Protein AF-A0A9D8TX65-F1 (afdb_monomer)

Sequence (495 aa):
MKTNRRLRATAFLAALALLLLLSSCGFSYEKSNLKRYVNLAREDYYGITVSVPEAKDVTEADIDLEIETFRLEHRTLVTEGETTRHAQWGDTVNLYYCMMTENENGWLLPPDGFSNMTEGETGPFIIGGGVIPEGFEAALTDHAATETAFAPITEETATVAATDVVYLDLTYRLTDGEKTSSDSHLGVRLDLSAPDAPWAGLAASLAGLHPGDEFDFGINGGEPFASDLDGDGEDETLAVAGVVWGVSRGEKLAKAETDVPADFYDREIAGRHVVMYYAIDSVDEYTVPEITEELLAEFVPDFAPTEGGDLNEEFRDYVYNLLVSQSRREWHAAIEEQIWAHLDELDCVKKLPGSAIRDEIKRQEKQLERQYEYYGVLFEEKYGVNPYASVEEFGYAYYELEKTDYADVHEYLREVSVPSVVRQKLIVYFIADREGWKATKEEYETELPKQVAYYAEMEGITAAEAMEKYGEQFFREAIQYNKVLTNLVEATKIK

Radius of gyration: 28.79 Å; Cα contacts (8 Å, |Δi|>4): 756; chains: 1; bounding box: 64×47×80 Å

Secondary structure (DSSP, 8-state):
----GGGTTS-----S--------SS--TTTS-GGGTB---STTTSS-EE--PPPPPPPHHHHHHHHHHHHHHT-EEEEEEE-SSBP-TTPEEEEEEEEEEE-TTS-EEPPTT-B-TTTTS-EEEETTSSSS-HHHHHHHHT-BGGGSB------TTPPPPTTSEEEEEEEEEEEETTEEE----EEEEEETT-TT-TTHHHHHHHTTPPTT-EEEEE--SSSSSSSS-----S----EEEEEEEEEESS-B-EEEEEEPPTT-S-TTTTTSEEEEEEEEEEEEEEEPPP--HHHHHHH-TT--PPTTS-HHHHHHHHHHHHHHHHHHHHHHHHHHHHHHHHHHHS--B----HHHHHHHHHHHHHHHHHHHHHHHHHHHHHHSS-S-SSHHHHHHHHTT--TTT-SSHHHHIIIIIHHHHHHHHHHHHHHHHHHT-PPPHHHHHHHHHHHHHHHHHHTT--HHHHHHHH-HHHHHHHHHHHHHHHHHHHHPEE-

Nearest PDB structures (foldseek):
  7zgi-assembly1_A  TM=4.033E-01  e=3.226E-10  Chlamydomonas reinhardtii
  1t11-assembly1_B  TM=2.928E-01  e=1.277E-05  Vibrio cholerae
  9euc-assembly1_A  TM=5.390E-01  e=2.010E-02  Homo sapiens
  1t11-assembly1_A  TM=2.026E-01  e=1.433E-04  Vibrio cholerae
  1p5q-assembly1_A  TM=1.585E-01  e=2.121E-02  Homo sapiens

Foldseek 3Di:
DDDDPVVVPPPPPPQDPDFLFFDAPFDDLQPDPLVVFFDDDCVLQFAAEDAFDPQDDDDPVNLVLVVLLLLLVPWDFDFPFAFPAFDDQSWKFWKFKFKWFQDPVGDTFGDPPRGCLLVQGTDIDHQSNLPDFVQVSVVSRVDGLVQFDWHWPPDQPDWDDLQKKFWKFKWKWWDPPPDTDTDDGTTDIDGSPDPPDQCVVVSVQRGGHGQFDKGKDWPPDDDDPPDPPPDPDPDGTIIIIMGGRGITDPGGWDKTKDAADQPRPDNVRRRTIMMMTMHTRGMGDIDRDDDDPVSCVVPVVVQDDDVPDDSVVSVSVVSSVVSSVSSVSSSLSSLLVRSVVSVVPDPGGPDFDPSQLVSSLVSVVVVLVVVLVLVQVVCCVVPVGRPDPDSFSSLCVVVVHDCVPDVTSSRCSNPPVSVSSRSLLSVLSVLCVVVVQQQDPVNLVVCVQVVLVVVCVVSVHDSVVSCVVRPSSSSNSVSSNVSSSVVSSVSYHYD

Structure (mmCIF, N/CA/C/O backbone):
data_AF-A0A9D8TX65-F1
#
_entry.id   AF-A0A9D8TX65-F1
#
loop_
_atom_site.group_PDB
_atom_site.id
_atom_site.type_symbol
_atom_site.label_atom_id
_atom_site.label_alt_id
_atom_site.label_comp_id
_atom_site.label_asym_id
_atom_site.label_entity_id
_atom_site.label_seq_id
_atom_site.pdbx_PDB_ins_code
_atom_site.Cartn_x
_atom_site.Cartn_y
_atom_site.Cartn_z
_atom_site.occupancy
_atom_site.B_iso_or_equiv
_atom_site.auth_seq_id
_atom_site.auth_comp_id
_atom_site.auth_asym_id
_atom_site.auth_atom_id
_atom_site.pdbx_PDB_model_num
ATOM 1 N N . MET A 1 1 ? -15.832 0.095 -19.527 1.00 25.84 1 MET A N 1
ATOM 2 C CA . MET A 1 1 ? -15.386 -0.434 -18.216 1.00 25.84 1 MET A CA 1
ATOM 3 C C . MET A 1 1 ? -13.873 -0.248 -18.125 1.00 25.84 1 MET A C 1
ATOM 5 O O . MET A 1 1 ? -13.119 -1.171 -18.383 1.00 25.84 1 MET A O 1
ATOM 9 N N . LYS A 1 2 ? -13.421 0.991 -17.909 1.00 26.45 2 LYS A N 1
ATOM 10 C CA . LYS A 1 2 ? -12.016 1.396 -18.050 1.00 26.45 2 LYS A CA 1
ATOM 11 C C . LYS A 1 2 ? -11.739 2.545 -17.091 1.00 26.45 2 LYS A C 1
ATOM 13 O O . LYS A 1 2 ? -12.231 3.649 -17.306 1.00 26.45 2 LYS A O 1
ATOM 18 N N . THR A 1 3 ? -10.934 2.289 -16.070 1.00 22.36 3 THR A N 1
ATOM 19 C CA . THR A 1 3 ? -10.277 3.347 -15.303 1.00 22.36 3 THR A CA 1
ATOM 20 C C . THR A 1 3 ? -8.895 2.849 -14.903 1.00 22.36 3 THR A C 1
ATOM 22 O O . THR A 1 3 ? -8.747 1.777 -14.319 1.00 22.36 3 THR A O 1
ATOM 25 N N . ASN A 1 4 ? -7.896 3.624 -15.320 1.00 23.28 4 ASN A N 1
ATOM 26 C CA . ASN A 1 4 ? -6.455 3.463 -15.151 1.00 23.28 4 ASN A CA 1
ATOM 27 C C . ASN A 1 4 ? -6.028 2.688 -13.892 1.00 23.28 4 ASN A C 1
ATOM 29 O O . ASN A 1 4 ? -5.952 3.238 -12.797 1.00 23.28 4 ASN A O 1
ATOM 33 N N . ARG A 1 5 ? -5.643 1.419 -14.078 1.00 24.70 5 ARG A N 1
ATOM 34 C CA . ARG A 1 5 ? -5.020 0.576 -13.042 1.00 24.70 5 ARG A CA 1
ATOM 35 C C . ARG A 1 5 ? -3.561 0.954 -12.730 1.00 24.70 5 ARG A C 1
ATOM 37 O O . ARG A 1 5 ? -3.025 0.475 -11.737 1.00 24.70 5 ARG A O 1
ATOM 44 N N . ARG A 1 6 ? -2.936 1.861 -13.499 1.00 23.56 6 ARG A N 1
ATOM 45 C CA . ARG A 1 6 ? -1.528 2.294 -13.335 1.00 23.56 6 ARG A CA 1
ATOM 46 C C . ARG A 1 6 ? -1.237 3.083 -12.034 1.00 23.56 6 ARG A C 1
ATOM 48 O O . ARG A 1 6 ? -0.082 3.358 -11.745 1.00 23.56 6 ARG A O 1
ATOM 55 N N . LEU A 1 7 ? -2.248 3.395 -11.212 1.00 25.33 7 LEU A N 1
ATOM 56 C CA . LEU A 1 7 ? -2.088 4.014 -9.880 1.00 25.33 7 LEU A CA 1
ATOM 57 C C . LEU A 1 7 ? -2.004 3.006 -8.715 1.00 25.33 7 LEU A C 1
ATOM 59 O O . LEU A 1 7 ? -1.876 3.414 -7.564 1.00 25.33 7 LEU A O 1
ATOM 63 N N . ARG A 1 8 ? -2.070 1.692 -8.979 1.00 29.12 8 ARG A N 1
ATOM 64 C CA . ARG A 1 8 ? -2.211 0.672 -7.920 1.00 29.12 8 ARG A CA 1
ATOM 65 C C . ARG A 1 8 ? -0.915 0.215 -7.240 1.00 29.12 8 ARG A C 1
ATOM 67 O O . ARG A 1 8 ? -1.007 -0.446 -6.214 1.00 29.12 8 ARG A O 1
ATOM 74 N N . ALA A 1 9 ? 0.264 0.599 -7.726 1.00 22.47 9 ALA A N 1
ATOM 75 C CA . ALA A 1 9 ? 1.535 0.107 -7.175 1.00 22.47 9 ALA A CA 1
ATOM 76 C C . ALA A 1 9 ? 2.193 1.022 -6.118 1.00 22.47 9 ALA A C 1
ATOM 78 O O . ALA A 1 9 ? 3.264 0.704 -5.623 1.00 22.47 9 ALA A O 1
ATOM 79 N N . THR A 1 10 ? 1.567 2.138 -5.724 1.00 24.22 10 THR A N 1
ATOM 80 C CA . THR A 1 10 ? 2.069 3.008 -4.629 1.00 24.22 10 THR A CA 1
ATOM 81 C C . THR A 1 10 ? 1.013 3.318 -3.562 1.00 24.22 10 THR A C 1
ATOM 83 O O . THR A 1 10 ? 1.182 4.231 -2.761 1.00 24.22 10 THR A O 1
ATOM 86 N N . ALA A 1 11 ? -0.079 2.547 -3.520 1.00 23.55 11 ALA A N 1
ATOM 87 C CA . ALA A 1 11 ? -1.213 2.781 -2.617 1.00 23.55 11 ALA A CA 1
ATOM 88 C C . ALA A 1 11 ? -1.598 1.561 -1.756 1.00 23.55 11 ALA A C 1
ATOM 90 O O . ALA A 1 11 ? -2.705 1.507 -1.225 1.00 23.55 11 ALA A O 1
ATOM 91 N N . PHE A 1 12 ? -0.700 0.585 -1.587 1.00 23.61 12 PHE A N 1
ATOM 92 C CA . PHE A 1 12 ? -0.940 -0.596 -0.751 1.00 23.61 12 PHE A CA 1
ATOM 93 C C . PHE A 1 12 ? -0.138 -0.551 0.557 1.00 23.61 12 PHE A C 1
ATOM 95 O O . PHE A 1 12 ? 0.743 -1.356 0.805 1.00 23.61 12 PHE A O 1
ATOM 102 N N . LEU A 1 13 ? -0.517 0.394 1.418 1.00 24.52 13 LEU A N 1
ATOM 103 C CA . LEU A 1 13 ? -0.540 0.220 2.875 1.00 24.52 13 LEU A CA 1
ATOM 104 C C . LEU A 1 13 ? -1.866 0.798 3.389 1.00 2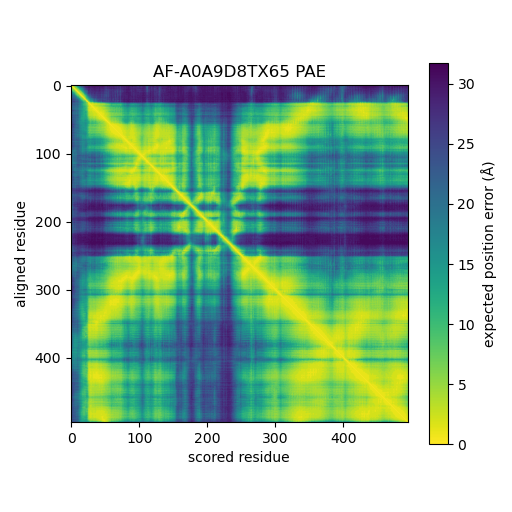4.52 13 LEU A C 1
ATOM 106 O O . LEU A 1 13 ? -1.939 1.678 4.241 1.00 24.52 13 LEU A O 1
ATOM 110 N N . ALA A 1 14 ? -2.955 0.269 2.828 1.00 25.14 14 ALA A N 1
ATOM 111 C CA . ALA A 1 14 ? -4.271 0.283 3.442 1.00 25.14 14 ALA A CA 1
ATOM 112 C C . ALA A 1 14 ? -4.280 -0.722 4.608 1.00 25.14 14 ALA A C 1
ATOM 114 O O . ALA A 1 14 ? -4.929 -1.760 4.554 1.00 25.14 14 ALA A O 1
ATOM 115 N N . ALA A 1 15 ? -3.529 -0.421 5.664 1.00 23.62 15 ALA A N 1
ATOM 116 C CA . ALA A 1 15 ? -3.737 -1.021 6.970 1.00 23.62 15 ALA A CA 1
ATOM 117 C C . ALA A 1 15 ? -4.195 0.106 7.894 1.00 23.62 15 ALA A C 1
ATOM 119 O O . ALA A 1 15 ? -3.422 0.989 8.255 1.00 23.62 15 ALA A O 1
ATOM 120 N N . LEU A 1 16 ? -5.481 0.042 8.243 1.00 29.67 16 LEU A N 1
ATOM 121 C CA . LEU A 1 16 ? -6.267 1.019 8.991 1.00 29.67 16 LEU A CA 1
ATOM 122 C C . LEU A 1 16 ? -6.820 2.167 8.135 1.00 29.67 16 LEU A C 1
ATOM 124 O O . LEU A 1 16 ? -6.188 3.199 7.924 1.00 29.67 16 LEU A O 1
ATOM 128 N N . ALA A 1 17 ? -8.080 2.005 7.719 1.00 31.09 17 ALA A N 1
ATOM 129 C CA . ALA A 1 17 ? -8.983 3.115 7.456 1.00 31.09 17 ALA A CA 1
ATOM 130 C C . ALA A 1 17 ? -8.855 4.132 8.603 1.00 31.09 17 ALA A C 1
ATOM 132 O O . ALA A 1 17 ? -9.365 3.934 9.708 1.00 31.09 17 ALA A O 1
ATOM 133 N N . LEU A 1 18 ? -8.080 5.185 8.349 1.00 35.19 18 LEU A N 1
ATOM 134 C CA . LEU A 1 18 ? -7.704 6.182 9.330 1.00 35.19 18 LEU A CA 1
ATOM 135 C C . LEU A 1 18 ? -8.970 6.955 9.714 1.00 35.19 18 LEU A C 1
ATOM 137 O O . LEU A 1 18 ? -9.516 7.744 8.943 1.00 35.19 18 LEU A O 1
ATOM 141 N N . LEU A 1 19 ? -9.487 6.622 10.893 1.00 39.56 19 LEU A N 1
ATOM 142 C CA . LEU A 1 19 ? -10.767 7.059 11.424 1.00 39.56 19 LEU A CA 1
ATOM 143 C C . LEU A 1 19 ? -11.008 8.570 11.262 1.00 39.56 19 LEU A C 1
ATOM 145 O O . LEU A 1 19 ? -10.344 9.422 11.852 1.00 39.56 19 LEU A O 1
ATOM 149 N N . LEU A 1 20 ? -12.053 8.867 10.488 1.00 43.69 20 LEU A N 1
ATOM 150 C CA . LEU A 1 20 ? -12.622 10.178 10.171 1.00 43.69 20 LEU A CA 1
ATOM 151 C C . LEU A 1 20 ? -13.288 10.807 11.415 1.00 43.69 20 LEU A C 1
ATOM 153 O O . LEU A 1 20 ? -14.511 10.801 11.550 1.00 43.69 20 LEU A O 1
ATOM 157 N N . LEU A 1 21 ? -12.512 11.302 12.383 1.00 45.72 21 LEU A N 1
ATOM 158 C CA . LEU A 1 21 ? -13.039 11.701 13.700 1.00 45.72 21 LEU A CA 1
ATOM 159 C C . LEU A 1 21 ? -12.859 13.177 14.040 1.00 45.72 21 LEU A C 1
ATOM 161 O O . LEU A 1 21 ? -12.383 13.482 15.120 1.00 45.72 21 LEU A O 1
ATOM 165 N N . LEU A 1 22 ? -13.188 14.153 13.189 1.00 41.25 22 LEU A 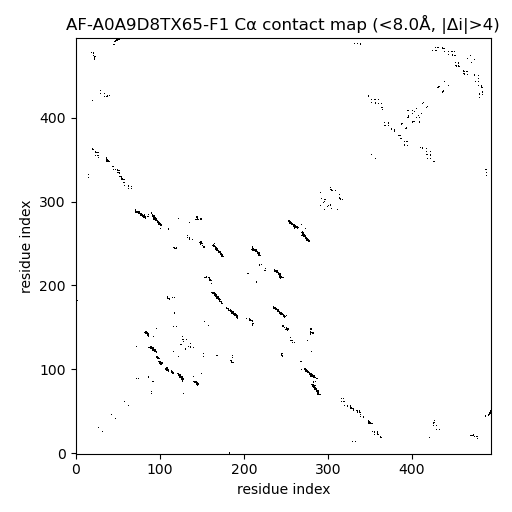N 1
ATOM 166 C CA . LEU A 1 22 ? -13.082 15.549 13.667 1.00 41.25 22 LEU A CA 1
ATOM 167 C C . LEU A 1 22 ? -13.999 15.788 14.889 1.00 41.25 22 LEU A C 1
ATOM 169 O O . LEU A 1 22 ? -14.981 15.083 15.125 1.00 41.25 22 LEU A O 1
ATOM 173 N N . SER A 1 23 ? -13.687 16.805 15.686 1.00 45.59 23 SER A N 1
ATOM 174 C CA . SER A 1 23 ? -14.427 17.103 16.918 1.00 45.59 23 SER A CA 1
ATOM 175 C C . SER A 1 23 ? -15.948 17.297 16.711 1.00 45.59 23 SER A C 1
ATOM 177 O O . SER A 1 23 ? -16.412 18.054 15.855 1.00 45.59 23 SER A O 1
ATOM 179 N N . SER A 1 24 ? -16.754 16.600 17.519 1.00 40.53 24 SER A N 1
ATOM 180 C CA . SER A 1 24 ? -18.205 16.794 17.650 1.00 40.53 24 SER A CA 1
ATOM 181 C C . SER A 1 24 ? -18.507 17.886 18.676 1.00 40.53 24 SER A C 1
ATOM 183 O O . SER A 1 24 ? -18.249 17.711 19.865 1.00 40.53 24 SER A O 1
ATOM 185 N N . CYS A 1 25 ? -19.103 19.004 18.252 1.00 48.22 25 CYS A N 1
ATOM 186 C CA . CYS A 1 25 ? -19.610 20.016 19.186 1.00 48.22 25 CYS A CA 1
ATOM 187 C C . CYS A 1 25 ? -21.006 19.686 19.761 1.00 48.22 25 CYS A C 1
ATOM 189 O O . CYS A 1 25 ? -21.484 20.439 20.611 1.00 48.22 25 CYS A O 1
ATOM 191 N N . GLY A 1 26 ? -21.682 18.610 19.329 1.00 64.75 26 GLY A N 1
ATOM 192 C CA . GLY A 1 26 ? -23.091 18.360 19.673 1.00 64.75 26 GLY A CA 1
ATOM 193 C C . GLY A 1 26 ? -23.371 17.056 20.423 1.00 64.75 26 GLY A C 1
ATOM 194 O O . GLY A 1 26 ? -23.982 17.086 21.494 1.00 64.75 26 GLY A O 1
ATOM 195 N N . PHE A 1 27 ? -22.966 15.901 19.886 1.00 81.06 27 PHE A N 1
ATOM 196 C CA . PHE A 1 27 ? -23.183 14.603 20.545 1.00 81.06 27 PHE A CA 1
ATOM 197 C C . PHE A 1 27 ? -21.930 14.125 21.283 1.00 81.06 27 PHE A C 1
ATOM 199 O O . PHE A 1 27 ? -20.876 13.969 20.672 1.00 81.06 27 PHE A O 1
ATOM 206 N N . SER A 1 28 ? -22.060 13.860 22.586 1.00 85.62 28 SER A N 1
ATOM 207 C CA . SER A 1 28 ? -20.999 13.271 23.410 1.00 85.62 28 SER A CA 1
ATOM 208 C C . SER A 1 28 ? -21.308 11.802 23.671 1.00 85.62 28 SER A C 1
ATOM 210 O O . SER A 1 28 ? -22.258 11.493 24.398 1.00 85.62 28 SER A O 1
ATOM 212 N N . TYR A 1 29 ? -20.504 10.904 23.102 1.00 87.31 29 TYR A N 1
ATOM 213 C CA . TYR A 1 29 ? -20.636 9.462 23.319 1.00 87.31 29 TYR A CA 1
ATOM 214 C C . TYR A 1 29 ? -20.378 9.084 24.786 1.00 87.31 29 TYR A C 1
ATOM 216 O O . TYR A 1 29 ? -21.128 8.300 25.353 1.00 87.31 29 TYR A O 1
ATOM 224 N N . GLU A 1 30 ? -19.419 9.740 25.445 1.00 84.31 30 GLU A N 1
ATOM 225 C CA . GLU A 1 30 ? -19.047 9.481 26.846 1.00 84.31 30 GLU A CA 1
ATOM 226 C C . GLU A 1 30 ? -20.124 9.832 27.881 1.00 84.31 30 GLU A C 1
ATOM 228 O O . GLU A 1 30 ? -20.180 9.223 28.952 1.00 84.31 30 GLU A O 1
ATOM 233 N N . LYS A 1 31 ? -20.925 10.869 27.605 1.00 85.88 31 LYS A N 1
ATOM 234 C CA . LYS A 1 31 ? -21.923 11.414 28.544 1.00 85.88 31 LYS A CA 1
ATOM 235 C C . LYS A 1 31 ? -23.339 10.924 28.251 1.00 85.88 31 LYS A C 1
ATOM 237 O O . LYS A 1 31 ? -24.246 11.132 29.058 1.00 85.88 31 LYS A O 1
ATOM 242 N N . SER A 1 32 ? -23.554 10.329 27.082 1.00 88.38 32 SER A N 1
ATOM 243 C CA . SER A 1 32 ? -24.872 9.888 26.639 1.00 88.38 32 SER A CA 1
ATOM 244 C C . SER A 1 32 ? -25.261 8.551 27.266 1.00 88.38 32 SER A C 1
ATOM 246 O O . SER A 1 32 ? -24.429 7.700 27.541 1.00 88.38 32 SER A O 1
ATOM 248 N N . ASN A 1 33 ? -26.564 8.320 27.449 1.00 91.38 33 ASN A N 1
ATOM 249 C CA . ASN A 1 33 ? -27.064 6.998 27.828 1.00 91.38 33 ASN A CA 1
ATOM 250 C C . ASN A 1 33 ? -27.117 6.081 26.592 1.00 91.38 33 ASN A C 1
ATOM 252 O O . ASN A 1 33 ? -28.148 6.013 25.915 1.00 91.38 33 ASN A O 1
ATOM 256 N N . LEU A 1 34 ? -26.009 5.391 26.307 1.00 94.06 34 LEU A N 1
ATOM 257 C CA . LEU A 1 34 ? -25.827 4.576 25.098 1.00 94.06 34 LEU A CA 1
ATOM 258 C C . LEU A 1 34 ? -26.770 3.368 25.010 1.00 94.06 34 LEU A C 1
ATOM 260 O O . LEU A 1 34 ? -27.145 2.975 23.908 1.00 94.06 34 LEU A O 1
ATOM 264 N N . LYS A 1 35 ? -27.281 2.865 26.144 1.00 93.06 35 LYS A N 1
ATOM 265 C CA . LYS A 1 35 ? -28.288 1.781 26.198 1.00 93.06 35 LYS A CA 1
ATOM 266 C C . LYS A 1 35 ? -29.613 2.127 25.507 1.00 93.06 35 LYS A C 1
ATOM 268 O O . LYS A 1 35 ? -30.449 1.255 25.303 1.00 93.06 35 LYS A O 1
ATOM 273 N N . ARG A 1 36 ? -29.850 3.405 25.186 1.00 93.50 36 ARG A N 1
ATOM 274 C CA . ARG A 1 36 ? -31.010 3.842 24.389 1.00 93.50 36 ARG A CA 1
ATOM 275 C C . ARG A 1 36 ? -30.825 3.635 22.885 1.00 93.50 36 ARG A C 1
ATOM 277 O O . ARG A 1 36 ? -31.813 3.692 22.161 1.00 93.50 36 ARG A O 1
ATOM 284 N N . TYR A 1 37 ? -29.586 3.457 22.435 1.00 95.06 37 TYR A N 1
ATOM 285 C CA . TYR A 1 37 ? -29.214 3.364 21.024 1.00 95.06 37 TYR A CA 1
ATOM 286 C C . TYR A 1 37 ? -28.680 1.975 20.670 1.00 95.06 37 TYR A C 1
ATOM 288 O O . TYR A 1 37 ? -28.990 1.472 19.595 1.00 95.06 37 TYR A O 1
ATOM 296 N N . VAL A 1 38 ? -27.934 1.352 21.587 1.00 96.62 38 VAL A N 1
ATOM 297 C CA . VAL A 1 38 ? -27.267 0.061 21.392 1.00 96.62 38 VAL A CA 1
ATOM 298 C C . VAL A 1 38 ? -27.861 -0.992 22.325 1.00 96.62 38 VAL A C 1
ATOM 300 O O . VAL A 1 38 ? -27.990 -0.771 23.532 1.00 96.62 38 VAL A O 1
ATOM 303 N N . ASN A 1 39 ? -28.192 -2.148 21.758 1.00 95.44 39 ASN A N 1
ATOM 304 C CA . ASN A 1 39 ? -28.525 -3.381 22.455 1.00 95.44 39 ASN A CA 1
ATOM 305 C C . ASN A 1 39 ? -27.619 -4.499 21.929 1.00 95.44 39 ASN A C 1
ATOM 307 O O . ASN A 1 39 ? -27.955 -5.160 20.951 1.00 95.44 39 ASN A O 1
ATOM 311 N N . LEU A 1 40 ? -26.471 -4.665 22.576 1.00 96.00 40 LEU A N 1
ATOM 312 C CA . LEU A 1 40 ? -25.441 -5.633 22.217 1.00 96.00 40 LEU A CA 1
ATOM 313 C C . LEU A 1 40 ? -25.174 -6.524 23.436 1.00 96.00 40 LEU A C 1
ATOM 315 O O . LEU A 1 40 ? -24.952 -5.990 24.530 1.00 96.00 40 LEU A O 1
ATOM 319 N N . ALA A 1 41 ? -25.247 -7.851 23.307 1.00 95.69 41 ALA A N 1
ATOM 320 C CA . ALA A 1 41 ? -24.917 -8.773 24.396 1.00 95.69 41 ALA A CA 1
ATOM 321 C C . ALA A 1 41 ? -23.392 -8.926 24.520 1.00 95.69 41 ALA A C 1
ATOM 323 O O . ALA A 1 41 ? -22.656 -8.503 23.640 1.00 95.69 41 ALA A O 1
ATOM 324 N N . ARG A 1 42 ? -22.889 -9.441 25.652 1.00 95.75 42 ARG A N 1
ATOM 325 C CA . ARG A 1 42 ? -21.423 -9.509 25.851 1.00 95.75 42 ARG A CA 1
ATOM 326 C C . ARG A 1 42 ? -20.816 -10.594 24.975 1.00 95.75 42 ARG A C 1
ATOM 328 O O . ARG A 1 42 ? -19.716 -10.452 24.471 1.00 95.75 42 ARG A O 1
ATOM 335 N N . GLU A 1 43 ? -21.575 -11.659 24.805 1.00 94.88 43 GLU A N 1
ATOM 336 C CA . GLU A 1 43 ? -21.270 -12.848 24.028 1.00 94.88 43 GLU A CA 1
ATOM 337 C C . GLU A 1 43 ? -21.167 -12.547 22.524 1.00 94.88 43 GLU A C 1
ATOM 339 O O . GLU A 1 43 ? -20.535 -13.312 21.806 1.00 94.88 43 GLU A O 1
ATOM 344 N N . ASP A 1 44 ? -21.736 -11.420 22.079 1.00 95.31 44 ASP A N 1
ATOM 345 C CA . ASP A 1 44 ? -21.723 -10.962 20.685 1.00 95.31 44 ASP A CA 1
ATOM 346 C C . ASP A 1 44 ? -20.423 -10.224 20.298 1.00 95.31 44 ASP A C 1
ATOM 348 O O . ASP A 1 44 ? -20.218 -9.901 19.136 1.00 95.31 44 ASP A O 1
ATOM 352 N N . TYR A 1 45 ? -19.554 -9.888 21.260 1.00 94.12 45 TYR A N 1
ATOM 353 C CA . TYR A 1 45 ? -18.278 -9.203 20.979 1.00 94.12 45 TYR A CA 1
ATOM 354 C C . TYR A 1 45 ? -17.095 -9.735 21.786 1.00 94.12 45 TYR A C 1
ATOM 356 O O . TYR A 1 45 ? -15.948 -9.575 21.385 1.00 94.12 45 TYR A O 1
ATOM 364 N N . TYR A 1 46 ? -17.339 -10.356 22.940 1.00 94.38 46 TYR A N 1
ATOM 365 C CA . TYR A 1 46 ? -16.289 -10.821 23.836 1.00 94.38 46 TYR A CA 1
ATOM 366 C C . TYR A 1 46 ? -16.061 -12.323 23.669 1.00 94.38 46 TYR A C 1
ATOM 368 O O . TYR A 1 46 ? -16.957 -13.125 23.939 1.00 94.38 46 TYR A O 1
ATOM 376 N N . GLY A 1 47 ? -14.844 -12.730 23.300 1.00 92.88 47 GLY A N 1
ATOM 377 C CA . GLY A 1 47 ? -14.531 -14.150 23.118 1.00 92.88 47 GLY A CA 1
ATOM 378 C C . GLY A 1 47 ? -15.059 -14.750 21.818 1.00 92.88 47 GLY A C 1
ATOM 379 O O . GLY A 1 47 ? -15.172 -15.981 21.743 1.00 92.88 47 GLY A O 1
ATOM 380 N N . ILE A 1 48 ? -15.391 -13.906 20.831 1.00 94.56 48 ILE A N 1
ATOM 381 C CA . ILE A 1 48 ? -15.793 -14.347 19.493 1.00 94.56 48 ILE A CA 1
ATOM 382 C C . ILE A 1 48 ? -14.649 -15.104 18.820 1.00 94.56 48 ILE A C 1
ATOM 384 O O . ILE A 1 48 ? -13.495 -15.012 19.235 1.00 94.56 48 ILE A O 1
ATOM 388 N N . THR A 1 49 ? -14.982 -15.918 17.823 1.00 94.94 49 THR A N 1
ATOM 389 C CA . THR A 1 49 ? -13.990 -16.684 17.066 1.00 94.94 49 THR A CA 1
ATOM 390 C C . THR A 1 49 ? -13.880 -16.116 15.666 1.00 94.94 49 THR A C 1
ATOM 392 O O . THR A 1 49 ? -14.892 -16.039 14.976 1.00 94.94 49 THR A O 1
ATOM 395 N N . VAL A 1 50 ? -12.666 -15.760 15.259 1.00 92.38 50 VAL A N 1
ATOM 396 C CA . VAL A 1 50 ? -12.355 -15.292 13.905 1.00 92.38 50 VAL A CA 1
ATOM 397 C C . VAL A 1 50 ? -11.386 -16.264 13.247 1.00 92.38 50 VAL A C 1
ATOM 399 O O . VAL A 1 50 ? -10.619 -16.939 13.938 1.00 92.38 50 VAL A O 1
ATOM 402 N N . SER A 1 51 ? -11.435 -16.352 11.921 1.00 92.06 51 SER A N 1
ATOM 403 C CA . SER A 1 51 ? -10.464 -17.125 11.151 1.00 92.06 51 SER A CA 1
ATOM 404 C C . SER A 1 51 ? -9.600 -16.151 10.374 1.00 92.06 51 SER A C 1
ATOM 406 O O . SER A 1 51 ? -10.087 -15.459 9.485 1.00 92.06 51 SER A O 1
ATOM 408 N N . VAL A 1 52 ? -8.337 -16.068 10.772 1.00 89.06 52 VAL A N 1
ATOM 409 C CA . VAL A 1 52 ? -7.331 -15.200 10.165 1.00 89.06 52 VAL A CA 1
ATOM 410 C C . VAL A 1 52 ? -6.084 -16.062 10.000 1.00 89.06 52 VAL A C 1
ATOM 412 O O . VAL A 1 52 ? -5.740 -16.767 10.955 1.00 89.06 52 VAL A O 1
ATOM 415 N N . PRO A 1 53 ? -5.426 -16.054 8.826 1.00 86.12 53 PRO A N 1
ATOM 416 C CA . PRO A 1 53 ? -4.134 -16.711 8.661 1.00 86.12 53 PRO A CA 1
ATOM 417 C C . PRO A 1 53 ? -3.160 -16.290 9.765 1.00 86.12 53 PRO A C 1
ATOM 419 O O . PRO A 1 53 ? -3.275 -15.192 10.306 1.00 86.12 53 PRO A O 1
ATOM 422 N N . GLU A 1 54 ? -2.204 -17.145 10.117 1.00 86.06 54 GLU A N 1
ATOM 423 C CA . GLU A 1 54 ? -1.128 -16.723 11.016 1.00 86.06 54 GLU A CA 1
ATOM 424 C C . GLU A 1 54 ? -0.340 -15.567 10.384 1.00 86.06 54 GLU A C 1
ATOM 426 O O . GLU A 1 54 ? -0.288 -15.433 9.157 1.00 86.06 54 GLU A O 1
ATOM 431 N N . ALA A 1 55 ? 0.245 -14.713 11.229 1.00 85.94 55 ALA A N 1
ATOM 432 C CA . ALA A 1 55 ? 1.135 -13.658 10.761 1.00 85.94 55 ALA A CA 1
ATOM 433 C C . ALA A 1 55 ? 2.230 -14.274 9.876 1.00 85.94 55 ALA A C 1
ATOM 435 O O . ALA A 1 55 ? 2.790 -15.313 10.230 1.00 85.94 55 ALA A O 1
ATOM 436 N N . LYS A 1 56 ? 2.521 -13.644 8.731 1.00 86.25 56 LYS A N 1
ATOM 437 C CA . LYS A 1 56 ? 3.554 -14.121 7.807 1.00 86.25 56 LYS A CA 1
ATOM 438 C C . LYS A 1 56 ? 4.887 -14.200 8.554 1.00 86.25 56 LYS A C 1
ATOM 440 O O . LYS A 1 56 ? 5.336 -13.195 9.114 1.00 86.25 56 LYS A O 1
ATOM 445 N N . ASP A 1 57 ? 5.505 -15.376 8.534 1.00 90.19 57 ASP A N 1
ATOM 446 C CA . ASP A 1 57 ? 6.874 -15.554 9.005 1.00 90.19 57 ASP A CA 1
ATOM 447 C C . ASP A 1 57 ? 7.830 -14.792 8.082 1.00 90.19 57 ASP A C 1
ATOM 449 O O . ASP A 1 57 ? 7.779 -14.941 6.861 1.00 90.19 57 ASP A O 1
ATOM 453 N N . VAL A 1 58 ? 8.700 -13.977 8.677 1.00 91.31 58 VAL A N 1
ATOM 454 C CA . VAL A 1 58 ? 9.731 -13.237 7.943 1.00 91.31 58 VAL A CA 1
ATOM 455 C C . VAL A 1 58 ? 10.908 -14.167 7.684 1.00 91.31 58 VAL A C 1
ATOM 457 O O . VAL A 1 58 ? 11.471 -14.744 8.617 1.00 91.31 58 VAL A O 1
ATOM 460 N N . THR A 1 59 ? 11.270 -14.319 6.416 1.00 92.88 59 THR A N 1
ATOM 461 C CA . THR A 1 59 ? 12.381 -15.160 5.967 1.00 92.88 59 THR A CA 1
ATOM 462 C C . THR A 1 59 ? 13.618 -14.324 5.643 1.00 92.88 59 THR A C 1
ATOM 464 O O . THR A 1 59 ? 13.523 -13.121 5.417 1.00 92.88 59 THR A O 1
ATOM 467 N N . GLU A 1 60 ? 14.788 -14.965 5.551 1.00 92.94 60 GLU A N 1
ATOM 468 C CA . GLU A 1 60 ? 16.011 -14.296 5.071 1.00 92.94 60 GLU A CA 1
ATOM 469 C C . GLU A 1 60 ? 15.835 -13.699 3.669 1.00 92.94 60 GLU A C 1
ATOM 471 O O . GLU A 1 60 ? 16.361 -12.629 3.396 1.00 92.94 60 GLU A O 1
ATOM 476 N N . ALA A 1 61 ? 15.044 -14.348 2.808 1.00 88.56 61 ALA A N 1
ATOM 477 C CA . ALA A 1 61 ? 14.760 -13.839 1.471 1.00 88.56 61 ALA A CA 1
ATOM 478 C C . ALA A 1 61 ? 13.923 -12.549 1.504 1.00 88.56 61 ALA A C 1
ATOM 480 O O . ALA A 1 61 ? 14.139 -11.675 0.671 1.00 88.56 61 ALA A O 1
ATOM 481 N N . ASP A 1 62 ? 13.007 -12.404 2.472 1.00 88.00 62 ASP A N 1
ATOM 482 C CA . ASP A 1 62 ? 12.255 -11.155 2.656 1.00 88.00 62 ASP A CA 1
ATOM 483 C C . ASP A 1 62 ? 13.185 -10.018 3.117 1.00 88.00 62 ASP A C 1
ATOM 485 O O . ASP A 1 62 ? 13.063 -8.892 2.644 1.00 88.00 62 ASP A O 1
ATOM 489 N N . ILE A 1 63 ? 14.145 -10.316 4.005 1.00 92.75 63 ILE A N 1
ATOM 490 C CA . ILE A 1 63 ? 15.148 -9.342 4.471 1.00 92.75 63 ILE A CA 1
ATOM 491 C C . ILE A 1 63 ? 16.058 -8.916 3.315 1.00 92.75 63 ILE A C 1
ATOM 493 O O . ILE A 1 63 ? 16.298 -7.725 3.129 1.00 92.75 63 ILE A O 1
ATOM 497 N N . ASP A 1 64 ? 16.564 -9.881 2.543 1.00 91.88 64 ASP A N 1
ATOM 498 C CA . ASP A 1 64 ? 17.420 -9.621 1.383 1.00 91.88 64 ASP A CA 1
ATOM 499 C C . ASP A 1 64 ? 16.695 -8.744 0.358 1.00 91.88 64 ASP A C 1
ATOM 501 O O . ASP A 1 64 ? 17.256 -7.756 -0.110 1.00 91.88 64 ASP A O 1
ATOM 505 N N . LEU A 1 65 ? 15.431 -9.060 0.061 1.00 88.19 65 LEU A N 1
ATOM 506 C CA . LEU A 1 65 ? 14.614 -8.294 -0.875 1.00 88.19 65 LEU A CA 1
ATOM 507 C C . LEU A 1 65 ? 14.389 -6.851 -0.407 1.00 88.19 65 LEU A C 1
ATOM 509 O O . LEU A 1 65 ? 14.514 -5.930 -1.213 1.00 88.19 65 LEU A O 1
ATOM 513 N N . GLU A 1 66 ? 14.081 -6.640 0.873 1.00 90.88 66 GLU A N 1
ATOM 514 C CA . GLU A 1 66 ? 13.858 -5.299 1.425 1.00 90.88 66 GLU A CA 1
ATOM 515 C C . GLU A 1 66 ? 15.144 -4.457 1.388 1.00 90.88 66 GLU A C 1
ATOM 517 O O . GLU A 1 66 ? 15.120 -3.289 1.003 1.00 90.88 66 GLU A O 1
ATOM 522 N N . ILE A 1 67 ? 16.295 -5.057 1.714 1.00 93.50 67 ILE A N 1
ATOM 523 C CA . ILE A 1 67 ? 17.597 -4.379 1.631 1.00 93.50 67 ILE A CA 1
ATOM 524 C C . ILE A 1 67 ? 17.936 -4.027 0.183 1.00 93.50 67 ILE A C 1
ATOM 526 O O . ILE A 1 67 ? 18.388 -2.914 -0.084 1.00 93.50 67 ILE A O 1
ATOM 530 N N . GLU A 1 68 ? 17.728 -4.945 -0.760 1.00 90.88 68 GLU A N 1
ATOM 531 C CA . GLU A 1 68 ? 17.989 -4.659 -2.170 1.00 90.88 68 GLU A CA 1
ATOM 532 C C . GLU A 1 68 ? 17.031 -3.598 -2.722 1.00 90.88 68 GLU A C 1
ATOM 534 O O . GLU A 1 68 ? 17.470 -2.695 -3.434 1.00 90.88 68 GLU A O 1
ATOM 539 N N . THR A 1 69 ? 15.758 -3.623 -2.321 1.00 89.75 69 THR A N 1
ATOM 540 C CA . THR A 1 69 ? 14.776 -2.584 -2.668 1.00 89.75 69 THR A CA 1
ATOM 541 C C . THR A 1 69 ? 15.227 -1.223 -2.150 1.00 89.75 69 THR A C 1
ATOM 543 O O . THR A 1 69 ? 15.329 -0.276 -2.929 1.00 89.75 69 THR A O 1
ATOM 546 N N . PHE A 1 70 ? 15.622 -1.142 -0.876 1.00 92.00 70 PHE A N 1
ATOM 547 C CA . PHE A 1 70 ? 16.181 0.075 -0.293 1.00 92.00 70 PHE A CA 1
ATOM 548 C C . PHE A 1 70 ? 17.389 0.582 -1.095 1.00 92.00 70 PHE A C 1
ATOM 550 O O . PHE A 1 70 ? 17.472 1.762 -1.428 1.00 92.00 70 PHE A O 1
ATOM 557 N N . ARG A 1 71 ? 18.328 -0.292 -1.469 1.00 94.38 71 ARG A N 1
ATOM 558 C CA . ARG A 1 71 ? 19.498 0.112 -2.265 1.00 94.38 71 ARG A CA 1
ATOM 559 C C . ARG A 1 71 ? 19.100 0.629 -3.646 1.00 94.38 71 ARG A C 1
ATOM 561 O O . ARG A 1 71 ? 19.642 1.638 -4.098 1.00 94.38 71 ARG A O 1
ATOM 568 N N . LEU A 1 72 ? 18.153 -0.033 -4.307 1.00 91.94 72 LEU A N 1
ATOM 569 C CA . LEU A 1 72 ? 17.644 0.376 -5.612 1.00 91.94 72 LEU A CA 1
ATOM 570 C C . LEU A 1 72 ? 16.928 1.724 -5.554 1.00 91.94 72 LEU A C 1
ATOM 572 O O . LEU A 1 72 ? 17.102 2.518 -6.473 1.00 91.94 72 LEU A O 1
ATOM 576 N N . GLU A 1 73 ? 16.168 2.023 -4.505 1.00 89.94 73 GLU A N 1
ATOM 577 C CA . GLU A 1 73 ? 15.493 3.318 -4.332 1.00 89.94 73 GLU A CA 1
ATOM 578 C C . GLU A 1 73 ? 16.478 4.487 -4.175 1.00 89.94 73 GLU A C 1
ATOM 580 O 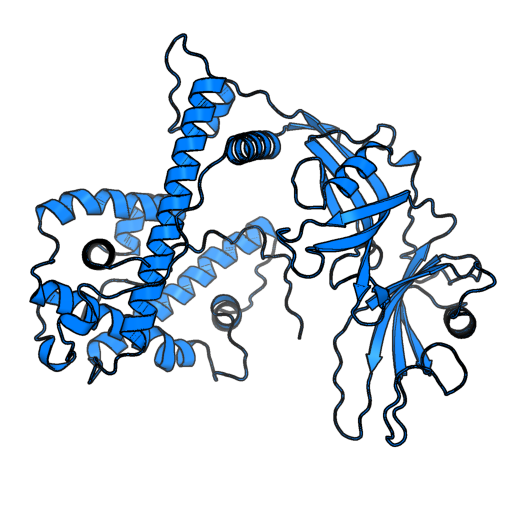O . GLU A 1 73 ? 16.198 5.594 -4.633 1.00 89.94 73 GLU A O 1
ATOM 585 N N . HIS A 1 74 ? 17.665 4.225 -3.619 1.00 93.25 74 HIS A N 1
ATOM 586 C CA . HIS A 1 74 ? 18.696 5.232 -3.337 1.00 93.25 74 HIS A CA 1
ATOM 587 C C . HIS A 1 74 ? 19.864 5.217 -4.339 1.00 93.25 74 HIS A C 1
ATOM 589 O O . HIS A 1 74 ? 20.952 5.738 -4.077 1.00 93.25 74 HIS A O 1
ATOM 595 N N . ARG A 1 75 ? 19.658 4.618 -5.515 1.00 93.94 75 ARG A N 1
ATOM 596 C CA . ARG A 1 75 ? 20.636 4.612 -6.611 1.00 93.94 75 ARG A CA 1
ATOM 597 C C . ARG A 1 75 ? 20.890 6.014 -7.172 1.00 93.94 75 ARG A C 1
ATOM 599 O O . ARG A 1 75 ? 20.002 6.860 -7.224 1.00 93.94 75 ARG A O 1
ATOM 606 N N . THR A 1 76 ? 22.106 6.252 -7.658 1.00 94.81 76 THR A N 1
ATOM 607 C CA . THR A 1 76 ? 22.508 7.547 -8.237 1.00 94.81 76 THR A CA 1
ATOM 608 C C . THR A 1 76 ? 22.719 7.435 -9.741 1.00 94.81 76 THR A C 1
ATOM 610 O O . THR A 1 76 ? 23.462 6.563 -10.191 1.00 94.81 76 THR A O 1
ATOM 613 N N . LEU A 1 77 ? 22.083 8.324 -10.512 1.00 95.19 77 LEU A N 1
ATOM 614 C CA . LEU A 1 77 ? 22.239 8.389 -11.967 1.00 95.19 77 LEU A CA 1
ATOM 615 C C . LEU A 1 77 ? 23.677 8.788 -12.325 1.00 95.19 77 LEU A C 1
ATOM 617 O O . LEU A 1 77 ? 24.185 9.812 -11.868 1.00 95.19 77 LEU A O 1
ATOM 621 N N . VAL A 1 78 ? 24.315 7.982 -13.166 1.00 95.38 78 VAL A N 1
ATOM 622 C CA . VAL A 1 78 ? 25.669 8.192 -13.687 1.00 95.38 78 VAL A CA 1
ATOM 623 C C . VAL A 1 78 ? 25.607 8.778 -15.087 1.00 95.38 78 VAL A C 1
ATOM 625 O O . VAL A 1 78 ? 26.293 9.756 -15.386 1.00 95.38 78 VAL A O 1
ATOM 628 N N . THR A 1 79 ? 24.820 8.170 -15.973 1.00 95.31 79 THR A N 1
ATOM 629 C CA . THR A 1 79 ? 24.698 8.585 -17.374 1.00 95.31 79 THR A CA 1
ATOM 630 C C . THR A 1 79 ? 23.300 8.270 -17.884 1.00 95.31 79 THR A C 1
ATOM 632 O O . THR A 1 79 ? 22.770 7.203 -17.613 1.00 95.31 79 THR A O 1
ATOM 635 N N . GLU A 1 80 ? 22.704 9.209 -18.607 1.00 94.81 80 GLU A N 1
ATOM 636 C CA . GLU A 1 80 ? 21.362 9.092 -19.181 1.00 94.81 80 GLU A CA 1
ATOM 637 C C . GLU A 1 80 ? 21.466 8.744 -20.671 1.00 94.81 80 GLU A C 1
ATOM 639 O O . GLU A 1 80 ? 22.313 9.294 -21.383 1.00 94.81 80 GLU A O 1
ATOM 644 N N . GLY A 1 81 ? 20.595 7.863 -21.155 1.00 92.25 81 GLY A N 1
ATOM 645 C CA . GLY A 1 81 ? 20.436 7.610 -22.582 1.00 92.25 81 GLY A CA 1
ATOM 646 C C . GLY A 1 81 ? 21.547 6.779 -23.238 1.00 92.25 81 GLY A C 1
ATOM 647 O O . GLY A 1 81 ? 21.806 6.951 -24.433 1.00 92.25 81 GLY A O 1
ATOM 648 N N . GLU A 1 82 ? 22.233 5.895 -22.508 1.00 93.94 82 GLU A N 1
ATOM 649 C CA . GLU A 1 82 ? 23.278 5.042 -23.085 1.00 93.94 82 GLU A CA 1
ATOM 650 C C . GLU A 1 82 ? 22.695 4.005 -24.050 1.00 93.94 82 GLU A C 1
ATOM 652 O O . GLU A 1 82 ? 21.691 3.352 -23.778 1.00 93.94 82 GLU A O 1
ATOM 657 N N . THR A 1 83 ? 23.353 3.820 -25.196 1.00 93.50 83 THR A N 1
ATOM 658 C CA . THR A 1 83 ? 22.836 2.947 -26.272 1.00 93.50 83 THR A CA 1
ATOM 659 C C . THR A 1 83 ? 23.747 1.773 -26.613 1.00 93.50 83 THR A C 1
ATOM 661 O O . THR A 1 83 ? 23.323 0.810 -27.258 1.00 93.50 83 THR A O 1
ATOM 664 N N . THR A 1 84 ? 25.016 1.838 -26.208 1.00 93.06 84 THR A N 1
ATOM 665 C CA . THR A 1 84 ? 26.043 0.874 -26.639 1.00 93.06 84 THR A CA 1
ATOM 666 C C . THR A 1 84 ? 26.390 -0.172 -25.593 1.00 93.06 84 THR A C 1
ATOM 668 O O . THR A 1 84 ? 26.955 -1.209 -25.941 1.00 93.06 84 THR A O 1
ATOM 671 N N . ARG A 1 85 ? 26.064 0.080 -24.324 1.00 92.38 85 ARG A N 1
ATOM 672 C CA . ARG A 1 85 ? 26.319 -0.859 -23.235 1.00 92.38 85 ARG A CA 1
ATOM 673 C C . ARG A 1 85 ? 25.104 -1.740 -22.974 1.00 92.38 85 ARG A C 1
ATOM 675 O O . ARG A 1 85 ? 23.970 -1.340 -23.221 1.00 92.38 85 ARG A O 1
ATOM 682 N N . HIS A 1 86 ? 25.375 -2.930 -22.458 1.00 94.12 86 HIS A N 1
ATOM 683 C CA . HIS A 1 86 ? 24.354 -3.839 -21.946 1.00 94.12 86 HIS A CA 1
ATOM 684 C C . HIS A 1 86 ? 23.800 -3.286 -20.631 1.00 94.12 86 HIS A C 1
ATOM 686 O O . HIS A 1 86 ? 24.553 -2.671 -19.861 1.00 94.12 86 HIS A O 1
ATOM 692 N N . ALA A 1 87 ? 22.504 -3.487 -20.393 1.00 92.25 87 ALA A N 1
ATOM 693 C CA . ALA A 1 87 ? 21.884 -3.156 -19.116 1.00 92.25 87 ALA A CA 1
ATOM 694 C C . ALA A 1 87 ? 22.440 -4.047 -17.996 1.00 92.25 87 ALA A C 1
ATOM 696 O O . ALA A 1 87 ? 22.819 -5.198 -18.210 1.00 92.25 87 ALA A O 1
ATOM 697 N N . GLN A 1 88 ? 22.501 -3.502 -16.792 1.00 93.31 88 GLN A N 1
ATOM 698 C CA . GLN A 1 88 ? 22.968 -4.167 -15.587 1.00 93.31 88 GLN A CA 1
ATOM 699 C C . GLN A 1 88 ? 21.925 -4.019 -14.484 1.00 93.31 88 GLN A C 1
ATOM 701 O O . GLN A 1 88 ? 21.015 -3.193 -14.555 1.00 93.31 88 GLN A O 1
ATOM 706 N N . TRP A 1 89 ? 22.061 -4.843 -13.450 1.00 92.62 89 TRP A N 1
ATOM 707 C CA . TRP A 1 89 ? 21.236 -4.729 -12.256 1.00 92.62 89 TRP A CA 1
ATOM 708 C C . TRP A 1 89 ? 21.335 -3.315 -11.659 1.00 92.62 89 TRP A C 1
ATOM 710 O O . TRP A 1 89 ? 22.435 -2.781 -11.511 1.00 92.62 89 TRP A O 1
ATOM 720 N N . GLY A 1 90 ? 20.186 -2.711 -11.348 1.00 91.75 90 GLY A N 1
ATOM 721 C CA . GLY A 1 90 ? 20.067 -1.332 -10.875 1.00 91.75 90 GLY A CA 1
ATOM 722 C C . GLY A 1 90 ? 19.859 -0.271 -11.955 1.00 91.75 90 GLY A C 1
ATOM 723 O O . GLY A 1 90 ? 19.431 0.837 -11.630 1.00 91.75 90 GLY A O 1
ATOM 724 N N . ASP A 1 91 ? 20.101 -0.588 -13.226 1.00 95.38 91 ASP A N 1
ATOM 725 C CA . ASP A 1 91 ? 19.850 0.345 -14.323 1.00 95.38 91 ASP A CA 1
ATOM 726 C C . ASP A 1 91 ? 18.361 0.571 -14.566 1.00 95.38 91 ASP A C 1
ATOM 728 O O . ASP A 1 91 ? 17.518 -0.267 -14.238 1.00 95.38 91 ASP A O 1
ATOM 732 N N . THR A 1 92 ? 18.041 1.699 -15.202 1.00 95.19 92 THR A N 1
ATOM 733 C CA . THR A 1 92 ? 16.715 1.915 -15.787 1.00 95.19 92 THR A CA 1
ATOM 734 C C . THR A 1 92 ? 16.792 1.702 -17.294 1.00 95.19 92 THR A C 1
ATOM 736 O O . THR A 1 92 ? 17.559 2.362 -17.987 1.00 95.19 92 THR A O 1
ATOM 739 N N . VAL A 1 93 ? 16.017 0.753 -17.811 1.00 94.50 93 VAL A N 1
ATOM 740 C CA . VAL A 1 93 ? 15.930 0.442 -19.237 1.00 94.50 93 VAL A CA 1
ATOM 741 C C . VAL A 1 93 ? 14.664 1.072 -19.793 1.00 94.50 93 VAL A C 1
ATOM 743 O O . VAL A 1 93 ? 13.560 0.755 -19.350 1.00 94.50 93 VAL A O 1
ATOM 746 N N . ASN A 1 94 ? 14.824 1.949 -20.778 1.00 93.94 94 ASN A N 1
ATOM 747 C CA . ASN A 1 94 ? 13.722 2.551 -21.513 1.00 93.94 94 ASN A CA 1
ATOM 748 C C . ASN A 1 94 ? 13.441 1.674 -22.728 1.00 93.94 94 ASN A C 1
ATOM 750 O O . ASN A 1 94 ? 14.288 1.534 -23.614 1.00 93.94 94 ASN A O 1
ATOM 754 N N . LEU A 1 95 ? 12.273 1.034 -22.756 1.00 91.06 95 LEU A N 1
ATOM 755 C CA . LEU A 1 95 ? 11.992 0.019 -23.767 1.00 91.06 95 LEU A CA 1
ATOM 756 C C . LEU A 1 95 ? 10.584 0.099 -24.344 1.00 91.06 95 LEU A C 1
ATOM 758 O O . LEU A 1 95 ? 9.618 0.504 -23.693 1.00 91.06 95 LEU A O 1
ATOM 762 N N . TYR A 1 96 ? 10.491 -0.343 -25.589 1.00 87.00 96 TYR A N 1
ATOM 763 C CA . TYR A 1 96 ? 9.252 -0.729 -26.238 1.00 87.00 96 TYR A CA 1
ATOM 764 C C . TYR A 1 96 ? 9.022 -2.212 -25.984 1.00 87.00 96 TYR A C 1
ATOM 766 O O . TYR A 1 96 ? 9.935 -3.010 -26.194 1.00 87.00 96 TYR A O 1
ATOM 774 N N . TYR A 1 97 ? 7.820 -2.599 -25.572 1.00 85.81 97 TYR A N 1
ATOM 775 C CA . TYR A 1 97 ? 7.451 -3.988 -25.340 1.00 85.81 97 TYR A CA 1
ATOM 776 C C . TYR A 1 97 ? 6.012 -4.300 -25.733 1.00 85.81 97 TYR A C 1
ATOM 778 O O . TYR A 1 97 ? 5.123 -3.446 -25.739 1.00 85.81 97 TYR A O 1
ATOM 786 N N . CYS A 1 98 ? 5.804 -5.581 -26.011 1.00 82.62 98 CYS A N 1
ATOM 787 C CA . CYS A 1 98 ? 4.509 -6.227 -26.073 1.00 82.62 98 CYS A CA 1
ATOM 788 C C . CYS A 1 98 ? 4.635 -7.578 -25.363 1.00 82.62 98 CYS A C 1
ATOM 790 O O . CYS A 1 98 ? 5.343 -8.474 -25.839 1.00 82.62 98 CYS A O 1
ATOM 792 N N . MET A 1 99 ? 3.993 -7.700 -24.204 1.00 81.69 99 MET A N 1
ATOM 793 C CA . MET A 1 99 ? 3.948 -8.934 -23.426 1.00 81.69 99 MET A CA 1
ATOM 794 C C . MET A 1 99 ? 2.640 -9.663 -23.708 1.00 81.69 99 MET A C 1
ATOM 796 O O . MET A 1 99 ? 1.578 -9.058 -23.680 1.00 81.69 99 MET A O 1
ATOM 800 N N . MET A 1 100 ? 2.725 -10.959 -23.982 1.00 81.38 100 MET A N 1
ATOM 801 C CA . MET A 1 100 ? 1.616 -11.819 -24.380 1.00 81.38 100 MET A CA 1
ATOM 802 C C . MET A 1 100 ? 1.508 -13.005 -23.426 1.00 81.38 100 MET A C 1
ATOM 804 O O . MET A 1 100 ? 2.521 -13.559 -23.001 1.00 81.38 100 MET A O 1
ATOM 808 N N . THR A 1 101 ? 0.284 -13.431 -23.133 1.00 80.81 101 THR A N 1
ATOM 809 C CA . THR A 1 101 ? -0.004 -14.664 -22.393 1.00 80.81 101 THR A CA 1
ATOM 810 C C . THR A 1 101 ? -1.133 -15.430 -23.069 1.00 80.81 101 THR A C 1
ATOM 812 O O . THR A 1 101 ? -1.888 -14.872 -23.866 1.00 80.81 101 THR A O 1
ATOM 815 N N . GLU A 1 102 ? -1.223 -16.724 -22.791 1.00 74.69 102 GLU A N 1
ATOM 816 C CA . GLU A 1 102 ? -2.280 -17.570 -23.332 1.00 74.69 102 GLU A CA 1
ATOM 817 C C . GLU A 1 102 ? -3.607 -17.272 -22.619 1.00 74.69 102 GLU A C 1
ATOM 819 O O . GLU A 1 102 ? -3.678 -17.234 -21.387 1.00 74.69 102 GLU A O 1
ATOM 824 N N . ASN A 1 103 ? -4.667 -17.034 -23.390 1.00 68.31 103 ASN A N 1
ATOM 825 C CA . ASN A 1 103 ? -6.022 -16.890 -22.866 1.00 68.31 103 ASN A CA 1
ATOM 826 C C . ASN A 1 103 ? -6.726 -18.254 -22.713 1.00 68.31 103 ASN A C 1
ATOM 828 O O . ASN A 1 103 ? -6.201 -19.296 -23.093 1.00 68.31 103 ASN A O 1
ATOM 832 N N . GLU A 1 104 ? -7.956 -18.251 -22.193 1.00 63.72 104 GLU A N 1
ATOM 833 C CA . GLU A 1 104 ? -8.754 -19.470 -21.955 1.00 63.72 104 GLU A CA 1
ATOM 834 C C . GLU A 1 104 ? -9.014 -20.312 -23.217 1.00 63.72 104 GLU A C 1
ATOM 836 O O . GLU A 1 104 ? -9.271 -21.511 -23.124 1.00 63.72 104 GLU A O 1
ATOM 841 N N . ASN A 1 105 ? -8.919 -19.689 -24.391 1.00 54.59 105 ASN A N 1
ATOM 842 C CA . ASN A 1 105 ? -9.147 -20.307 -25.693 1.00 54.59 105 ASN A CA 1
ATOM 843 C C . ASN A 1 105 ? -7.837 -20.755 -26.373 1.00 54.59 105 ASN A C 1
ATOM 845 O O . ASN A 1 105 ? -7.864 -21.163 -27.532 1.00 54.59 105 ASN A O 1
ATOM 849 N N . GLY A 1 106 ? -6.695 -20.654 -25.689 1.00 55.97 106 GLY A N 1
ATOM 850 C CA . GLY A 1 106 ? -5.394 -21.090 -26.196 1.00 55.97 106 GLY A CA 1
ATOM 851 C C . GLY A 1 106 ? -4.650 -20.078 -27.075 1.00 55.97 106 GLY A C 1
ATOM 852 O O . GLY A 1 106 ? -3.687 -20.432 -27.756 1.00 55.97 106 GLY A O 1
ATOM 853 N N . TRP A 1 107 ? -5.086 -18.816 -27.102 1.00 55.97 107 TRP A N 1
ATOM 854 C CA . TRP A 1 107 ? -4.483 -17.772 -27.937 1.00 55.97 107 TRP A CA 1
ATOM 855 C C . TRP A 1 107 ? -3.508 -16.917 -27.137 1.00 55.97 107 TRP A C 1
ATOM 857 O O . TRP A 1 107 ? -3.855 -16.427 -26.065 1.00 55.97 107 TRP A O 1
ATOM 867 N N . LEU A 1 108 ? -2.322 -16.670 -27.698 1.00 61.06 108 LEU A N 1
ATOM 868 C CA . LEU A 1 108 ? -1.355 -15.713 -27.159 1.00 61.06 108 LEU A CA 1
ATOM 869 C C . LEU A 1 108 ? -1.789 -14.285 -27.491 1.00 61.06 108 LEU A C 1
ATOM 871 O O . LEU A 1 108 ? -1.687 -13.863 -28.643 1.00 61.06 108 LEU A O 1
ATOM 875 N N . LEU A 1 109 ? -2.251 -13.551 -26.483 1.00 63.56 109 LEU A N 1
ATOM 876 C CA . LEU A 1 109 ? -2.710 -12.168 -26.598 1.00 63.56 109 LEU A CA 1
ATOM 877 C C . LEU A 1 109 ? -2.088 -11.316 -25.482 1.00 63.56 109 LEU A C 1
ATOM 879 O O . LEU A 1 109 ? -1.837 -11.842 -24.393 1.00 63.56 109 LEU A O 1
ATOM 883 N N . PRO A 1 110 ? -1.819 -10.019 -25.710 1.00 67.12 110 PRO A N 1
ATOM 884 C CA . PRO A 1 110 ? -1.404 -9.147 -24.627 1.00 67.12 110 PRO A CA 1
ATOM 885 C C . PRO A 1 110 ? -2.576 -8.853 -23.689 1.00 67.12 110 PRO A C 1
ATOM 887 O O . PRO A 1 110 ? -3.659 -8.509 -24.172 1.00 67.12 110 PRO A O 1
ATOM 890 N N . PRO A 1 111 ? -2.381 -8.966 -22.364 1.00 69.06 111 PRO A N 1
ATOM 891 C CA . PRO A 1 111 ? -3.343 -8.442 -21.407 1.00 69.06 111 PRO A CA 1
ATOM 892 C C . PRO A 1 111 ? -3.440 -6.908 -21.489 1.00 69.06 111 PRO A C 1
ATOM 894 O O . PRO A 1 111 ? -2.565 -6.230 -22.044 1.00 69.06 111 PRO A O 1
ATOM 897 N N . ASP A 1 112 ? -4.507 -6.345 -20.925 1.00 66.44 112 ASP A N 1
ATOM 898 C CA . ASP A 1 112 ? -4.770 -4.907 -20.996 1.00 66.44 112 ASP A CA 1
ATOM 899 C C . ASP A 1 112 ? -3.640 -4.116 -20.311 1.00 66.44 112 ASP A C 1
ATOM 901 O O . ASP A 1 112 ? -3.369 -4.270 -19.121 1.00 66.44 112 ASP A O 1
ATOM 905 N N . GLY A 1 113 ? -2.987 -3.220 -21.058 1.00 66.75 113 GLY A N 1
ATOM 906 C CA . GLY A 1 113 ? -1.914 -2.364 -20.536 1.00 66.75 113 GLY A CA 1
ATOM 907 C C . GLY A 1 113 ? -0.511 -2.983 -20.531 1.00 66.75 113 GLY A C 1
ATOM 908 O O . GLY A 1 113 ? 0.413 -2.325 -20.056 1.00 66.75 113 GLY A O 1
ATOM 909 N N . PHE A 1 114 ? -0.335 -4.179 -21.102 1.00 73.00 114 PHE A N 1
ATOM 910 C CA . PHE A 1 114 ? 0.944 -4.905 -21.196 1.00 73.00 114 PHE A CA 1
ATOM 911 C C . PHE A 1 114 ? 1.684 -4.707 -22.531 1.00 73.00 114 PHE A C 1
ATOM 913 O O . PHE A 1 114 ? 2.502 -5.528 -22.959 1.00 73.00 114 PHE A O 1
ATOM 920 N N . SER A 1 115 ? 1.392 -3.604 -23.213 1.00 77.56 115 SER A N 1
ATOM 921 C CA . SER A 1 115 ? 2.060 -3.196 -24.442 1.00 77.56 115 SER A CA 1
ATOM 922 C C . SER A 1 115 ? 2.092 -1.677 -24.519 1.00 77.56 115 SER A C 1
ATOM 924 O O . SER A 1 115 ? 1.045 -1.043 -24.439 1.00 77.56 115 SER A O 1
ATOM 926 N N . ASN A 1 116 ? 3.276 -1.103 -24.727 1.00 76.38 116 ASN A N 1
ATOM 927 C CA . ASN A 1 116 ? 3.444 0.318 -25.060 1.00 76.38 116 ASN A CA 1
ATOM 928 C C . ASN A 1 116 ? 3.834 0.530 -26.533 1.00 76.38 116 ASN A C 1
ATOM 930 O O . ASN A 1 116 ? 3.925 1.662 -26.999 1.00 76.38 116 ASN A O 1
ATOM 934 N N . MET A 1 117 ? 4.015 -0.548 -27.304 1.00 73.75 117 MET A N 1
ATOM 935 C CA . MET A 1 117 ? 4.317 -0.458 -28.738 1.00 73.75 117 MET A CA 1
ATOM 936 C C . MET A 1 117 ? 3.194 0.212 -29.548 1.00 73.75 117 MET A C 1
ATOM 938 O O . MET A 1 117 ? 3.454 0.741 -30.625 1.00 73.75 117 MET A O 1
ATOM 942 N N . THR A 1 118 ? 1.965 0.223 -29.027 1.00 63.69 118 THR A N 1
ATOM 943 C CA . THR A 1 118 ? 0.832 0.983 -29.576 1.00 63.69 118 THR A CA 1
ATOM 944 C C . THR A 1 118 ? 0.821 2.441 -29.110 1.00 63.69 118 THR A C 1
ATOM 946 O O . THR A 1 118 ? 0.261 3.280 -29.793 1.00 63.69 118 THR A O 1
ATOM 949 N N . GLU A 1 119 ? 1.444 2.773 -27.979 1.00 67.00 119 GLU A N 1
ATOM 950 C CA . GLU A 1 119 ? 1.483 4.143 -27.442 1.00 67.00 119 GLU A CA 1
ATOM 951 C C . GLU A 1 119 ? 2.589 4.988 -28.110 1.00 67.00 119 GLU A C 1
ATOM 953 O O . GLU A 1 119 ? 2.527 6.212 -28.101 1.00 67.00 119 GLU A O 1
ATOM 958 N N . GLY A 1 120 ? 3.591 4.349 -28.729 1.00 66.62 120 GLY A N 1
ATOM 959 C CA . GLY A 1 120 ? 4.690 5.032 -29.428 1.00 66.62 120 GLY A CA 1
ATOM 960 C C . GLY A 1 120 ? 5.747 5.646 -28.500 1.00 66.62 120 GLY A C 1
ATOM 961 O O . GLY A 1 120 ? 6.758 6.164 -28.978 1.00 66.62 120 GLY A O 1
ATOM 962 N N . GLU A 1 121 ? 5.571 5.507 -27.187 1.00 75.00 121 GLU A N 1
ATOM 963 C CA . GLU A 1 121 ? 6.481 5.977 -26.143 1.00 75.00 121 GLU A CA 1
ATOM 964 C C . GLU A 1 121 ? 7.103 4.796 -25.382 1.00 75.00 121 GLU A C 1
ATOM 966 O O . GLU A 1 121 ? 6.507 3.723 -25.251 1.00 75.00 121 GLU A O 1
ATOM 971 N N . THR A 1 122 ? 8.330 4.981 -24.897 1.00 83.88 122 THR A N 1
ATOM 972 C CA . THR A 1 122 ? 9.044 3.973 -24.108 1.00 83.88 122 THR A CA 1
ATOM 973 C C . THR A 1 122 ? 8.543 3.946 -22.666 1.00 83.88 122 THR A C 1
ATOM 975 O O . THR A 1 122 ? 8.030 4.928 -22.136 1.00 83.88 122 THR A O 1
ATOM 978 N N . GLY A 1 123 ? 8.672 2.785 -22.025 1.00 81.81 123 GLY A N 1
ATOM 979 C CA . GLY A 1 123 ? 8.394 2.603 -20.604 1.00 81.81 123 GLY A CA 1
ATOM 980 C C . GLY A 1 123 ? 9.705 2.400 -19.846 1.00 81.81 123 GLY A C 1
ATOM 981 O O . GLY A 1 123 ? 10.488 1.548 -20.278 1.00 81.81 123 GLY A O 1
ATOM 982 N N . PRO A 1 124 ? 9.962 3.141 -18.752 1.00 90.31 124 PRO A N 1
ATOM 983 C CA . PRO A 1 124 ? 11.137 2.924 -17.919 1.00 90.31 124 PRO A CA 1
ATOM 984 C C . PRO A 1 124 ? 10.932 1.713 -17.000 1.00 90.31 124 PRO A C 1
ATOM 986 O O . PRO A 1 124 ? 9.930 1.629 -16.288 1.00 90.31 124 PRO A O 1
ATOM 989 N N . PHE A 1 125 ? 11.906 0.804 -16.968 1.00 89.81 125 PHE A N 1
ATOM 990 C CA . PHE A 1 125 ? 11.927 -0.344 -16.057 1.00 89.81 125 PHE A CA 1
ATOM 991 C C . PHE A 1 125 ? 13.248 -0.440 -15.311 1.00 89.81 125 PHE A C 1
ATOM 993 O O . PHE A 1 125 ? 14.312 -0.358 -15.915 1.00 89.81 125 PHE A O 1
ATOM 1000 N N . ILE A 1 126 ? 13.179 -0.651 -13.999 1.00 91.31 126 ILE A N 1
ATOM 1001 C CA . ILE A 1 126 ? 14.358 -0.828 -13.149 1.00 91.31 126 ILE A CA 1
ATOM 1002 C C . ILE A 1 126 ? 14.723 -2.310 -13.140 1.00 91.31 126 ILE A C 1
ATOM 1004 O O . ILE A 1 126 ? 13.906 -3.133 -12.726 1.00 91.31 126 ILE A O 1
ATOM 1008 N N . ILE A 1 127 ? 15.940 -2.653 -13.559 1.00 90.69 127 ILE A N 1
ATOM 1009 C CA . ILE A 1 127 ? 16.437 -4.032 -13.467 1.00 90.69 127 ILE A CA 1
ATOM 1010 C C . ILE A 1 127 ? 16.710 -4.365 -11.999 1.00 90.69 127 ILE A C 1
ATOM 1012 O O . ILE A 1 127 ? 17.450 -3.642 -11.330 1.00 90.69 127 ILE A O 1
ATOM 1016 N N . GLY A 1 128 ? 16.140 -5.461 -11.502 1.00 85.44 128 GLY A N 1
ATOM 1017 C CA . GLY A 1 128 ? 16.176 -5.852 -10.095 1.00 85.44 128 GLY A CA 1
ATOM 1018 C C . GLY A 1 128 ? 15.009 -5.324 -9.264 1.00 85.44 128 GLY A C 1
ATOM 1019 O O . GLY A 1 128 ? 14.918 -5.661 -8.088 1.00 85.44 128 GLY A O 1
ATOM 1020 N N . GLY A 1 129 ? 14.131 -4.496 -9.842 1.00 80.19 129 GLY A N 1
ATOM 1021 C CA . GLY A 1 129 ? 13.016 -3.887 -9.117 1.00 80.19 129 GLY A CA 1
ATOM 1022 C C . GLY A 1 129 ? 11.845 -4.836 -8.847 1.00 80.19 129 GLY A C 1
ATOM 1023 O O . GLY A 1 129 ? 10.933 -4.461 -8.116 1.00 80.19 129 GLY A O 1
ATOM 1024 N N . GLY A 1 130 ? 11.814 -6.025 -9.462 1.00 78.06 130 GLY A N 1
ATOM 1025 C CA . GLY A 1 130 ? 10.749 -7.016 -9.262 1.00 78.06 130 GLY A CA 1
ATOM 1026 C C . GLY A 1 130 ? 9.394 -6.608 -9.855 1.00 78.06 130 GLY A C 1
ATOM 1027 O O . GLY A 1 130 ? 8.376 -7.252 -9.600 1.00 78.06 130 GLY A O 1
ATOM 1028 N N . VAL A 1 131 ? 9.363 -5.534 -10.651 1.00 77.56 131 VAL A N 1
ATOM 1029 C CA . VAL A 1 131 ? 8.143 -5.016 -11.290 1.00 77.56 131 VAL A CA 1
ATOM 1030 C C . VAL A 1 131 ? 7.734 -5.895 -12.472 1.00 77.56 131 VAL A C 1
ATOM 1032 O O . VAL A 1 131 ? 6.543 -6.050 -12.739 1.00 77.56 131 VAL A O 1
ATOM 1035 N N . ILE A 1 132 ? 8.701 -6.495 -13.166 1.00 82.75 132 ILE A N 1
ATOM 1036 C CA . ILE A 1 132 ? 8.468 -7.456 -14.248 1.00 82.75 132 ILE A CA 1
ATOM 1037 C C . ILE A 1 132 ? 8.999 -8.840 -13.844 1.00 82.75 132 ILE A C 1
ATOM 1039 O O . ILE A 1 132 ? 9.861 -8.932 -12.972 1.00 82.75 132 ILE A O 1
ATOM 1043 N N . PRO A 1 133 ? 8.497 -9.932 -14.449 1.00 86.06 133 PRO A N 1
ATOM 1044 C CA . PRO A 1 133 ? 9.002 -11.278 -14.185 1.00 86.06 133 PRO A CA 1
ATOM 1045 C C . PRO A 1 133 ? 10.534 -11.389 -14.286 1.00 86.06 133 PRO A C 1
ATOM 1047 O O . PRO A 1 133 ? 11.129 -10.887 -15.237 1.00 86.06 133 PRO A O 1
ATOM 1050 N N . GLU A 1 134 ? 11.163 -12.115 -13.355 1.00 86.06 134 GLU A N 1
ATOM 1051 C CA . GLU A 1 134 ? 12.629 -12.266 -13.251 1.00 86.06 134 GLU A CA 1
ATOM 1052 C C . GLU A 1 134 ? 13.278 -12.725 -14.570 1.00 86.06 134 GLU A C 1
ATOM 1054 O O . GLU A 1 134 ? 14.312 -12.202 -14.986 1.00 86.06 134 GLU A O 1
ATOM 1059 N N . GLY A 1 135 ? 12.635 -13.653 -15.288 1.00 88.19 135 GLY A N 1
ATOM 1060 C CA . GLY A 1 135 ? 13.118 -14.117 -16.592 1.00 88.19 135 GLY A CA 1
ATOM 1061 C C . GLY A 1 135 ? 13.187 -13.013 -17.656 1.00 88.19 135 GLY A C 1
ATOM 1062 O O . GLY A 1 135 ? 14.014 -13.082 -18.565 1.00 88.19 135 GLY A O 1
ATOM 1063 N N . PHE A 1 136 ? 12.362 -11.970 -17.539 1.00 91.06 136 PHE A N 1
ATOM 1064 C CA . PHE A 1 136 ? 12.426 -10.795 -18.405 1.00 91.06 136 PHE A CA 1
ATOM 1065 C C . PHE A 1 136 ? 13.510 -9.818 -17.972 1.00 91.06 136 PHE A C 1
ATOM 1067 O O . PHE A 1 136 ? 14.225 -9.321 -18.839 1.00 91.06 136 PHE A O 1
ATOM 1074 N N . GLU A 1 137 ? 13.692 -9.587 -16.671 1.00 90.00 137 GLU A N 1
ATOM 1075 C CA . GLU A 1 137 ? 14.809 -8.769 -16.182 1.00 90.00 137 GLU A CA 1
ATOM 1076 C C . GLU A 1 137 ? 16.154 -9.344 -16.638 1.00 90.00 137 GLU A C 1
ATOM 1078 O O . GLU A 1 137 ? 16.981 -8.614 -17.184 1.00 90.00 137 GLU A O 1
ATOM 1083 N N . ALA A 1 138 ? 16.336 -10.665 -16.526 1.00 91.19 138 ALA A N 1
ATOM 1084 C CA . ALA A 1 138 ? 17.530 -11.349 -17.016 1.00 91.19 138 ALA A CA 1
ATOM 1085 C C . ALA A 1 138 ? 17.745 -11.118 -18.523 1.00 91.19 138 ALA A C 1
ATOM 1087 O O . ALA A 1 138 ? 18.830 -10.718 -18.940 1.00 91.19 138 ALA A O 1
ATOM 1088 N N . ALA A 1 139 ? 16.701 -11.280 -19.339 1.00 92.62 139 ALA A N 1
ATOM 1089 C CA . ALA A 1 139 ? 16.795 -11.079 -20.785 1.00 92.62 139 ALA A CA 1
ATOM 1090 C C . ALA A 1 139 ? 17.102 -9.624 -21.191 1.00 92.62 139 ALA A C 1
ATOM 1092 O O . ALA A 1 139 ? 17.693 -9.380 -22.246 1.00 92.62 139 ALA A O 1
ATOM 1093 N N . LEU A 1 140 ? 16.706 -8.633 -20.388 1.00 93.00 140 LEU A N 1
ATOM 1094 C CA . LEU A 1 140 ? 17.050 -7.231 -20.644 1.00 93.00 140 LEU A CA 1
ATOM 1095 C C . LEU A 1 140 ? 18.546 -6.958 -20.436 1.00 93.00 140 LEU A C 1
ATOM 1097 O O . LEU A 1 140 ? 19.097 -6.097 -21.118 1.00 93.00 140 LEU A O 1
ATOM 1101 N N . THR A 1 141 ? 19.218 -7.717 -19.568 1.00 93.88 141 THR A N 1
ATOM 1102 C CA . THR A 1 141 ? 20.669 -7.576 -19.349 1.00 93.88 141 THR A CA 1
ATOM 1103 C C . THR A 1 141 ? 21.529 -8.153 -20.476 1.00 93.88 141 THR A C 1
ATOM 1105 O O . THR A 1 141 ? 22.704 -7.811 -20.577 1.00 93.88 141 THR A O 1
ATOM 1108 N N . ASP A 1 142 ? 20.952 -8.972 -21.361 1.00 91.75 142 ASP A N 1
ATOM 1109 C CA . ASP A 1 142 ? 21.669 -9.608 -22.476 1.00 91.75 142 ASP A CA 1
ATOM 1110 C C . ASP A 1 142 ? 21.834 -8.704 -23.714 1.00 91.75 142 ASP A C 1
ATOM 1112 O O . ASP A 1 142 ? 22.517 -9.091 -24.668 1.00 91.75 142 ASP A O 1
ATOM 1116 N N . HIS A 1 143 ? 21.199 -7.524 -23.740 1.00 89.38 143 HIS A N 1
ATOM 1117 C CA . HIS A 1 143 ? 21.163 -6.654 -24.919 1.00 89.38 143 HIS A CA 1
ATOM 1118 C C . HIS A 1 143 ? 21.528 -5.193 -24.610 1.00 89.38 143 HIS A C 1
ATOM 1120 O O . HIS A 1 143 ? 21.148 -4.625 -23.586 1.00 89.38 143 HIS A O 1
ATOM 1126 N N . ALA A 1 144 ? 22.216 -4.549 -25.555 1.00 92.12 144 ALA A N 1
ATOM 1127 C CA . ALA A 1 144 ? 22.295 -3.093 -25.680 1.00 92.12 144 ALA A CA 1
ATOM 1128 C C . ALA A 1 144 ? 21.183 -2.548 -26.587 1.00 92.12 144 ALA A C 1
ATOM 1130 O O . ALA A 1 144 ? 20.700 -3.241 -27.486 1.00 92.12 144 ALA A O 1
ATOM 1131 N N . ALA A 1 145 ? 20.876 -1.251 -26.456 1.00 89.31 145 ALA A N 1
ATOM 1132 C CA . ALA A 1 145 ? 19.924 -0.577 -27.341 1.00 89.31 145 ALA A CA 1
ATOM 1133 C C . ALA A 1 145 ? 20.278 -0.748 -28.825 1.00 89.31 145 ALA A C 1
ATOM 1135 O O . ALA A 1 145 ? 19.412 -1.041 -29.634 1.00 89.31 145 ALA A O 1
ATOM 1136 N N . THR A 1 146 ? 21.564 -0.658 -29.185 1.00 87.31 146 THR A N 1
ATOM 1137 C CA . THR A 1 146 ? 22.038 -0.837 -30.577 1.00 87.31 146 THR A CA 1
ATOM 1138 C C . THR A 1 146 ? 21.831 -2.237 -31.173 1.00 87.31 146 THR A C 1
ATOM 1140 O O . THR A 1 146 ? 21.944 -2.407 -32.394 1.00 87.31 146 THR A O 1
ATOM 1143 N N . GLU A 1 147 ? 21.560 -3.247 -30.347 1.00 86.62 147 GLU A N 1
ATOM 1144 C CA . GLU A 1 147 ? 21.353 -4.633 -30.783 1.00 86.62 147 GLU A CA 1
ATOM 1145 C C . GLU A 1 147 ? 19.882 -4.915 -31.094 1.00 86.62 147 GLU A C 1
ATOM 1147 O O . GLU A 1 147 ? 19.575 -5.749 -31.953 1.00 86.62 147 GLU A O 1
ATOM 1152 N N . THR A 1 148 ? 18.990 -4.144 -30.477 1.00 86.00 148 THR A N 1
ATOM 1153 C CA . THR A 1 148 ? 17.566 -4.108 -30.789 1.00 86.00 148 THR A CA 1
ATOM 1154 C C . THR A 1 148 ? 17.217 -2.880 -31.625 1.00 86.00 148 THR A C 1
ATOM 1156 O O . THR A 1 148 ? 18.011 -1.962 -31.792 1.00 86.00 148 THR A O 1
ATOM 1159 N N . ALA A 1 149 ? 16.039 -2.863 -32.234 1.00 78.50 149 ALA A N 1
ATOM 1160 C CA . ALA A 1 149 ? 15.550 -1.668 -32.906 1.00 78.50 149 ALA A CA 1
ATOM 1161 C C . ALA A 1 149 ? 14.038 -1.731 -33.027 1.00 78.50 149 ALA A C 1
ATOM 1163 O O . ALA A 1 149 ? 13.497 -2.658 -33.636 1.00 78.50 149 ALA A O 1
ATOM 1164 N N . PHE A 1 150 ? 13.383 -0.699 -32.516 1.00 75.75 150 PHE A N 1
ATOM 1165 C CA . PHE A 1 150 ? 11.994 -0.405 -32.799 1.00 75.75 150 PHE A CA 1
ATOM 1166 C C . PHE A 1 150 ? 11.896 1.074 -33.146 1.00 75.75 150 PHE A C 1
ATOM 1168 O O . PHE A 1 150 ? 12.363 1.927 -32.402 1.00 75.75 150 PHE A O 1
ATOM 1175 N N . ALA A 1 151 ? 11.344 1.363 -34.316 1.00 69.81 151 ALA A N 1
ATOM 1176 C CA . ALA A 1 151 ? 11.078 2.721 -34.751 1.00 69.81 151 ALA A CA 1
ATOM 1177 C C . ALA A 1 151 ? 9.568 2.812 -34.965 1.00 69.81 151 ALA A C 1
ATOM 1179 O O . ALA A 1 151 ? 9.100 2.334 -36.006 1.00 69.81 151 ALA A O 1
ATOM 1180 N N . PRO A 1 152 ? 8.800 3.345 -33.997 1.00 65.31 152 PRO A N 1
ATOM 1181 C CA . PRO A 1 152 ? 7.379 3.543 -34.202 1.00 65.31 152 PRO A CA 1
ATOM 1182 C C . PRO A 1 152 ? 7.210 4.552 -35.334 1.00 65.31 152 PRO A C 1
ATOM 1184 O O . PRO A 1 152 ? 7.706 5.678 -35.282 1.00 65.31 152 PRO A O 1
ATOM 1187 N N . ILE A 1 153 ? 6.536 4.144 -36.400 1.00 61.72 153 ILE A N 1
ATOM 1188 C CA . ILE A 1 153 ? 6.117 5.072 -37.438 1.00 61.72 153 ILE A CA 1
ATOM 1189 C C . ILE A 1 153 ? 4.920 5.844 -36.877 1.00 61.72 153 ILE A C 1
ATOM 1191 O O . ILE A 1 153 ? 3.807 5.329 -36.848 1.00 61.72 153 ILE A O 1
ATOM 1195 N N . THR A 1 154 ? 5.172 7.067 -36.410 1.00 56.75 154 THR A N 1
ATOM 1196 C CA . THR A 1 154 ? 4.163 7.999 -35.873 1.00 56.75 154 THR A CA 1
ATOM 1197 C C . THR A 1 154 ? 3.784 9.103 -36.863 1.00 56.75 154 THR A C 1
ATOM 1199 O O . THR A 1 154 ? 2.905 9.916 -36.590 1.00 56.75 154 THR A O 1
ATOM 1202 N N . GLU A 1 155 ? 4.433 9.160 -38.031 1.00 56.28 155 GLU A N 1
ATOM 1203 C CA . GLU A 1 155 ? 4.071 10.121 -39.069 1.00 56.28 155 GLU A CA 1
ATOM 1204 C C . GLU A 1 155 ? 2.773 9.688 -39.767 1.00 56.28 155 GLU A C 1
ATOM 1206 O O . GLU A 1 155 ? 2.754 8.660 -40.448 1.00 56.28 155 GLU A O 1
ATOM 1211 N N . GLU A 1 156 ? 1.741 10.542 -39.718 1.00 55.16 156 GLU A N 1
ATOM 1212 C CA . GLU A 1 156 ? 0.465 10.415 -40.461 1.00 55.16 156 GLU A CA 1
ATOM 1213 C C . GLU A 1 156 ? 0.645 10.168 -41.976 1.00 55.16 156 GLU A C 1
ATOM 1215 O O . GLU A 1 156 ? -0.310 9.887 -42.687 1.00 55.16 156 GLU A O 1
ATOM 1220 N N . THR A 1 157 ? 1.861 10.308 -42.516 1.00 50.56 157 THR A N 1
ATOM 1221 C CA . THR A 1 157 ? 2.144 10.195 -43.955 1.00 50.56 157 THR A CA 1
ATOM 1222 C C . THR A 1 157 ? 2.708 8.844 -44.387 1.00 50.56 157 THR A C 1
ATOM 1224 O O . THR A 1 157 ? 2.763 8.559 -45.586 1.00 50.56 157 THR A O 1
ATOM 1227 N N . ALA A 1 158 ? 3.113 7.990 -43.448 1.00 63.19 158 ALA A N 1
ATOM 1228 C CA . ALA A 1 158 ? 3.665 6.683 -43.769 1.00 63.19 158 ALA A CA 1
ATOM 1229 C C . ALA A 1 158 ? 2.547 5.648 -43.928 1.00 63.19 158 ALA A C 1
ATOM 1231 O O . ALA A 1 158 ? 1.653 5.561 -43.097 1.00 63.19 158 ALA A O 1
ATOM 1232 N N . THR A 1 159 ? 2.595 4.871 -45.008 1.00 70.25 159 THR A N 1
ATOM 1233 C CA . THR A 1 159 ? 1.612 3.820 -45.298 1.00 70.25 159 THR A CA 1
ATOM 1234 C C . THR A 1 159 ? 2.156 2.441 -44.935 1.00 70.25 159 THR A C 1
ATOM 1236 O O . THR A 1 159 ? 3.303 2.137 -45.289 1.00 70.25 159 THR A O 1
ATOM 1239 N N . VAL A 1 160 ? 1.313 1.583 -44.359 1.00 72.06 160 VAL A N 1
ATOM 1240 C CA . VAL A 1 160 ? 1.585 0.155 -44.128 1.00 72.06 160 VAL A CA 1
ATOM 1241 C C . VAL A 1 160 ? 1.957 -0.534 -45.447 1.00 72.06 160 VAL A C 1
ATOM 1243 O O . VAL A 1 160 ? 1.153 -0.582 -46.385 1.00 72.06 160 VAL A O 1
ATOM 1246 N N . ALA A 1 161 ? 3.167 -1.087 -45.535 1.00 71.62 161 ALA A N 1
ATOM 1247 C CA . ALA A 1 161 ? 3.586 -1.957 -46.630 1.00 71.62 161 ALA A CA 1
ATOM 1248 C C . ALA A 1 161 ? 3.435 -3.439 -46.256 1.00 71.62 161 ALA A C 1
ATOM 1250 O O . ALA A 1 161 ? 3.497 -3.817 -45.094 1.00 71.62 161 ALA A O 1
ATOM 1251 N N . ALA A 1 162 ? 3.319 -4.309 -47.262 1.00 67.62 162 ALA A N 1
ATOM 1252 C CA . ALA A 1 162 ? 3.173 -5.758 -47.067 1.00 67.62 162 ALA A CA 1
ATOM 1253 C C . ALA A 1 162 ? 4.386 -6.444 -46.399 1.00 67.62 162 ALA A C 1
ATOM 1255 O O . ALA A 1 162 ? 4.342 -7.631 -46.109 1.00 67.62 162 ALA A O 1
ATOM 1256 N N . THR A 1 163 ? 5.487 -5.721 -46.204 1.00 66.44 163 THR A N 1
ATOM 1257 C CA . THR A 1 163 ? 6.693 -6.193 -45.508 1.00 66.44 163 THR A CA 1
ATOM 1258 C C . THR A 1 163 ? 6.819 -5.637 -44.095 1.00 66.44 163 THR A C 1
ATOM 1260 O O . THR A 1 163 ? 7.825 -5.893 -43.439 1.00 66.44 163 THR A O 1
ATOM 1263 N N . ASP A 1 164 ? 5.868 -4.807 -43.673 1.00 71.19 164 ASP A N 1
ATOM 1264 C CA . ASP A 1 164 ? 5.942 -4.096 -42.407 1.00 71.19 164 ASP A CA 1
ATOM 1265 C C . ASP A 1 164 ? 5.355 -4.959 -41.283 1.00 71.19 164 ASP A C 1
ATOM 1267 O O . ASP A 1 164 ? 4.527 -5.847 -41.515 1.00 71.19 164 ASP A O 1
ATOM 1271 N N . VAL A 1 165 ? 5.787 -4.679 -40.055 1.00 68.88 165 VAL A N 1
ATOM 1272 C CA . VAL A 1 165 ? 5.136 -5.206 -38.855 1.00 68.88 165 VAL A CA 1
ATOM 1273 C C . VAL A 1 165 ? 4.177 -4.141 -38.349 1.00 68.88 165 VAL A C 1
ATOM 1275 O O . VAL A 1 165 ? 4.537 -2.965 -38.254 1.00 68.88 165 VAL A O 1
ATOM 1278 N N . VAL A 1 166 ? 2.939 -4.544 -38.078 1.00 68.88 166 VAL A N 1
ATOM 1279 C CA . VAL A 1 166 ? 1.861 -3.630 -37.698 1.00 68.88 166 VAL A CA 1
ATOM 1280 C C . VAL A 1 166 ? 1.396 -3.927 -36.283 1.00 68.88 166 VAL A C 1
ATOM 1282 O O . VAL A 1 166 ? 1.188 -5.085 -35.919 1.00 68.88 166 VAL A O 1
ATOM 1285 N N . TYR A 1 167 ? 1.216 -2.859 -35.515 1.00 68.56 167 TYR A N 1
ATOM 1286 C CA . TYR A 1 167 ? 0.671 -2.856 -34.169 1.00 68.56 167 TYR A CA 1
ATOM 1287 C C . TYR A 1 167 ? -0.725 -2.266 -34.218 1.00 68.56 167 TYR A C 1
ATOM 1289 O O . TYR A 1 167 ? -0.918 -1.100 -34.572 1.00 68.56 167 TYR A O 1
ATOM 1297 N N . LEU A 1 168 ? -1.699 -3.108 -33.909 1.00 66.00 168 LEU A N 1
ATOM 1298 C CA . LEU A 1 168 ? -3.112 -2.781 -33.983 1.00 66.00 168 LEU A CA 1
ATOM 1299 C C . LEU A 1 168 ? -3.682 -2.678 -32.584 1.00 66.00 168 LEU A C 1
ATOM 1301 O O . LEU A 1 168 ? -3.302 -3.456 -31.719 1.00 66.00 168 LEU A O 1
ATOM 1305 N N . ASP A 1 169 ? -4.634 -1.779 -32.405 1.00 63.28 169 ASP A N 1
ATOM 1306 C CA . ASP A 1 169 ? -5.580 -1.843 -31.300 1.00 63.28 169 ASP A CA 1
ATOM 1307 C C . ASP A 1 169 ? -6.928 -2.249 -31.884 1.00 63.28 169 ASP A C 1
ATOM 1309 O O . ASP A 1 169 ? -7.521 -1.509 -32.674 1.00 63.28 169 ASP A O 1
ATOM 1313 N N . LEU A 1 170 ? -7.368 -3.464 -31.574 1.00 60.88 170 LEU A N 1
ATOM 1314 C CA . LEU A 1 170 ? -8.623 -4.006 -32.074 1.00 60.88 170 LEU A CA 1
ATOM 1315 C C . LEU A 1 170 ? -9.718 -3.837 -31.028 1.00 60.88 170 LEU A C 1
ATOM 1317 O O . LEU A 1 170 ? -9.576 -4.264 -29.887 1.00 60.88 170 LEU A O 1
ATOM 1321 N N . THR A 1 171 ? -10.853 -3.304 -31.464 1.00 54.44 171 THR A N 1
ATOM 1322 C CA . THR A 1 171 ? -12.126 -3.326 -30.751 1.00 54.44 171 THR A CA 1
ATOM 1323 C C . THR A 1 171 ? -13.094 -4.236 -31.503 1.00 54.44 171 THR A C 1
ATOM 1325 O O . THR A 1 171 ? -13.570 -3.914 -32.593 1.00 54.44 171 THR A O 1
ATOM 1328 N N . TYR A 1 172 ? -13.444 -5.377 -30.917 1.00 51.22 172 TYR A N 1
ATOM 1329 C CA . TYR A 1 172 ? -14.513 -6.208 -31.466 1.00 51.22 172 TYR A CA 1
ATOM 1330 C C . TYR A 1 172 ? -15.883 -5.700 -31.001 1.00 51.22 172 TYR A C 1
ATOM 1332 O O . TYR A 1 172 ? -16.068 -5.295 -29.851 1.00 51.22 172 TYR A O 1
ATOM 1340 N N . ARG A 1 173 ? -16.864 -5.723 -31.908 1.00 46.47 173 ARG A N 1
ATOM 1341 C CA . ARG A 1 173 ? -18.281 -5.547 -31.579 1.00 46.47 173 ARG A CA 1
ATOM 1342 C C . ARG A 1 173 ? -18.999 -6.873 -31.783 1.00 46.47 173 ARG A C 1
ATOM 1344 O O . ARG A 1 173 ? -19.130 -7.347 -32.910 1.00 46.47 173 ARG A O 1
ATOM 1351 N N . LEU A 1 174 ? -19.482 -7.441 -30.681 1.00 44.56 174 LEU A N 1
ATOM 1352 C CA . LEU A 1 174 ? -20.502 -8.484 -30.707 1.00 44.56 174 LEU A CA 1
ATOM 1353 C C . LEU A 1 174 ? -21.856 -7.787 -30.818 1.00 44.56 174 LEU A C 1
ATOM 1355 O O . LEU A 1 174 ? -22.201 -6.946 -29.984 1.00 44.56 174 LEU A O 1
ATOM 1359 N N . THR A 1 175 ? -22.588 -8.087 -31.885 1.00 43.66 175 THR A N 1
ATOM 1360 C CA . THR A 1 175 ? -23.910 -7.508 -32.129 1.00 43.66 175 THR A CA 1
ATOM 1361 C C . THR A 1 175 ? -24.953 -8.592 -31.896 1.00 43.66 175 THR A C 1
ATOM 1363 O O . THR A 1 175 ? -25.383 -9.242 -32.839 1.00 43.66 175 THR A O 1
ATOM 1366 N N . ASP A 1 176 ? -25.359 -8.791 -30.641 1.00 42.97 176 ASP A N 1
ATOM 1367 C CA . ASP A 1 176 ? -26.513 -9.636 -30.317 1.00 42.97 176 ASP A CA 1
ATOM 1368 C C . ASP A 1 176 ? -27.769 -8.759 -30.315 1.00 42.97 176 ASP A C 1
ATOM 1370 O O . ASP A 1 176 ? -28.145 -8.217 -29.274 1.00 42.97 176 ASP A O 1
ATOM 1374 N N . GLY A 1 177 ? -28.319 -8.517 -31.514 1.00 43.91 177 GLY A N 1
ATOM 1375 C CA . GLY A 1 177 ? -29.664 -7.988 -31.812 1.00 43.91 177 GLY A CA 1
ATOM 1376 C C . GLY A 1 177 ? -30.093 -6.619 -31.246 1.00 43.91 177 GLY A C 1
ATOM 1377 O O . GLY A 1 177 ? -30.712 -5.835 -31.961 1.00 43.91 177 GLY A O 1
ATOM 1378 N N . GLU A 1 178 ? -29.794 -6.303 -29.986 1.00 38.62 178 GLU A N 1
ATOM 1379 C CA . GLU A 1 178 ? -30.245 -5.122 -29.244 1.00 38.62 178 GLU A CA 1
ATOM 1380 C C . GLU A 1 178 ? -29.223 -4.574 -28.218 1.00 38.62 178 GLU A C 1
ATOM 1382 O O . GLU A 1 178 ? -29.460 -3.502 -27.653 1.00 38.62 178 GLU A O 1
ATOM 1387 N N . LYS A 1 179 ? -28.076 -5.232 -27.970 1.00 36.84 179 LYS A N 1
ATOM 1388 C CA . LYS A 1 179 ? -27.027 -4.708 -27.067 1.00 36.84 179 LYS A CA 1
ATOM 1389 C C . LYS A 1 179 ? -25.637 -4.726 -27.698 1.00 36.84 179 LYS A C 1
ATOM 1391 O O . LYS A 1 179 ? -25.092 -5.775 -28.004 1.00 36.84 179 LYS A O 1
ATOM 1396 N N . THR A 1 180 ? -25.029 -3.546 -27.796 1.00 38.78 180 THR A N 1
ATOM 1397 C CA . THR A 1 180 ? -23.595 -3.368 -28.050 1.00 38.78 180 THR A CA 1
ATOM 1398 C C . THR A 1 180 ? -22.839 -3.328 -26.726 1.00 38.78 180 THR A C 1
ATOM 1400 O O . THR A 1 180 ? -22.987 -2.365 -25.972 1.00 38.78 180 THR A O 1
ATOM 1403 N N . SER A 1 181 ? -22.005 -4.330 -26.451 1.00 38.59 181 SER A N 1
ATOM 1404 C CA . SER A 1 181 ? -20.909 -4.199 -25.485 1.00 38.59 181 SER A CA 1
ATOM 1405 C C . SER A 1 181 ? -19.625 -3.890 -26.250 1.00 38.59 181 SER A C 1
ATOM 1407 O O . SER A 1 181 ? -19.153 -4.711 -27.031 1.00 38.59 181 SER A O 1
ATOM 1409 N N . SER A 1 182 ? -19.074 -2.699 -26.046 1.00 43.62 182 SER A N 1
ATOM 1410 C CA . SER A 1 182 ? -17.733 -2.319 -26.491 1.00 43.62 182 SER A CA 1
ATOM 1411 C C . SER A 1 182 ? -16.887 -2.103 -25.250 1.00 43.62 182 SER A C 1
ATOM 1413 O O . SER A 1 182 ? -17.329 -1.332 -24.403 1.00 43.62 182 SER A O 1
ATOM 1415 N N . ASP A 1 183 ? -15.732 -2.759 -25.127 1.00 43.22 183 ASP A N 1
ATOM 1416 C CA . ASP A 1 183 ? -14.552 -2.233 -24.414 1.00 43.22 183 ASP A CA 1
ATOM 1417 C C . ASP A 1 183 ? -13.503 -3.329 -24.173 1.00 43.22 183 ASP A C 1
ATOM 1419 O O . ASP A 1 183 ? -13.239 -3.721 -23.040 1.00 43.22 183 ASP A O 1
ATOM 1423 N N . SER A 1 184 ? -12.843 -3.797 -25.225 1.00 43.72 184 SER A N 1
ATOM 1424 C CA . SER A 1 184 ? -11.556 -4.481 -25.064 1.00 43.72 184 SER A CA 1
ATOM 1425 C C . SER A 1 184 ? -10.619 -3.910 -26.112 1.00 43.72 184 SER A C 1
ATOM 1427 O O . SER A 1 184 ? -10.980 -3.904 -27.286 1.00 43.72 184 SER A O 1
ATOM 1429 N N . HIS A 1 185 ? -9.501 -3.340 -25.662 1.00 46.22 185 HIS A N 1
ATOM 1430 C CA . HIS A 1 185 ? -8.439 -2.831 -26.523 1.00 46.22 185 HIS A CA 1
ATOM 1431 C C . HIS A 1 185 ? -7.427 -3.950 -26.680 1.00 46.22 185 HIS A C 1
ATOM 1433 O O . HIS A 1 185 ? -6.700 -4.255 -25.740 1.00 46.22 185 HIS A O 1
ATOM 1439 N N . LEU A 1 186 ? -7.418 -4.613 -27.829 1.00 50.91 186 LEU A N 1
ATOM 1440 C CA . LEU A 1 186 ? -6.475 -5.694 -28.060 1.00 50.91 186 LEU A CA 1
ATOM 1441 C C . LEU A 1 186 ? -5.291 -5.174 -28.869 1.00 50.91 186 LEU A C 1
ATOM 1443 O O . LEU A 1 186 ? -5.407 -4.985 -30.080 1.00 50.91 186 LEU A O 1
ATOM 1447 N N . GLY A 1 187 ? -4.146 -5.014 -28.204 1.00 55.62 187 GLY A N 1
ATOM 1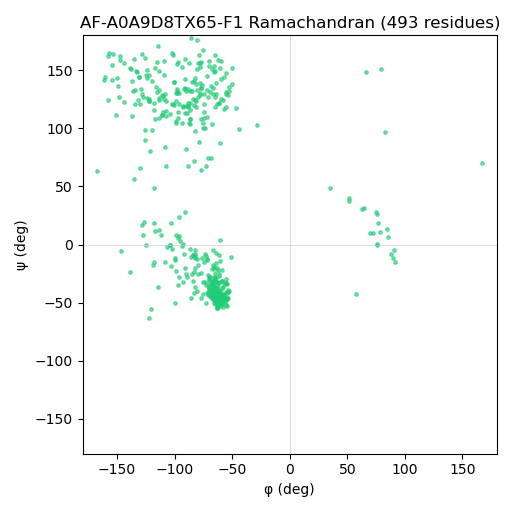448 C CA . GLY A 1 187 ? -2.863 -4.852 -28.878 1.00 55.62 187 GLY A CA 1
ATOM 1449 C C . GLY A 1 187 ? -2.551 -6.098 -29.714 1.00 55.62 187 GLY A C 1
ATOM 1450 O O . GLY A 1 187 ? -2.486 -7.196 -29.177 1.00 55.62 187 GLY A O 1
ATOM 1451 N N . VAL A 1 188 ? -2.349 -5.993 -31.023 1.00 62.25 188 VAL A N 1
ATOM 1452 C CA . VAL A 1 188 ? -1.918 -7.137 -31.845 1.00 62.25 188 VAL A CA 1
ATOM 1453 C C . VAL A 1 188 ? -0.695 -6.753 -32.650 1.00 62.25 188 VAL A C 1
ATOM 1455 O O . VAL A 1 188 ? -0.727 -5.779 -33.395 1.00 62.25 188 VAL A O 1
ATOM 1458 N N . ARG A 1 189 ? 0.367 -7.557 -32.539 1.00 67.88 189 ARG A N 1
ATOM 1459 C CA . ARG A 1 189 ? 1.526 -7.508 -33.435 1.00 67.88 189 ARG A CA 1
ATOM 1460 C C . ARG A 1 189 ? 1.296 -8.458 -34.610 1.00 67.88 189 ARG A C 1
ATOM 1462 O O . ARG A 1 189 ? 1.197 -9.667 -34.408 1.00 67.88 189 ARG A O 1
ATOM 1469 N N . LEU A 1 190 ? 1.267 -7.933 -35.832 1.00 69.81 190 LEU A N 1
ATOM 1470 C CA . LEU A 1 190 ? 1.157 -8.717 -37.064 1.00 69.81 190 LEU A CA 1
ATOM 1471 C C . LEU A 1 190 ? 2.385 -8.516 -37.947 1.00 69.81 190 LEU A C 1
ATOM 1473 O O . LEU A 1 190 ? 2.663 -7.403 -38.383 1.00 69.81 190 LEU A O 1
ATOM 1477 N N . ASP A 1 191 ? 3.083 -9.607 -38.259 1.00 67.94 191 ASP A N 1
ATOM 1478 C CA . ASP A 1 191 ? 4.115 -9.620 -39.296 1.00 67.94 191 ASP A CA 1
ATOM 1479 C C . ASP A 1 191 ? 3.466 -9.920 -40.653 1.00 67.94 191 ASP A C 1
ATOM 1481 O O . ASP A 1 191 ? 3.083 -11.059 -40.936 1.00 67.94 191 ASP A O 1
ATOM 1485 N N . LEU A 1 192 ? 3.320 -8.889 -41.492 1.00 68.44 192 LEU A N 1
ATOM 1486 C CA . LEU A 1 192 ? 2.663 -9.013 -42.797 1.00 68.44 192 LEU A CA 1
ATOM 1487 C C . LEU A 1 192 ? 3.502 -9.791 -43.823 1.00 68.44 192 LEU A C 1
ATOM 1489 O O . LEU A 1 192 ? 2.980 -10.191 -44.866 1.00 68.44 192 LEU A O 1
ATOM 1493 N N . SER A 1 193 ? 4.786 -10.028 -43.533 1.00 64.69 193 SER A N 1
ATOM 1494 C CA . SER A 1 193 ? 5.706 -10.732 -44.427 1.00 64.69 193 SER A CA 1
ATOM 1495 C C . SER A 1 193 ? 5.655 -12.260 -44.289 1.00 64.69 193 SER A C 1
ATOM 1497 O O . SER A 1 193 ? 6.204 -12.969 -45.139 1.00 64.69 193 SER A O 1
ATOM 1499 N N . ALA A 1 194 ? 4.982 -12.779 -43.254 1.00 63.81 194 ALA A N 1
ATOM 1500 C CA . ALA A 1 194 ? 4.875 -14.208 -42.980 1.00 63.81 194 ALA A CA 1
ATOM 1501 C C . ALA A 1 194 ? 3.900 -14.901 -43.969 1.00 63.81 194 ALA A C 1
ATOM 1503 O O . ALA A 1 194 ? 2.696 -14.640 -43.935 1.00 63.81 194 ALA A O 1
ATOM 1504 N N . PRO A 1 195 ? 4.379 -15.814 -44.842 1.00 49.28 195 PRO A N 1
ATOM 1505 C CA . PRO A 1 195 ? 3.613 -16.328 -45.987 1.00 49.28 195 PRO A CA 1
ATOM 1506 C C . PRO A 1 195 ? 2.454 -17.281 -45.639 1.00 49.28 195 PRO A C 1
ATOM 1508 O O . PRO A 1 195 ? 1.610 -17.521 -46.500 1.00 49.28 195 PRO A O 1
ATOM 1511 N N . ASP A 1 196 ? 2.390 -17.788 -44.403 1.00 53.00 196 ASP A N 1
ATOM 1512 C CA . ASP A 1 196 ? 1.426 -18.811 -43.959 1.00 53.00 196 ASP A CA 1
ATOM 1513 C C . ASP A 1 196 ? 0.492 -18.312 -42.837 1.00 53.00 196 ASP A C 1
ATOM 1515 O O . ASP A 1 196 ? -0.094 -19.100 -42.094 1.00 53.00 196 ASP A O 1
ATOM 1519 N N . ALA A 1 197 ? 0.376 -16.994 -42.662 1.00 52.50 197 ALA A N 1
ATOM 1520 C CA . ALA A 1 197 ? -0.363 -16.435 -41.542 1.00 52.50 197 ALA A CA 1
ATOM 1521 C C . ALA A 1 197 ? -1.895 -16.532 -41.758 1.00 52.50 197 ALA A C 1
ATOM 1523 O O . ALA A 1 197 ? -2.378 -16.169 -42.835 1.00 52.50 197 ALA A O 1
ATOM 1524 N N . PRO A 1 198 ? -2.691 -16.908 -40.734 1.00 52.16 198 PRO A N 1
ATOM 1525 C CA . PRO A 1 198 ? -4.166 -16.947 -40.778 1.00 52.16 198 PRO A CA 1
ATOM 1526 C C . PRO A 1 198 ? -4.845 -15.586 -41.058 1.00 52.16 198 PRO A C 1
ATOM 1528 O O . PRO A 1 198 ? -6.068 -15.473 -41.073 1.00 52.16 198 PRO A O 1
ATOM 1531 N N . TRP A 1 199 ? -4.049 -14.547 -41.304 1.00 56.97 199 TRP A N 1
ATOM 1532 C CA . TRP A 1 199 ? -4.420 -13.140 -41.363 1.00 56.97 199 TRP A CA 1
ATOM 1533 C C . TRP A 1 199 ? -4.278 -12.534 -42.761 1.00 56.97 199 TRP A C 1
ATOM 1535 O O . TRP A 1 199 ? -4.324 -11.318 -42.890 1.00 56.97 199 TRP A O 1
ATOM 1545 N N . ALA A 1 200 ? -4.101 -13.331 -43.820 1.00 59.38 200 ALA A N 1
ATOM 1546 C CA . ALA A 1 200 ? -3.880 -12.809 -45.177 1.00 59.38 200 ALA A CA 1
ATOM 1547 C C . ALA A 1 200 ? -4.983 -11.831 -45.646 1.00 59.38 200 ALA A C 1
ATOM 1549 O O . ALA A 1 200 ? -4.695 -10.855 -46.340 1.00 59.38 200 ALA A O 1
ATOM 1550 N N . GLY A 1 201 ? -6.237 -12.059 -45.233 1.00 64.19 201 GLY A N 1
ATOM 1551 C CA . GLY A 1 201 ? -7.347 -11.132 -45.479 1.00 64.19 201 GLY A CA 1
ATOM 1552 C C . GLY A 1 201 ? -7.208 -9.812 -44.714 1.00 64.19 201 GLY A C 1
ATOM 1553 O O . GLY A 1 201 ? -7.402 -8.749 -45.294 1.00 64.19 201 GLY A O 1
ATOM 1554 N N . LEU A 1 202 ? -6.804 -9.875 -43.443 1.00 67.69 202 LEU A N 1
ATOM 1555 C CA . LEU A 1 202 ? -6.555 -8.703 -42.603 1.00 67.69 202 LEU A CA 1
ATOM 1556 C C . LEU A 1 202 ? -5.342 -7.903 -43.111 1.00 67.69 202 LEU A C 1
ATOM 1558 O O . LEU A 1 202 ? -5.424 -6.691 -43.254 1.00 67.69 202 LEU A O 1
ATOM 1562 N N . ALA A 1 203 ? -4.256 -8.577 -43.495 1.00 66.62 203 ALA A N 1
ATOM 1563 C CA . ALA A 1 203 ? -3.073 -7.967 -44.101 1.00 66.62 203 ALA A CA 1
ATOM 1564 C C . ALA A 1 203 ? -3.413 -7.138 -45.352 1.00 66.62 203 ALA A C 1
ATOM 1566 O O . ALA A 1 203 ? -2.895 -6.036 -45.535 1.00 66.62 203 ALA A O 1
ATOM 1567 N N . ALA A 1 204 ? -4.315 -7.645 -46.199 1.00 68.81 204 ALA A N 1
ATOM 1568 C CA . ALA A 1 204 ? -4.790 -6.924 -47.376 1.00 68.81 204 ALA A CA 1
ATOM 1569 C C . ALA A 1 204 ? -5.634 -5.691 -47.014 1.00 68.81 204 ALA A C 1
ATOM 1571 O O . ALA A 1 204 ? -5.539 -4.678 -47.705 1.00 68.81 204 ALA A O 1
ATOM 1572 N N . SER A 1 205 ? -6.429 -5.763 -45.943 1.00 70.38 205 SER A N 1
ATOM 1573 C CA . SER A 1 205 ? -7.215 -4.634 -45.427 1.00 70.38 205 SER A CA 1
ATOM 1574 C C . SER A 1 205 ? -6.361 -3.550 -44.765 1.00 70.38 205 SER A C 1
ATOM 1576 O O . SER A 1 205 ? -6.766 -2.393 -44.760 1.00 70.38 205 SER A O 1
ATOM 1578 N N . LEU A 1 206 ? -5.189 -3.909 -44.235 1.00 73.06 206 LEU A N 1
ATOM 1579 C CA . LEU A 1 206 ? -4.264 -2.973 -43.590 1.00 73.06 206 LEU A CA 1
ATOM 1580 C C . LEU A 1 206 ? -3.327 -2.271 -44.578 1.00 73.06 206 LEU A C 1
ATOM 1582 O O . LEU A 1 206 ? -2.828 -1.185 -44.295 1.00 73.06 206 LEU A O 1
ATOM 1586 N N . ALA A 1 207 ? -3.060 -2.882 -45.733 1.00 75.75 207 ALA A N 1
ATOM 1587 C CA . ALA A 1 207 ? -2.124 -2.347 -46.712 1.00 75.75 207 ALA A CA 1
ATOM 1588 C C . ALA A 1 207 ? -2.550 -0.954 -47.211 1.00 75.75 207 ALA A C 1
ATOM 1590 O O . ALA A 1 207 ? -3.641 -0.773 -47.748 1.00 75.75 207 ALA A O 1
ATOM 1591 N N . GLY A 1 208 ? -1.646 0.022 -47.099 1.00 72.75 208 GLY A N 1
ATOM 1592 C CA . GLY A 1 208 ? -1.898 1.402 -47.515 1.00 72.75 208 GLY A CA 1
ATOM 1593 C C . GLY A 1 208 ? -2.524 2.304 -46.449 1.00 72.75 208 GLY A C 1
ATOM 1594 O O . GLY A 1 208 ? -2.581 3.505 -46.695 1.00 72.75 208 GLY A O 1
ATOM 1595 N N . LEU A 1 209 ? -2.941 1.764 -45.297 1.00 75.81 209 LEU A N 1
ATOM 1596 C CA . LEU A 1 209 ? -3.404 2.569 -44.163 1.00 75.81 209 LEU A CA 1
ATOM 1597 C C . LEU A 1 209 ? -2.248 3.328 -43.507 1.00 75.81 209 LEU A C 1
ATOM 1599 O O . LEU A 1 209 ? -1.092 2.894 -43.560 1.00 75.81 209 LEU A O 1
ATOM 1603 N N . HIS A 1 210 ? -2.582 4.446 -42.880 1.00 71.44 210 HIS A N 1
ATOM 1604 C CA . HIS A 1 210 ? -1.698 5.265 -42.066 1.00 71.44 210 HIS A CA 1
ATOM 1605 C C . HIS A 1 210 ? -1.863 4.952 -40.569 1.00 71.44 210 HIS A C 1
ATOM 1607 O O . HIS A 1 210 ? -2.927 4.496 -40.149 1.00 71.44 210 HIS A O 1
ATOM 1613 N N . PRO A 1 211 ? -0.838 5.207 -39.734 1.00 67.94 211 PRO A N 1
ATOM 1614 C CA . PRO A 1 211 ? -1.029 5.277 -38.289 1.00 67.94 211 PRO A CA 1
ATOM 1615 C C . PRO A 1 211 ? -2.159 6.256 -37.935 1.00 67.94 211 PRO A C 1
ATOM 1617 O O . PRO A 1 211 ? -2.200 7.370 -38.453 1.00 67.94 211 PRO A O 1
ATOM 1620 N N . GLY A 1 212 ? -3.073 5.830 -37.069 1.00 59.44 212 GLY A N 1
ATOM 1621 C CA . GLY A 1 212 ? -4.296 6.541 -36.702 1.00 59.44 212 GLY A CA 1
ATOM 1622 C C . GLY A 1 212 ? -5.514 6.214 -37.572 1.00 59.44 212 GLY A C 1
ATOM 1623 O O . GLY A 1 212 ? -6.625 6.560 -37.174 1.00 59.44 212 GLY A O 1
ATOM 1624 N N . ASP A 1 213 ? -5.349 5.529 -38.712 1.00 65.81 213 ASP A N 1
ATOM 1625 C CA . ASP A 1 213 ? -6.491 5.141 -39.543 1.00 65.81 213 ASP A CA 1
ATOM 1626 C C . ASP A 1 213 ? -7.330 4.060 -38.847 1.00 65.81 213 ASP A C 1
ATOM 1628 O O . ASP A 1 213 ? -6.823 3.024 -38.397 1.00 65.81 213 ASP A O 1
ATOM 1632 N N . GLU A 1 214 ? -8.640 4.301 -38.815 1.00 67.06 214 GLU A N 1
ATOM 1633 C CA . GLU A 1 214 ? -9.642 3.307 -38.451 1.00 67.06 214 GLU A CA 1
ATOM 1634 C C . GLU A 1 214 ? -9.889 2.357 -39.628 1.00 67.06 214 GLU A C 1
ATOM 1636 O O . GLU A 1 214 ? -10.014 2.776 -40.784 1.00 67.06 214 GLU A O 1
ATOM 1641 N N . PHE A 1 215 ? -10.024 1.069 -39.334 1.00 66.25 215 PHE A N 1
ATOM 1642 C CA . PHE A 1 215 ? -10.446 0.069 -40.305 1.00 66.25 215 PHE A CA 1
ATOM 1643 C C . PHE A 1 215 ? -11.514 -0.845 -39.719 1.00 66.25 215 PHE A C 1
ATOM 1645 O O . PHE A 1 215 ? -11.507 -1.156 -38.532 1.00 66.25 215 PHE A O 1
ATOM 1652 N N . ASP A 1 216 ? -12.396 -1.323 -40.593 1.00 64.94 216 ASP A N 1
ATOM 1653 C CA . ASP A 1 216 ? -13.358 -2.373 -40.283 1.00 64.94 216 ASP A CA 1
ATOM 1654 C C . ASP A 1 216 ? -12.972 -3.644 -41.042 1.00 64.94 216 ASP A C 1
ATOM 1656 O O . ASP A 1 216 ? -12.816 -3.644 -42.268 1.00 64.94 216 ASP A O 1
ATOM 1660 N N . PHE A 1 217 ? -12.859 -4.752 -40.316 1.00 59.88 217 PHE A N 1
ATOM 1661 C CA . PHE A 1 217 ? -12.672 -6.080 -40.877 1.00 59.88 217 PHE A CA 1
ATOM 1662 C C . PHE A 1 217 ? -13.855 -6.976 -40.495 1.00 59.88 217 PHE A C 1
ATOM 1664 O O . PHE A 1 217 ? -14.100 -7.269 -39.324 1.00 59.88 217 PHE A O 1
ATOM 1671 N N . GLY A 1 218 ? -14.614 -7.406 -41.505 1.00 53.72 218 GLY A N 1
ATOM 1672 C CA . GLY A 1 218 ? -15.718 -8.346 -41.328 1.00 53.72 218 GLY A CA 1
ATOM 1673 C C . GLY A 1 218 ? -15.228 -9.786 -41.426 1.00 53.72 218 GLY A C 1
ATOM 1674 O O . GLY A 1 218 ? -14.755 -10.200 -42.487 1.00 53.72 218 GLY A O 1
ATOM 1675 N N . ILE A 1 219 ? -15.393 -10.571 -40.359 1.00 52.44 219 ILE A N 1
ATOM 1676 C CA . ILE A 1 219 ? -15.094 -12.010 -40.376 1.00 52.44 219 ILE A CA 1
ATOM 1677 C C . ILE A 1 219 ? -16.300 -12.756 -40.962 1.00 52.44 219 ILE A C 1
ATOM 1679 O O . ILE A 1 219 ? -17.062 -13.408 -40.257 1.00 52.44 219 ILE A O 1
ATOM 1683 N N . ASN A 1 220 ? -16.524 -12.638 -42.272 1.00 43.12 220 ASN A N 1
ATOM 1684 C CA . ASN A 1 220 ? -17.581 -13.404 -42.934 1.00 43.12 220 ASN A CA 1
ATOM 1685 C C . ASN A 1 220 ? -17.097 -14.825 -43.271 1.00 43.12 220 ASN A C 1
ATOM 1687 O O . ASN A 1 220 ? -16.471 -15.042 -44.306 1.00 43.12 220 ASN A O 1
ATOM 1691 N N . GLY A 1 221 ? -17.433 -15.789 -42.406 1.00 38.84 221 GLY A N 1
ATOM 1692 C CA . GLY A 1 221 ? -17.818 -17.164 -42.771 1.00 38.84 221 GLY A CA 1
ATOM 1693 C C . GLY A 1 221 ? -16.913 -17.973 -43.711 1.00 38.84 221 GLY A C 1
ATOM 1694 O O . GLY A 1 221 ? -17.430 -18.726 -44.537 1.00 38.84 221 GLY A O 1
ATOM 1695 N N . GLY A 1 222 ? -15.588 -17.855 -43.605 1.00 32.84 222 GLY A N 1
ATOM 1696 C CA . GLY A 1 222 ? -14.660 -18.627 -44.436 1.00 32.84 222 GLY A CA 1
ATOM 1697 C C . GLY A 1 222 ? -13.211 -18.580 -43.955 1.00 32.84 222 GLY A C 1
ATOM 1698 O O . GLY A 1 222 ? -12.364 -18.095 -44.693 1.00 32.84 222 GLY A O 1
ATOM 1699 N N . GLU A 1 223 ? -12.977 -19.109 -42.745 1.00 35.53 223 GLU A N 1
ATOM 1700 C CA . GLU A 1 223 ? -11.685 -19.332 -42.047 1.00 35.53 223 GLU A CA 1
ATOM 1701 C C . GLU A 1 223 ? -10.873 -18.080 -41.633 1.00 35.53 223 GLU A C 1
ATOM 1703 O O . GLU A 1 223 ? -10.923 -17.065 -42.325 1.00 35.53 223 GLU A O 1
ATOM 1708 N N . PRO A 1 224 ? -10.089 -18.097 -40.524 1.00 36.84 224 PRO A N 1
ATOM 1709 C CA . PRO A 1 224 ? -9.911 -19.109 -39.466 1.00 36.84 224 PRO A CA 1
ATOM 1710 C C . PRO A 1 224 ? -10.454 -18.678 -38.081 1.00 36.84 224 PRO A C 1
ATOM 1712 O O . PRO A 1 224 ? -10.249 -19.382 -37.101 1.00 36.84 224 PRO A O 1
ATOM 1715 N N . PHE A 1 225 ? -11.160 -17.546 -37.972 1.00 41.41 225 PHE A N 1
ATOM 1716 C CA . PHE A 1 225 ? -11.646 -17.030 -36.676 1.00 41.41 225 PHE A CA 1
ATOM 1717 C C . PHE A 1 225 ? -13.005 -17.568 -36.215 1.00 41.41 225 PHE A C 1
ATOM 1719 O O . PHE A 1 225 ? -13.450 -17.237 -35.122 1.00 41.41 225 PHE A O 1
ATOM 1726 N N . ALA A 1 226 ? -13.673 -18.383 -37.030 1.00 38.16 226 ALA A N 1
ATOM 1727 C CA . ALA A 1 226 ? -15.071 -18.749 -36.807 1.00 38.16 226 ALA A CA 1
ATOM 1728 C C . ALA A 1 226 ? -15.312 -20.245 -36.545 1.00 38.16 226 ALA A C 1
ATOM 1730 O O . ALA A 1 226 ? -16.459 -20.669 -36.608 1.00 38.16 226 ALA A O 1
ATOM 1731 N N . SER A 1 227 ? -14.284 -21.069 -36.301 1.00 36.03 227 SER A N 1
ATOM 1732 C CA . SER A 1 227 ? -14.502 -22.525 -36.239 1.00 36.03 227 SER A CA 1
ATOM 1733 C C . SER A 1 227 ? -14.759 -23.127 -34.856 1.00 36.03 227 SER A C 1
ATOM 1735 O O . SER A 1 227 ? -15.005 -24.322 -34.827 1.00 36.03 227 SER A O 1
ATOM 1737 N N . ASP A 1 228 ? -14.761 -22.360 -33.757 1.00 36.66 228 ASP A N 1
ATOM 1738 C CA . ASP A 1 228 ? -15.049 -22.914 -32.412 1.00 36.66 228 ASP A CA 1
ATOM 1739 C C . ASP A 1 228 ? -16.149 -22.172 -31.621 1.00 36.66 228 ASP A C 1
ATOM 1741 O O . ASP A 1 228 ? -16.406 -22.491 -30.461 1.00 36.66 228 ASP A O 1
ATOM 1745 N N . LEU A 1 229 ? -16.870 -21.226 -32.236 1.00 39.16 229 LEU A N 1
ATOM 1746 C CA . LEU A 1 229 ? -18.119 -20.704 -31.662 1.00 39.16 229 LEU A CA 1
ATOM 1747 C C . LEU A 1 229 ? -19.294 -21.571 -32.138 1.00 39.16 229 LEU A C 1
ATOM 1749 O O . LEU A 1 229 ? -20.135 -21.130 -32.916 1.00 39.16 229 LEU A O 1
ATOM 1753 N N . ASP A 1 230 ? -19.336 -22.826 -31.682 1.00 35.59 230 ASP A N 1
ATOM 1754 C CA . ASP A 1 230 ? -20.500 -23.708 -31.837 1.00 35.59 230 ASP A CA 1
ATOM 1755 C C . ASP A 1 230 ? -21.634 -23.221 -30.913 1.00 35.59 230 ASP A C 1
ATOM 1757 O O . ASP A 1 230 ? -21.913 -23.776 -29.847 1.00 35.59 230 ASP A O 1
ATOM 1761 N N . GLY A 1 231 ? -22.271 -22.125 -31.317 1.00 35.28 231 GLY A N 1
ATOM 1762 C CA . GLY A 1 231 ? -23.533 -21.640 -30.783 1.00 35.28 231 GLY A CA 1
ATOM 1763 C C . GLY A 1 231 ? -24.572 -21.656 -31.894 1.00 35.28 231 GLY A C 1
ATOM 1764 O O . GLY A 1 231 ? -24.519 -20.838 -32.806 1.00 35.28 231 GLY A O 1
ATOM 1765 N N . ASP A 1 232 ? -25.518 -22.590 -31.824 1.00 39.94 232 ASP A N 1
ATOM 1766 C CA . ASP A 1 232 ? -26.698 -22.630 -32.688 1.00 39.94 232 ASP A CA 1
ATOM 1767 C C . ASP A 1 232 ? -27.536 -21.343 -32.483 1.00 39.94 232 ASP A C 1
ATOM 1769 O O . ASP A 1 232 ? -28.432 -21.303 -31.637 1.00 39.94 232 ASP A O 1
ATOM 1773 N N . GLY A 1 233 ? -27.238 -20.271 -33.222 1.00 34.94 233 GLY A N 1
ATOM 1774 C CA . GLY A 1 233 ? -27.878 -18.961 -33.074 1.00 34.94 233 GLY A CA 1
ATOM 1775 C C . GLY A 1 233 ? -27.703 -18.078 -34.312 1.00 34.94 233 GLY A C 1
ATOM 1776 O O . GLY A 1 233 ? -26.711 -18.163 -35.021 1.00 34.94 233 GLY A O 1
ATOM 1777 N N . GLU A 1 234 ? -28.725 -17.290 -34.621 1.00 40.09 234 GLU A N 1
ATOM 1778 C CA . GLU A 1 234 ? -28.894 -16.508 -35.849 1.00 40.09 234 GLU A CA 1
ATOM 1779 C C . GLU A 1 234 ? -27.865 -15.360 -35.993 1.00 40.09 234 GLU A C 1
ATOM 1781 O O . GLU A 1 234 ? -27.660 -14.607 -35.052 1.00 40.09 234 GLU A O 1
ATOM 1786 N N . ASP A 1 235 ? -27.266 -15.209 -37.186 1.00 42.81 235 ASP A N 1
ATOM 1787 C CA . ASP A 1 235 ? -26.560 -14.019 -37.718 1.00 42.81 235 ASP A CA 1
ATOM 1788 C C . ASP A 1 235 ? -25.746 -13.142 -36.727 1.00 42.81 235 ASP A C 1
ATOM 1790 O O . ASP A 1 235 ? -25.813 -11.910 -36.767 1.00 42.81 235 ASP A O 1
ATOM 1794 N N . GLU A 1 236 ? -24.888 -13.730 -35.889 1.00 42.47 236 GLU A N 1
ATOM 1795 C CA . GLU A 1 236 ? -23.859 -12.955 -35.183 1.00 42.47 236 GLU A CA 1
ATOM 1796 C C . GLU A 1 236 ? -22.744 -12.552 -36.163 1.00 42.47 236 GLU A C 1
ATOM 1798 O O . GLU A 1 236 ? -21.860 -13.333 -36.515 1.00 42.47 236 GLU A O 1
ATOM 1803 N N . THR A 1 237 ? -22.779 -11.306 -36.643 1.00 46.91 237 THR A N 1
ATOM 1804 C CA . THR A 1 237 ? -21.668 -10.748 -37.426 1.00 46.91 237 THR A CA 1
ATOM 1805 C C . THR A 1 237 ? -20.642 -10.161 -36.461 1.00 46.91 237 THR A C 1
ATOM 1807 O O . THR A 1 237 ? -20.892 -9.114 -35.857 1.00 46.91 237 THR A O 1
ATOM 1810 N N . LEU A 1 238 ? -19.482 -10.810 -36.313 1.00 46.28 238 LEU A N 1
ATOM 1811 C CA . LEU A 1 238 ? -18.349 -10.215 -35.605 1.00 46.28 238 LEU A CA 1
ATOM 1812 C C . LEU A 1 238 ? -17.708 -9.156 -36.513 1.00 46.28 238 LEU A C 1
ATOM 1814 O O . LEU A 1 238 ? -17.021 -9.476 -37.488 1.00 46.28 238 LEU A O 1
ATOM 1818 N N . ALA A 1 239 ? -17.957 -7.887 -36.200 1.00 49.66 239 ALA A N 1
ATOM 1819 C CA . ALA A 1 239 ? -17.232 -6.773 -36.793 1.00 49.66 239 ALA A CA 1
ATOM 1820 C C . ALA A 1 239 ? -16.045 -6.440 -35.887 1.00 49.66 239 ALA A C 1
ATOM 1822 O O . ALA A 1 239 ? -16.227 -6.084 -34.719 1.00 49.66 239 ALA A O 1
ATOM 1823 N N 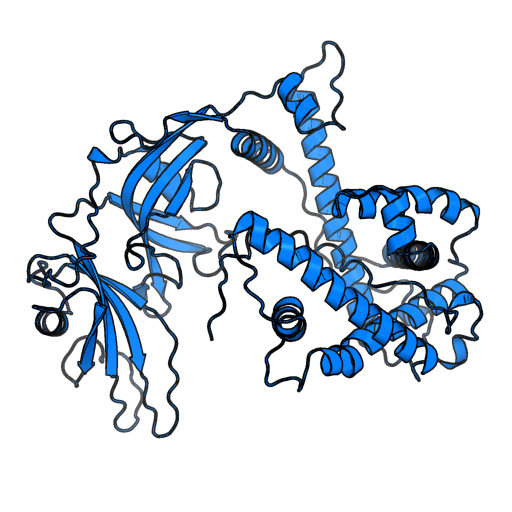. VAL A 1 240 ? -14.832 -6.575 -36.419 1.00 54.81 240 VAL A N 1
ATOM 1824 C CA . VAL A 1 240 ? -13.619 -6.110 -35.747 1.00 54.81 240 VAL A CA 1
ATOM 1825 C C . VAL A 1 240 ? -13.291 -4.744 -36.328 1.00 54.81 240 VAL A C 1
ATOM 1827 O O . VAL A 1 240 ? -12.902 -4.649 -37.490 1.00 54.81 240 VAL A O 1
ATOM 1830 N N . ALA A 1 241 ? -13.490 -3.699 -35.532 1.00 53.75 241 ALA A N 1
ATOM 1831 C CA . ALA A 1 241 ? -12.977 -2.372 -35.836 1.00 53.75 241 ALA A CA 1
ATOM 1832 C C . ALA A 1 241 ? -11.595 -2.250 -35.192 1.00 53.75 241 ALA A C 1
ATOM 1834 O O . ALA A 1 241 ? -11.380 -2.766 -34.096 1.00 53.75 241 ALA A O 1
ATOM 1835 N N . GLY A 1 242 ? -10.644 -1.591 -35.833 1.00 59.91 242 GLY A N 1
ATOM 1836 C CA . GLY A 1 242 ? -9.331 -1.384 -35.239 1.00 59.91 242 GLY A CA 1
ATOM 1837 C C . GLY A 1 242 ? -8.705 -0.076 -35.668 1.00 59.91 242 GLY A C 1
ATOM 1838 O O . GLY A 1 242 ? -9.106 0.518 -36.665 1.00 59.91 242 GLY A O 1
ATOM 1839 N N . VAL A 1 243 ? -7.712 0.357 -34.903 1.00 55.28 243 VAL A N 1
ATOM 1840 C CA . VAL A 1 243 ? -6.845 1.482 -35.250 1.00 55.28 243 VAL A CA 1
ATOM 1841 C C . VAL A 1 243 ? -5.443 0.938 -35.473 1.00 55.28 243 VAL A C 1
ATOM 1843 O O . VAL A 1 243 ? -4.936 0.141 -34.677 1.00 55.28 243 VAL A O 1
ATOM 1846 N N . VAL A 1 244 ? -4.808 1.353 -36.567 1.00 57.94 244 VAL A N 1
ATOM 1847 C CA . VAL A 1 244 ? -3.374 1.124 -36.762 1.00 57.94 244 VAL A CA 1
ATOM 1848 C C . VAL A 1 244 ? -2.628 2.098 -35.863 1.00 57.94 244 VAL A C 1
ATOM 1850 O O . VAL A 1 244 ? -2.626 3.290 -36.132 1.00 57.94 244 VAL A O 1
ATOM 1853 N N . TRP A 1 245 ? -1.996 1.627 -34.794 1.00 53.81 245 TRP A N 1
ATOM 1854 C CA . TRP A 1 245 ? -1.292 2.519 -33.864 1.00 53.81 245 TRP A CA 1
ATOM 1855 C C . TRP A 1 245 ? 0.184 2.686 -34.201 1.00 53.81 245 TRP A C 1
ATOM 1857 O O . TRP A 1 245 ? 0.752 3.755 -33.996 1.00 53.81 245 TRP A O 1
ATOM 1867 N N . GLY A 1 246 ? 0.804 1.647 -34.756 1.00 58.44 246 GLY A N 1
ATOM 1868 C CA . GLY A 1 246 ? 2.215 1.686 -35.104 1.00 58.44 246 GLY A CA 1
ATOM 1869 C C . GLY A 1 246 ? 2.531 0.794 -36.288 1.00 58.44 246 GLY A C 1
ATOM 1870 O O . GLY A 1 246 ? 1.990 -0.300 -36.439 1.00 58.44 246 GLY A O 1
ATOM 1871 N N . VAL A 1 247 ? 3.446 1.262 -37.125 1.00 57.50 247 VAL A N 1
ATOM 1872 C CA . VAL A 1 247 ? 4.083 0.460 -38.170 1.00 57.50 247 VAL A CA 1
ATOM 1873 C C . VAL A 1 247 ? 5.575 0.459 -37.869 1.00 57.50 247 VAL A C 1
ATOM 1875 O O . VAL A 1 247 ? 6.112 1.486 -37.462 1.00 57.50 247 VAL A O 1
ATOM 1878 N N . SER A 1 248 ? 6.262 -0.662 -38.046 1.00 64.81 248 SER A N 1
ATOM 1879 C CA . SER A 1 248 ? 7.719 -0.713 -37.937 1.00 64.81 248 SER A CA 1
ATOM 1880 C C . SER A 1 248 ? 8.327 -1.286 -39.219 1.00 64.81 248 SER A C 1
ATOM 1882 O O . SER A 1 248 ? 7.750 -2.142 -39.900 1.00 64.81 248 SER A O 1
ATOM 1884 N N . ARG A 1 249 ? 9.512 -0.779 -39.581 1.00 61.88 249 ARG A N 1
ATOM 1885 C CA . ARG A 1 249 ? 10.293 -1.245 -40.735 1.00 61.88 249 ARG A CA 1
ATOM 1886 C C . ARG A 1 249 ? 11.667 -1.708 -40.301 1.00 61.88 249 ARG A C 1
ATOM 1888 O O . ARG A 1 249 ? 12.439 -0.925 -39.758 1.00 61.88 249 ARG A O 1
ATOM 1895 N N . GLY A 1 250 ? 11.993 -2.959 -40.623 1.00 58.88 250 GLY A N 1
ATOM 1896 C CA . GLY A 1 250 ? 13.300 -3.532 -40.302 1.00 58.88 250 GLY A CA 1
ATOM 1897 C C . GLY A 1 250 ? 13.550 -3.654 -38.799 1.00 58.88 250 GLY A C 1
ATOM 1898 O O . GLY A 1 250 ? 14.698 -3.519 -38.374 1.00 58.88 250 GLY A O 1
ATOM 1899 N N . GLU A 1 251 ? 12.488 -3.873 -38.015 1.00 69.75 251 GLU A N 1
ATOM 1900 C CA . GLU A 1 251 ? 12.593 -4.063 -36.571 1.00 69.75 251 GLU A CA 1
ATOM 1901 C C . GLU A 1 251 ? 13.523 -5.225 -36.215 1.00 69.75 251 GLU A C 1
ATOM 1903 O O . GLU A 1 251 ? 13.591 -6.252 -36.899 1.00 69.75 251 GLU A O 1
ATOM 1908 N N . LYS A 1 252 ? 14.243 -5.046 -35.112 1.00 77.19 252 LYS A N 1
ATOM 1909 C CA . LYS A 1 252 ? 15.010 -6.095 -34.449 1.00 77.19 252 LYS A CA 1
ATOM 1910 C C . LYS A 1 252 ? 14.486 -6.194 -33.031 1.00 77.19 252 LYS A C 1
ATOM 1912 O O . LYS A 1 252 ? 15.048 -5.597 -32.117 1.00 77.19 252 LYS A O 1
ATOM 1917 N N . LEU A 1 253 ? 13.368 -6.890 -32.874 1.00 81.81 253 LEU A N 1
ATOM 1918 C CA . LEU A 1 253 ? 12.851 -7.188 -31.549 1.00 81.81 253 LEU A CA 1
ATOM 1919 C C . LEU A 1 253 ? 13.603 -8.379 -30.975 1.00 81.81 253 LEU A C 1
ATOM 1921 O O . LEU A 1 253 ? 13.766 -9.407 -31.638 1.00 81.81 253 LEU A O 1
ATOM 1925 N N . ALA A 1 254 ? 14.021 -8.238 -29.729 1.00 87.69 254 ALA A N 1
ATOM 1926 C CA . ALA A 1 254 ? 14.381 -9.371 -28.910 1.00 87.69 254 ALA A CA 1
ATOM 1927 C C . ALA A 1 254 ? 13.108 -10.066 -28.411 1.00 87.69 254 ALA A C 1
ATOM 1929 O O . ALA A 1 254 ? 12.022 -9.480 -28.366 1.00 87.69 254 ALA A O 1
ATOM 1930 N N . LYS A 1 255 ? 13.250 -11.344 -28.064 1.00 87.81 255 LYS A N 1
ATOM 1931 C CA . LYS A 1 255 ? 12.176 -12.176 -27.533 1.00 87.81 255 LYS A CA 1
ATOM 1932 C C . LYS A 1 255 ? 12.656 -12.828 -26.246 1.00 87.81 255 LYS A C 1
ATOM 1934 O O . LYS A 1 255 ? 13.705 -13.465 -26.251 1.00 87.81 255 LYS A O 1
ATOM 1939 N N . ALA A 1 256 ? 11.861 -12.707 -25.195 1.00 91.12 256 ALA A N 1
ATOM 1940 C CA . ALA A 1 256 ? 12.044 -13.415 -23.940 1.00 91.12 256 ALA A CA 1
ATOM 1941 C C . ALA A 1 256 ? 10.778 -14.209 -23.606 1.00 91.12 256 ALA A C 1
ATOM 1943 O O . ALA A 1 256 ? 9.673 -13.816 -23.980 1.00 91.12 256 ALA A O 1
ATOM 1944 N N . GLU A 1 257 ? 10.938 -15.324 -22.906 1.00 93.44 257 GLU A N 1
ATOM 1945 C CA . GLU A 1 257 ? 9.838 -16.169 -22.441 1.00 93.44 257 GLU A CA 1
ATOM 1946 C C . GLU A 1 257 ? 10.126 -16.595 -21.006 1.00 93.44 257 GLU A C 1
ATOM 1948 O O . GLU A 1 257 ? 11.276 -16.885 -20.671 1.00 93.44 257 GLU A O 1
ATOM 1953 N N . THR A 1 258 ? 9.101 -16.638 -20.161 1.00 94.38 258 THR A N 1
ATOM 1954 C CA . THR A 1 258 ? 9.238 -17.138 -18.791 1.00 94.38 258 THR A CA 1
ATOM 1955 C C . THR A 1 258 ? 7.908 -17.655 -18.263 1.00 94.38 258 THR A C 1
ATOM 1957 O O . THR A 1 258 ? 6.840 -17.221 -18.691 1.00 94.38 258 THR A O 1
ATOM 1960 N N . ASP A 1 259 ? 7.978 -18.571 -17.304 1.00 93.06 259 ASP A N 1
ATOM 1961 C CA . ASP A 1 259 ? 6.839 -18.922 -16.463 1.00 93.06 259 ASP A CA 1
ATOM 1962 C C . ASP A 1 259 ? 6.775 -17.937 -15.288 1.00 93.06 259 ASP A C 1
ATOM 1964 O O . ASP A 1 259 ? 7.793 -17.660 -14.648 1.00 93.06 259 ASP A O 1
ATOM 1968 N N . VAL A 1 260 ? 5.593 -17.379 -15.021 1.00 87.31 260 VAL A N 1
ATOM 1969 C CA . VAL A 1 260 ? 5.366 -16.442 -13.913 1.00 87.31 260 VAL A CA 1
ATOM 1970 C C . VAL A 1 260 ? 4.930 -17.220 -12.666 1.00 87.31 260 VAL A C 1
ATOM 1972 O O . VAL A 1 260 ? 4.040 -18.072 -12.765 1.00 87.31 260 VAL A O 1
ATOM 1975 N N . PRO A 1 261 ? 5.492 -16.935 -11.476 1.00 85.38 261 PRO A N 1
ATOM 1976 C CA . PRO A 1 261 ? 5.033 -17.529 -10.224 1.00 85.38 261 PRO A CA 1
ATOM 1977 C C . PRO A 1 261 ? 3.537 -17.300 -9.973 1.00 85.38 261 PRO A C 1
ATOM 1979 O O . PRO A 1 261 ? 2.964 -16.285 -10.371 1.00 85.38 261 PRO A O 1
ATOM 1982 N N . ALA A 1 262 ? 2.884 -18.255 -9.308 1.00 83.75 262 ALA A N 1
ATOM 1983 C CA . ALA A 1 262 ? 1.445 -18.185 -9.029 1.00 83.75 262 ALA A CA 1
ATOM 1984 C C . ALA A 1 262 ? 1.064 -17.071 -8.035 1.00 83.75 262 ALA A C 1
ATOM 1986 O O . ALA A 1 262 ? -0.092 -16.660 -7.982 1.00 83.75 262 ALA A O 1
ATOM 1987 N N . ASP A 1 263 ? 2.027 -16.610 -7.244 1.00 76.88 263 ASP A N 1
ATOM 1988 C CA . ASP A 1 263 ? 1.925 -15.553 -6.241 1.00 76.88 263 ASP A CA 1
ATOM 1989 C C . ASP A 1 263 ? 2.422 -14.187 -6.747 1.00 76.88 263 ASP A C 1
ATOM 1991 O O . ASP A 1 263 ? 2.496 -13.237 -5.969 1.00 76.88 263 ASP A O 1
ATOM 1995 N N . PHE A 1 264 ? 2.720 -14.058 -8.045 1.00 75.44 264 PHE A N 1
ATOM 1996 C CA . PHE A 1 264 ? 3.053 -12.770 -8.652 1.00 75.44 264 PHE A CA 1
ATOM 1997 C C . PHE A 1 264 ? 1.895 -11.769 -8.492 1.00 75.44 264 PHE A C 1
ATOM 1999 O O . PHE A 1 264 ? 0.719 -12.134 -8.578 1.00 75.44 264 PHE A O 1
ATOM 2006 N N . TYR A 1 265 ? 2.222 -10.496 -8.252 1.00 71.38 265 TYR A N 1
ATOM 2007 C CA . TYR A 1 265 ? 1.238 -9.484 -7.850 1.00 71.38 265 TYR A CA 1
ATOM 2008 C C . TYR A 1 265 ? 0.159 -9.228 -8.916 1.00 71.38 265 TYR A C 1
ATOM 2010 O O . TYR A 1 265 ? -0.991 -8.925 -8.576 1.00 71.38 265 TYR A O 1
ATOM 2018 N N . ASP A 1 266 ? 0.510 -9.356 -10.200 1.00 73.81 266 ASP A N 1
ATOM 2019 C CA . ASP A 1 266 ? -0.432 -9.164 -11.295 1.00 73.81 266 ASP A CA 1
ATOM 2020 C C . ASP A 1 266 ? -1.189 -10.455 -11.629 1.00 73.81 266 ASP A C 1
ATOM 2022 O O . ASP A 1 266 ? -0.660 -11.397 -12.224 1.00 73.81 266 ASP A O 1
ATOM 2026 N N . ARG A 1 267 ? -2.475 -10.470 -11.271 1.00 79.75 267 ARG A N 1
ATOM 2027 C CA . ARG A 1 267 ? -3.366 -11.627 -11.431 1.00 79.75 267 ARG A CA 1
ATOM 2028 C C . ARG A 1 267 ? -3.654 -12.002 -12.887 1.00 79.75 267 ARG A C 1
ATOM 2030 O O . ARG A 1 267 ? -4.138 -13.109 -13.111 1.00 79.75 267 ARG A O 1
ATOM 2037 N N . GLU A 1 268 ? -3.420 -11.121 -13.862 1.00 76.81 268 GLU A N 1
ATOM 2038 C CA . GLU A 1 268 ? -3.662 -11.434 -15.278 1.00 76.81 268 GLU A CA 1
ATOM 2039 C C . GLU A 1 268 ? -2.563 -12.324 -15.870 1.00 76.81 268 GLU A C 1
ATOM 2041 O O . GLU A 1 268 ? -2.832 -13.078 -16.808 1.00 76.81 268 GLU A O 1
ATOM 2046 N N . ILE A 1 269 ? -1.360 -12.297 -15.287 1.00 80.62 269 ILE A N 1
ATOM 2047 C CA . ILE A 1 269 ? -0.212 -13.109 -15.719 1.00 80.62 269 ILE A CA 1
ATOM 2048 C C . ILE A 1 269 ? 0.293 -14.096 -14.657 1.00 80.62 269 ILE A C 1
ATOM 2050 O O . ILE A 1 269 ? 1.022 -15.023 -15.005 1.00 80.62 269 ILE A O 1
ATOM 2054 N N . ALA A 1 270 ? -0.100 -13.951 -13.387 1.00 84.06 270 ALA A N 1
ATOM 2055 C CA . ALA A 1 270 ? 0.306 -14.849 -12.307 1.00 84.06 270 ALA A CA 1
ATOM 2056 C C . ALA A 1 270 ? 0.006 -16.324 -12.630 1.00 84.06 270 ALA A C 1
ATOM 2058 O O . ALA A 1 270 ? -1.114 -16.692 -12.996 1.00 84.06 270 ALA A O 1
ATOM 2059 N N . GLY A 1 271 ? 1.019 -17.182 -12.481 1.00 86.56 271 GLY A N 1
ATOM 2060 C CA . GLY A 1 271 ? 0.923 -18.618 -12.753 1.00 86.56 271 GLY A CA 1
ATOM 2061 C C . GLY A 1 271 ? 0.839 -18.998 -14.234 1.00 86.56 271 GLY A C 1
ATOM 2062 O O . GLY A 1 271 ? 0.536 -20.156 -14.532 1.00 86.56 271 GLY A O 1
ATOM 2063 N N . ARG A 1 272 ? 1.058 -18.057 -15.163 1.00 88.62 272 ARG A N 1
ATOM 2064 C CA . ARG A 1 272 ? 0.969 -18.290 -16.611 1.00 88.62 272 ARG A CA 1
ATOM 2065 C C . ARG A 1 272 ? 2.339 -18.258 -17.277 1.00 88.62 272 ARG A C 1
ATOM 2067 O O . ARG A 1 272 ? 3.285 -17.652 -16.779 1.00 88.62 272 ARG A O 1
ATOM 2074 N N . HIS A 1 273 ? 2.413 -18.884 -18.446 1.00 90.19 273 HIS A N 1
ATOM 2075 C CA . HIS A 1 273 ? 3.521 -18.687 -19.368 1.00 90.19 273 HIS A CA 1
ATOM 2076 C C . HIS A 1 273 ? 3.343 -17.352 -20.102 1.00 90.19 273 HIS A C 1
ATOM 2078 O O . HIS A 1 273 ? 2.240 -17.028 -20.564 1.00 90.19 273 HIS A O 1
ATOM 2084 N N . VAL A 1 274 ? 4.415 -16.571 -20.202 1.00 88.38 274 VAL A N 1
ATOM 2085 C CA . VAL A 1 274 ? 4.402 -15.248 -20.833 1.00 88.38 274 VAL A CA 1
ATOM 2086 C C . VAL A 1 274 ? 5.544 -15.100 -21.828 1.00 88.38 274 VAL A C 1
ATOM 2088 O O . VAL A 1 274 ? 6.659 -15.576 -21.613 1.00 88.38 274 VAL A O 1
ATOM 2091 N N . VAL A 1 275 ? 5.265 -14.387 -22.916 1.00 87.12 275 VAL A N 1
ATOM 2092 C CA . VAL A 1 275 ? 6.213 -14.082 -23.989 1.00 87.12 275 VAL A CA 1
ATOM 2093 C C . VAL A 1 275 ? 6.311 -12.572 -24.132 1.00 87.12 275 VAL A C 1
ATOM 2095 O O . VAL A 1 275 ? 5.298 -11.913 -24.343 1.00 87.12 275 VAL A O 1
ATOM 2098 N N . MET A 1 276 ? 7.514 -12.014 -24.062 1.00 87.19 276 MET A N 1
ATOM 2099 C CA . MET A 1 276 ? 7.759 -10.589 -24.268 1.00 87.19 276 MET A CA 1
ATOM 2100 C C . MET A 1 276 ? 8.572 -10.370 -25.539 1.00 87.19 276 MET A C 1
ATOM 2102 O O . MET A 1 276 ? 9.680 -10.887 -25.679 1.00 87.19 276 MET A O 1
ATOM 2106 N N . TYR A 1 277 ? 8.036 -9.555 -26.442 1.00 86.19 277 TYR A N 1
ATOM 2107 C CA . TYR A 1 277 ? 8.799 -8.961 -27.535 1.00 86.19 277 TYR A CA 1
ATOM 2108 C C . TYR A 1 277 ? 9.188 -7.549 -27.142 1.00 86.19 277 TYR A C 1
ATOM 2110 O O . TYR A 1 277 ? 8.322 -6.791 -26.708 1.00 86.19 277 TYR A O 1
ATOM 2118 N N . TYR A 1 278 ? 10.459 -7.189 -27.296 1.00 88.75 278 TYR A N 1
ATOM 2119 C CA . TYR A 1 278 ? 10.945 -5.891 -26.844 1.00 88.75 278 TYR A CA 1
ATOM 2120 C C . TYR A 1 278 ? 12.059 -5.315 -27.714 1.00 88.75 278 TYR A C 1
ATOM 2122 O O . TYR A 1 278 ? 12.768 -6.033 -28.421 1.00 88.75 278 TYR A O 1
ATOM 2130 N N . ALA A 1 279 ? 12.220 -3.999 -27.627 1.00 89.81 279 ALA A N 1
ATOM 2131 C CA . ALA A 1 279 ? 13.393 -3.279 -28.086 1.00 89.81 279 ALA A CA 1
ATOM 2132 C C . ALA A 1 279 ? 13.790 -2.242 -27.040 1.00 89.81 279 ALA A C 1
ATOM 2134 O O . ALA A 1 279 ? 12.948 -1.488 -26.555 1.00 89.81 279 ALA A O 1
ATOM 2135 N N . ILE A 1 280 ? 15.076 -2.213 -26.717 1.00 93.06 280 ILE A N 1
ATOM 2136 C CA . ILE A 1 280 ? 15.668 -1.224 -25.828 1.00 93.06 280 ILE A CA 1
ATOM 2137 C C . ILE A 1 280 ? 15.951 0.027 -26.659 1.00 93.06 280 ILE A C 1
ATOM 2139 O O . ILE A 1 280 ? 16.637 -0.044 -27.679 1.00 93.06 280 ILE A O 1
ATOM 2143 N N . ASP A 1 281 ? 15.405 1.158 -26.226 1.00 92.06 281 ASP A N 1
ATOM 2144 C CA . ASP A 1 281 ? 15.680 2.471 -26.811 1.00 92.06 281 ASP A CA 1
ATOM 2145 C C . ASP A 1 281 ? 16.932 3.084 -26.178 1.00 92.06 281 ASP A C 1
ATOM 2147 O O . ASP A 1 281 ? 17.850 3.530 -26.870 1.00 92.06 281 ASP A O 1
ATOM 2151 N N . SER A 1 282 ? 17.015 3.018 -24.849 1.00 94.88 282 SER A N 1
ATOM 2152 C CA . SER A 1 282 ? 18.169 3.484 -24.092 1.00 94.88 282 SER A CA 1
ATOM 2153 C C . SER A 1 282 ? 18.277 2.812 -22.724 1.00 94.88 282 SER A C 1
ATOM 2155 O O . SER A 1 282 ? 17.332 2.196 -22.224 1.00 94.88 282 SER A O 1
ATOM 2157 N N . VAL A 1 283 ? 19.454 2.937 -22.120 1.00 96.62 283 VAL A N 1
ATOM 2158 C CA . VAL A 1 283 ? 19.736 2.526 -20.748 1.00 96.62 283 VAL A CA 1
ATOM 2159 C C . VAL A 1 283 ? 20.245 3.737 -19.980 1.00 96.62 283 VAL A C 1
ATOM 2161 O O . VAL A 1 283 ? 21.255 4.336 -20.344 1.00 96.62 283 VAL A O 1
ATOM 2164 N N . ASP A 1 284 ? 19.579 4.068 -18.886 1.00 96.56 284 ASP A N 1
ATOM 2165 C CA . ASP A 1 284 ? 20.077 5.026 -17.913 1.00 96.56 284 ASP A CA 1
ATOM 2166 C C . ASP A 1 284 ? 20.928 4.264 -16.896 1.00 96.56 284 ASP A C 1
ATOM 2168 O O . ASP A 1 284 ? 20.464 3.336 -16.229 1.00 96.56 284 ASP A O 1
ATOM 2172 N N . GLU A 1 285 ? 22.208 4.621 -16.833 1.00 95.88 285 GLU A N 1
ATOM 2173 C CA . GLU A 1 285 ? 23.199 4.016 -15.956 1.00 95.88 285 GLU A CA 1
ATOM 2174 C C . GLU A 1 285 ? 23.098 4.540 -14.544 1.00 95.88 285 GLU A C 1
ATOM 2176 O O . GLU A 1 285 ? 23.194 5.746 -14.311 1.00 95.88 285 GLU A O 1
ATOM 2181 N N . TYR A 1 286 ? 22.990 3.611 -13.602 1.00 95.94 286 TYR A N 1
ATOM 2182 C CA . TYR A 1 286 ? 22.954 3.920 -12.187 1.00 95.94 286 TYR A CA 1
ATOM 2183 C C . TYR A 1 286 ? 24.073 3.216 -11.432 1.00 95.94 286 TYR A C 1
ATOM 2185 O O . TYR A 1 286 ? 24.442 2.080 -11.707 1.00 95.94 286 TYR A O 1
ATOM 2193 N N . THR A 1 287 ? 24.584 3.893 -10.407 1.00 95.31 287 THR A N 1
ATOM 2194 C CA . THR A 1 287 ? 25.354 3.239 -9.350 1.00 95.31 287 THR A CA 1
ATOM 2195 C C . THR A 1 287 ? 24.421 2.951 -8.188 1.00 95.31 287 THR A C 1
ATOM 2197 O O . THR A 1 287 ? 23.833 3.874 -7.618 1.00 95.31 287 THR A O 1
ATOM 2200 N N . VAL A 1 288 ? 24.305 1.676 -7.823 1.00 94.94 288 VAL A N 1
ATOM 2201 C CA . VAL A 1 288 ? 23.572 1.260 -6.627 1.00 94.94 288 VAL A CA 1
ATOM 2202 C C . VAL A 1 288 ? 24.493 1.376 -5.409 1.00 94.94 288 VAL A C 1
ATOM 2204 O O . VAL A 1 288 ? 25.589 0.806 -5.435 1.00 94.94 288 VAL A O 1
ATOM 2207 N N . PRO A 1 289 ? 24.102 2.111 -4.353 1.00 95.19 289 PRO A N 1
ATOM 2208 C CA . PRO A 1 289 ? 24.962 2.328 -3.201 1.00 95.19 289 PRO A CA 1
ATOM 2209 C C . PRO A 1 289 ? 25.236 1.030 -2.432 1.00 95.19 289 PRO A C 1
ATOM 2211 O O . PRO A 1 289 ? 24.451 0.077 -2.436 1.00 95.19 289 PRO A O 1
ATOM 2214 N N . GLU A 1 290 ? 26.376 1.000 -1.748 1.00 95.00 290 GLU A N 1
ATOM 2215 C CA . GLU A 1 290 ? 26.618 0.050 -0.663 1.00 95.00 290 GLU A CA 1
ATOM 2216 C C . GLU A 1 290 ? 25.937 0.550 0.616 1.00 95.00 290 GLU A C 1
ATOM 2218 O O . GLU A 1 290 ? 25.710 1.749 0.781 1.00 95.00 290 GLU A O 1
ATOM 2223 N N . ILE A 1 291 ? 25.631 -0.364 1.536 1.00 95.06 291 ILE A N 1
ATOM 2224 C CA . ILE A 1 291 ? 25.120 0.010 2.855 1.00 95.06 291 ILE A CA 1
ATOM 2225 C C . ILE A 1 291 ? 26.266 0.626 3.667 1.00 95.06 291 ILE A C 1
ATOM 2227 O O . ILE A 1 291 ? 27.203 -0.070 4.061 1.00 95.06 291 ILE A O 1
ATOM 2231 N N . THR A 1 292 ? 26.192 1.937 3.906 1.00 95.00 292 THR A N 1
ATOM 2232 C CA . THR A 1 292 ? 27.145 2.683 4.743 1.00 95.00 292 THR A CA 1
ATOM 2233 C C . THR A 1 292 ? 26.427 3.452 5.849 1.00 95.00 292 THR A C 1
ATOM 2235 O O . THR A 1 292 ? 25.223 3.702 5.764 1.00 95.00 292 THR A O 1
ATOM 2238 N N . GLU A 1 293 ? 27.159 3.840 6.898 1.00 93.94 293 GLU A N 1
ATOM 2239 C CA . GLU A 1 293 ? 26.598 4.638 7.996 1.00 93.94 293 GLU A CA 1
ATOM 2240 C C . GLU A 1 293 ? 26.034 5.970 7.491 1.00 93.94 293 GLU A C 1
ATOM 2242 O O . GLU A 1 293 ? 24.992 6.411 7.965 1.00 93.94 293 GLU A O 1
ATOM 2247 N N . GLU A 1 294 ? 26.685 6.598 6.506 1.00 93.12 294 GLU A N 1
ATOM 2248 C CA . GLU A 1 294 ? 26.220 7.853 5.915 1.00 93.12 294 GLU A CA 1
ATOM 2249 C C . GLU A 1 294 ? 24.885 7.686 5.186 1.00 93.12 294 GLU A C 1
ATOM 2251 O O . GLU A 1 294 ? 23.993 8.509 5.378 1.00 93.12 294 GLU A O 1
ATOM 2256 N N . LEU A 1 295 ? 24.732 6.612 4.401 1.00 93.88 295 LEU A N 1
ATOM 2257 C CA . LEU A 1 295 ? 23.485 6.317 3.694 1.00 93.88 295 LEU A CA 1
ATOM 2258 C C . LEU A 1 295 ? 22.342 6.069 4.687 1.00 93.88 295 LEU A C 1
ATOM 2260 O O . LEU A 1 295 ? 21.258 6.634 4.555 1.00 93.88 295 LEU A O 1
ATOM 2264 N N . LEU A 1 296 ? 22.588 5.247 5.710 1.00 95.06 296 LEU A N 1
ATOM 2265 C CA . LEU A 1 296 ? 21.568 4.919 6.705 1.00 95.06 296 LEU A CA 1
ATOM 2266 C C . LEU A 1 296 ? 21.212 6.123 7.585 1.00 95.06 296 LEU A C 1
ATOM 2268 O O . LEU A 1 296 ? 20.044 6.310 7.898 1.00 95.06 296 LEU A O 1
ATOM 2272 N N . ALA A 1 297 ? 22.171 6.982 7.936 1.00 92.06 297 ALA A N 1
ATOM 2273 C CA . ALA A 1 297 ? 21.887 8.197 8.699 1.00 92.06 297 ALA A CA 1
ATOM 2274 C C . ALA A 1 297 ? 21.027 9.210 7.922 1.00 92.06 297 ALA A C 1
ATOM 2276 O O . ALA A 1 297 ? 20.306 9.997 8.537 1.00 92.06 297 ALA A O 1
ATOM 2277 N N . GLU A 1 298 ? 21.114 9.212 6.589 1.00 92.19 298 GLU A N 1
ATOM 2278 C CA . GLU A 1 298 ? 20.313 10.084 5.728 1.00 92.19 298 GLU A CA 1
ATOM 2279 C C . GLU A 1 298 ? 18.874 9.577 5.575 1.00 92.19 298 GLU A C 1
ATOM 2281 O O . GLU A 1 298 ? 17.934 10.359 5.724 1.00 92.19 298 GLU A O 1
ATOM 2286 N N . PHE A 1 299 ? 18.699 8.277 5.318 1.00 90.25 299 PHE A N 1
ATOM 2287 C CA . PHE A 1 299 ? 17.405 7.718 4.902 1.00 90.25 299 PHE A CA 1
ATOM 2288 C C . PHE A 1 299 ? 16.704 6.861 5.962 1.00 90.25 299 PHE A C 1
ATOM 2290 O O . PHE A 1 299 ? 15.506 6.611 5.856 1.00 90.25 299 PHE A O 1
ATOM 2297 N N . VAL A 1 300 ? 17.415 6.443 7.010 1.00 90.50 300 VAL A N 1
ATOM 2298 C CA . VAL A 1 300 ? 16.892 5.620 8.112 1.00 90.50 300 VAL A CA 1
ATOM 2299 C C . VAL A 1 300 ? 17.275 6.263 9.455 1.00 90.50 300 VAL A C 1
ATOM 2301 O O . VAL A 1 300 ? 18.044 5.697 10.231 1.00 90.50 300 VAL A O 1
ATOM 2304 N N . PRO A 1 301 ? 16.752 7.462 9.774 1.00 80.81 301 PRO A N 1
ATOM 2305 C CA . PRO A 1 301 ? 17.218 8.266 10.910 1.00 80.81 301 PRO A CA 1
ATOM 2306 C C . PRO A 1 301 ? 17.014 7.604 12.284 1.00 80.81 301 PRO A C 1
ATOM 2308 O O . PRO A 1 301 ? 17.684 7.971 13.250 1.00 80.81 301 PRO A O 1
ATOM 2311 N N . ASP A 1 302 ? 16.107 6.628 12.376 1.00 84.56 302 ASP A N 1
ATOM 2312 C CA . ASP A 1 302 ? 15.854 5.851 13.594 1.00 84.56 302 ASP A CA 1
ATOM 2313 C C . ASP A 1 302 ? 16.825 4.672 13.778 1.00 84.56 302 ASP A C 1
ATOM 2315 O O . ASP A 1 302 ? 16.846 4.042 14.840 1.00 84.56 302 ASP A O 1
ATOM 2319 N N . PHE A 1 303 ? 17.637 4.364 12.765 1.00 90.31 303 PHE A N 1
ATOM 2320 C CA . PHE A 1 303 ? 18.687 3.363 12.857 1.00 90.31 303 PHE A CA 1
ATOM 2321 C C . PHE A 1 303 ? 19.970 3.991 13.413 1.00 90.31 303 PHE A C 1
ATOM 2323 O O . PHE A 1 303 ? 20.528 4.935 12.858 1.00 90.31 303 PHE A O 1
ATOM 2330 N N . ALA A 1 304 ? 20.455 3.442 14.526 1.00 89.38 304 ALA A N 1
ATOM 2331 C CA . ALA A 1 304 ? 21.678 3.883 15.182 1.00 89.38 304 ALA A CA 1
ATOM 2332 C C . ALA A 1 304 ? 22.618 2.680 15.361 1.00 89.38 304 ALA A C 1
ATOM 2334 O O . ALA A 1 304 ? 22.420 1.912 16.309 1.00 89.38 304 ALA A O 1
ATOM 2335 N N . PRO A 1 305 ? 23.616 2.500 14.474 1.00 90.06 305 PRO A N 1
ATOM 2336 C CA . PRO A 1 305 ? 24.536 1.377 14.569 1.00 90.06 305 PRO A CA 1
ATOM 2337 C C . PRO A 1 305 ? 25.434 1.495 15.804 1.00 90.06 305 PRO A C 1
ATOM 2339 O O . PRO A 1 305 ? 25.759 2.588 16.282 1.00 90.06 305 PRO A O 1
ATOM 2342 N N . THR A 1 306 ? 25.851 0.349 16.328 1.00 90.50 306 THR A N 1
ATOM 2343 C CA . THR A 1 306 ? 26.747 0.264 17.477 1.00 90.50 306 THR A CA 1
ATOM 2344 C C . THR A 1 306 ? 28.183 0.565 17.054 1.00 90.50 306 THR A C 1
ATOM 2346 O O . THR A 1 306 ? 28.689 0.027 16.072 1.00 90.50 306 THR A O 1
ATOM 2349 N N . GLU A 1 307 ? 28.895 1.388 17.831 1.00 88.75 307 GLU A N 1
ATOM 2350 C CA . GLU A 1 307 ? 30.301 1.699 17.547 1.00 88.75 307 GLU A CA 1
ATOM 2351 C C . GLU A 1 307 ? 31.156 0.415 17.499 1.00 88.75 307 GLU A C 1
ATOM 2353 O O . GLU A 1 307 ? 31.322 -0.283 18.504 1.00 88.75 307 GLU A O 1
ATOM 2358 N N . GLY A 1 308 ? 31.725 0.121 16.324 1.00 86.44 308 GLY A N 1
ATOM 2359 C CA . GLY A 1 308 ? 32.565 -1.056 16.084 1.00 86.44 308 GLY A CA 1
ATOM 2360 C C . GLY A 1 308 ? 31.809 -2.376 15.885 1.00 86.44 308 GLY A C 1
ATOM 2361 O O . GLY A 1 308 ? 32.456 -3.427 15.913 1.00 86.44 308 GLY A O 1
ATOM 2362 N N . GLY A 1 309 ? 30.484 -2.335 15.723 1.00 88.56 309 GLY A N 1
ATOM 2363 C CA . GLY A 1 309 ? 29.670 -3.485 15.332 1.00 88.56 309 GLY A CA 1
ATOM 2364 C C . GLY A 1 309 ? 29.691 -3.762 13.824 1.00 88.56 309 GLY A C 1
ATOM 2365 O O . GLY A 1 309 ? 30.340 -3.048 13.053 1.00 88.56 309 GLY A O 1
ATOM 2366 N N . ASP A 1 310 ? 29.033 -4.846 13.408 1.00 94.50 310 ASP A N 1
ATOM 2367 C CA . ASP A 1 310 ? 28.865 -5.171 11.989 1.00 94.50 310 ASP A CA 1
ATOM 2368 C C . ASP A 1 310 ? 27.619 -4.457 11.461 1.00 94.50 310 ASP A C 1
ATOM 2370 O O . ASP A 1 310 ? 26.489 -4.868 11.723 1.00 94.50 310 ASP A O 1
ATOM 2374 N N . LEU A 1 311 ? 27.843 -3.378 10.708 1.00 94.19 311 LEU A N 1
ATOM 2375 C CA . LEU A 1 311 ? 26.783 -2.547 10.146 1.00 94.19 311 LEU A CA 1
ATOM 2376 C C . LEU A 1 311 ? 25.762 -3.355 9.333 1.00 94.19 311 LEU A C 1
ATOM 2378 O O . LEU A 1 311 ? 24.569 -3.069 9.406 1.00 94.19 311 LEU A O 1
ATOM 2382 N N . ASN A 1 312 ? 26.215 -4.353 8.566 1.00 93.50 312 ASN A N 1
ATOM 2383 C CA . ASN A 1 312 ? 25.316 -5.146 7.731 1.00 93.50 312 ASN A CA 1
ATOM 2384 C C . ASN A 1 312 ? 24.453 -6.070 8.590 1.00 93.50 312 ASN A C 1
ATOM 2386 O O . ASN A 1 312 ? 23.259 -6.184 8.336 1.00 93.50 312 ASN A O 1
ATOM 2390 N N . GLU A 1 313 ? 25.029 -6.711 9.610 1.00 95.12 313 GLU A N 1
ATOM 2391 C CA . GLU A 1 313 ? 24.270 -7.559 10.539 1.00 95.12 313 GLU A CA 1
ATOM 2392 C C . GLU A 1 313 ? 23.247 -6.728 11.330 1.00 95.12 313 GLU A C 1
ATOM 2394 O O . GLU A 1 313 ? 22.071 -7.080 11.380 1.00 95.12 313 GLU A O 1
ATOM 2399 N N . GLU A 1 314 ? 23.657 -5.571 11.858 1.00 96.44 314 GLU A N 1
ATOM 2400 C CA . GLU A 1 314 ? 22.766 -4.679 12.607 1.00 96.44 314 GLU A CA 1
ATOM 2401 C C . GLU A 1 314 ? 21.637 -4.115 11.733 1.00 96.44 314 GLU A C 1
ATOM 2403 O O . GLU A 1 314 ? 20.489 -4.035 12.181 1.00 96.44 314 GLU A O 1
ATOM 2408 N N . PHE A 1 315 ? 21.924 -3.755 10.478 1.00 96.12 315 PHE A N 1
ATOM 2409 C CA . PHE A 1 315 ? 20.893 -3.278 9.558 1.00 96.12 315 PHE A CA 1
ATOM 2410 C C . PHE A 1 315 ? 19.927 -4.397 9.144 1.00 96.12 315 PHE A C 1
ATOM 2412 O O . PHE A 1 315 ? 18.718 -4.175 9.100 1.00 96.12 315 PHE A O 1
ATOM 2419 N N . ARG A 1 316 ? 20.417 -5.625 8.926 1.00 96.94 316 ARG A N 1
ATOM 2420 C CA . ARG A 1 316 ? 19.555 -6.798 8.692 1.00 96.94 316 ARG A CA 1
ATOM 2421 C C . ARG A 1 316 ? 18.620 -7.064 9.865 1.00 96.94 316 ARG A C 1
ATOM 2423 O O . ARG A 1 316 ? 17.432 -7.291 9.648 1.00 96.94 316 ARG A O 1
ATOM 2430 N N . ASP A 1 317 ? 19.122 -6.982 11.094 1.00 95.50 317 ASP A N 1
ATOM 2431 C CA . ASP A 1 317 ? 18.302 -7.123 12.300 1.00 95.50 317 ASP A CA 1
ATOM 2432 C C . ASP A 1 317 ? 17.250 -6.010 12.404 1.00 95.50 317 ASP A C 1
ATOM 2434 O O . ASP A 1 317 ? 16.103 -6.260 12.791 1.00 95.50 317 ASP A O 1
ATOM 2438 N N . TYR A 1 318 ? 17.608 -4.775 12.046 1.00 95.12 318 TYR A N 1
ATOM 2439 C CA . TYR A 1 318 ? 16.658 -3.666 11.973 1.00 95.12 318 TYR A CA 1
ATOM 2440 C C . TYR A 1 318 ? 15.533 -3.958 10.970 1.00 95.12 318 TYR A C 1
ATOM 2442 O O . TYR A 1 318 ? 14.356 -3.885 11.335 1.00 95.12 318 TYR A O 1
ATOM 2450 N N . VAL A 1 319 ? 15.884 -4.368 9.748 1.00 95.56 319 VAL A N 1
ATOM 2451 C CA . VAL A 1 319 ? 14.932 -4.730 8.688 1.00 95.56 319 VAL A CA 1
ATOM 2452 C C . VAL A 1 319 ? 14.047 -5.903 9.113 1.00 95.56 319 VAL A C 1
ATOM 2454 O O . VAL A 1 319 ? 12.826 -5.824 8.998 1.00 95.56 319 VAL A O 1
ATOM 2457 N N . TYR A 1 320 ? 14.615 -6.959 9.699 1.00 95.19 320 TYR A N 1
ATOM 2458 C CA . TYR A 1 320 ? 13.839 -8.079 10.235 1.00 95.19 320 TYR A CA 1
ATOM 2459 C C . TYR A 1 320 ? 12.789 -7.610 11.250 1.00 95.19 320 TYR A C 1
ATOM 2461 O O . TYR A 1 320 ? 11.615 -7.974 11.158 1.00 95.19 320 TYR A O 1
ATOM 2469 N N . ASN A 1 321 ? 13.179 -6.763 12.207 1.00 93.19 321 ASN A N 1
ATOM 2470 C CA . ASN A 1 321 ? 12.253 -6.242 13.210 1.00 93.19 321 ASN A CA 1
ATOM 2471 C C . ASN A 1 321 ? 11.173 -5.338 12.597 1.00 93.19 321 ASN A C 1
ATOM 2473 O O . ASN A 1 321 ? 10.025 -5.364 13.062 1.00 93.19 321 ASN A O 1
ATOM 2477 N N . LEU A 1 322 ? 11.511 -4.568 11.559 1.00 90.44 322 LEU A N 1
ATOM 2478 C CA . LEU A 1 322 ? 10.559 -3.768 10.793 1.00 90.44 322 LEU A CA 1
ATOM 2479 C C . LEU A 1 322 ? 9.515 -4.664 10.113 1.00 90.44 322 LEU A C 1
ATOM 2481 O O . LEU A 1 322 ? 8.318 -4.470 10.344 1.00 90.44 322 LEU A O 1
ATOM 2485 N N . LEU A 1 323 ? 9.957 -5.681 9.369 1.00 89.00 323 LEU A N 1
ATOM 2486 C CA . LEU A 1 323 ? 9.098 -6.634 8.659 1.00 89.00 323 LEU A CA 1
ATOM 2487 C C . LEU A 1 323 ? 8.222 -7.448 9.623 1.00 89.00 323 LEU A C 1
ATOM 2489 O O . LEU A 1 323 ? 7.020 -7.596 9.406 1.00 89.00 323 LEU A O 1
ATOM 2493 N N . VAL A 1 324 ? 8.772 -7.917 10.750 1.00 90.12 324 VAL A N 1
ATOM 2494 C CA . VAL A 1 324 ? 7.990 -8.612 11.791 1.00 90.12 324 VAL A CA 1
ATOM 2495 C C . VAL A 1 324 ? 6.927 -7.683 12.372 1.00 90.12 324 VAL A C 1
ATOM 2497 O O . VAL A 1 324 ? 5.795 -8.101 12.627 1.00 90.12 324 VAL A O 1
ATOM 2500 N N . SER A 1 325 ? 7.271 -6.414 12.588 1.00 85.31 325 SER A N 1
ATOM 2501 C CA . SER A 1 325 ? 6.325 -5.421 13.093 1.00 85.31 325 SER A CA 1
ATOM 2502 C C . SER A 1 325 ? 5.228 -5.111 12.072 1.00 85.31 325 SER A C 1
ATOM 2504 O O . SER A 1 325 ? 4.073 -4.975 12.470 1.00 85.31 325 SER A O 1
ATOM 2506 N N . GLN A 1 326 ? 5.557 -5.028 10.779 1.00 84.75 326 GLN A N 1
ATOM 2507 C CA . GLN A 1 326 ? 4.590 -4.875 9.687 1.00 84.75 326 GLN A CA 1
ATOM 2508 C C . GLN A 1 326 ? 3.651 -6.085 9.601 1.00 84.75 326 GLN A C 1
ATOM 2510 O O . GLN A 1 326 ? 2.445 -5.911 9.759 1.00 84.75 326 GLN A O 1
ATOM 2515 N N . SER A 1 327 ? 4.194 -7.303 9.504 1.00 85.50 327 SER A N 1
ATOM 2516 C CA . SER A 1 327 ? 3.428 -8.560 9.463 1.00 85.50 327 SER A CA 1
ATOM 2517 C C . SER A 1 327 ? 2.468 -8.687 10.655 1.00 85.50 327 SER A C 1
ATOM 2519 O O . SER A 1 327 ? 1.292 -9.023 10.504 1.00 85.50 327 SER A O 1
ATOM 2521 N N . ARG A 1 328 ? 2.913 -8.319 11.866 1.00 85.88 328 ARG A N 1
ATOM 2522 C CA . ARG A 1 328 ? 2.038 -8.289 13.051 1.00 85.88 328 ARG A CA 1
ATOM 2523 C C . ARG A 1 328 ? 0.932 -7.243 12.962 1.00 85.88 328 ARG A C 1
ATOM 2525 O O . ARG A 1 328 ? -0.177 -7.523 13.411 1.00 85.88 328 ARG A O 1
ATOM 2532 N N . ARG A 1 329 ? 1.212 -6.048 12.433 1.00 83.62 329 ARG A N 1
ATOM 2533 C CA . ARG A 1 329 ? 0.188 -5.007 12.245 1.00 83.62 329 ARG A CA 1
ATOM 2534 C C . ARG A 1 329 ? -0.861 -5.442 11.230 1.00 83.62 329 ARG A C 1
ATOM 2536 O O . ARG A 1 329 ? -2.043 -5.280 11.507 1.00 83.62 329 ARG A O 1
ATOM 2543 N N . GLU A 1 330 ? -0.445 -6.026 10.112 1.00 84.19 330 GLU A N 1
ATOM 2544 C CA . GLU A 1 330 ? -1.349 -6.573 9.093 1.00 84.19 330 GLU A CA 1
ATOM 2545 C C . GLU A 1 330 ? -2.221 -7.689 9.666 1.00 84.19 330 GLU A C 1
ATOM 2547 O O . GLU A 1 330 ? -3.440 -7.684 9.499 1.00 84.19 330 GLU A O 1
ATOM 2552 N N . TRP A 1 331 ? -1.618 -8.597 10.432 1.00 85.81 331 TRP A N 1
ATOM 2553 C CA . TRP A 1 331 ? -2.343 -9.660 11.115 1.00 85.81 331 TRP A CA 1
ATOM 2554 C C . TRP A 1 331 ? -3.363 -9.122 12.133 1.00 85.81 331 TRP A C 1
ATOM 2556 O O . TRP A 1 331 ? -4.513 -9.561 12.152 1.00 85.81 331 TRP A O 1
ATOM 2566 N N . HIS A 1 332 ? -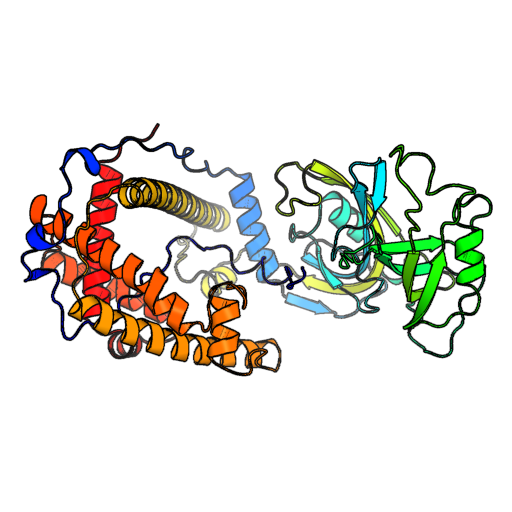2.983 -8.128 12.946 1.00 85.94 332 HIS A N 1
ATOM 2567 C CA . HIS A 1 332 ? -3.912 -7.445 13.856 1.00 85.94 332 HIS A CA 1
ATOM 2568 C C . HIS A 1 332 ? -5.048 -6.752 13.093 1.00 85.94 332 HIS A C 1
ATOM 2570 O O . HIS A 1 332 ? -6.206 -6.894 13.482 1.00 85.94 332 HIS A O 1
ATOM 2576 N N . ALA A 1 333 ? -4.743 -6.050 11.999 1.00 85.44 333 ALA A N 1
ATOM 2577 C CA . ALA A 1 333 ? -5.740 -5.379 11.171 1.00 85.44 333 ALA A CA 1
ATOM 2578 C C . ALA A 1 333 ? -6.737 -6.376 10.560 1.00 85.44 333 ALA A C 1
ATOM 2580 O O . ALA A 1 333 ? -7.939 -6.123 10.580 1.00 85.44 333 ALA A O 1
ATOM 2581 N N . ALA A 1 334 ? -6.270 -7.544 10.110 1.00 87.06 334 ALA A N 1
ATOM 2582 C CA . ALA A 1 334 ? -7.137 -8.609 9.612 1.00 87.06 334 ALA A CA 1
ATOM 2583 C C . ALA A 1 334 ? -8.060 -9.173 10.710 1.00 87.06 334 ALA A C 1
ATOM 2585 O O . ALA A 1 334 ? -9.226 -9.473 10.453 1.00 87.06 334 ALA A O 1
ATOM 2586 N N . ILE A 1 335 ? -7.588 -9.279 11.959 1.00 89.38 335 ILE A N 1
ATOM 2587 C CA . ILE A 1 335 ? -8.450 -9.638 13.100 1.00 89.38 335 ILE A CA 1
ATOM 2588 C C . ILE A 1 335 ? -9.498 -8.550 13.351 1.00 89.38 335 ILE A C 1
ATOM 2590 O O . ILE A 1 335 ? -10.674 -8.869 13.530 1.00 89.38 335 ILE A O 1
ATOM 2594 N N . GLU A 1 336 ? -9.095 -7.278 13.365 1.00 89.75 336 GLU A N 1
ATOM 2595 C CA . GLU A 1 336 ? -10.009 -6.147 13.550 1.00 89.75 336 GLU A CA 1
ATOM 2596 C C . GLU A 1 336 ? -11.087 -6.096 12.462 1.00 89.75 336 GLU A C 1
ATOM 2598 O O . GLU A 1 336 ? -12.259 -5.885 12.777 1.00 89.75 336 GLU A O 1
ATOM 2603 N N . GLU A 1 337 ? -10.722 -6.356 11.207 1.00 89.06 337 GLU A N 1
ATOM 2604 C CA . GLU A 1 337 ? -11.659 -6.460 10.087 1.00 89.06 337 GLU A CA 1
ATOM 2605 C C . GLU A 1 337 ? -12.699 -7.561 10.331 1.00 89.06 337 GLU A C 1
ATOM 2607 O O . GLU A 1 337 ? -13.897 -7.316 10.198 1.00 89.06 337 GLU A O 1
ATOM 2612 N N . GLN A 1 338 ? -12.276 -8.751 10.772 1.00 91.69 338 GLN A N 1
ATOM 2613 C CA . GLN A 1 338 ? -13.198 -9.848 11.090 1.00 91.69 338 GLN A CA 1
ATOM 2614 C C . GLN A 1 338 ? -14.101 -9.534 12.293 1.00 91.69 338 GLN A C 1
ATOM 2616 O O . GLN A 1 338 ? -15.278 -9.905 12.298 1.00 91.69 338 GLN A O 1
ATOM 2621 N N . ILE A 1 339 ? -13.584 -8.831 13.309 1.00 91.88 339 ILE A N 1
ATOM 2622 C CA . ILE A 1 339 ? -14.396 -8.341 14.433 1.00 91.88 339 ILE A CA 1
ATOM 2623 C C . ILE A 1 339 ? -15.471 -7.382 13.913 1.00 91.88 339 ILE A C 1
ATOM 2625 O O . ILE A 1 339 ? -16.638 -7.518 14.284 1.00 91.88 339 ILE A O 1
ATOM 2629 N N . TRP A 1 340 ? -15.112 -6.430 13.049 1.00 90.81 340 TRP A N 1
ATOM 2630 C CA . TRP A 1 340 ? -16.071 -5.477 12.495 1.00 90.81 340 TRP A CA 1
ATOM 2631 C C . TRP A 1 340 ? -17.088 -6.125 11.571 1.00 90.81 340 TRP A C 1
ATOM 2633 O O . TRP A 1 340 ? -18.274 -5.860 11.744 1.00 90.81 340 TRP A O 1
ATOM 2643 N N . ALA A 1 341 ? -16.665 -7.035 10.694 1.00 90.56 341 ALA A N 1
ATOM 2644 C CA . ALA A 1 341 ? -17.569 -7.819 9.861 1.00 90.56 341 ALA A CA 1
ATOM 2645 C C . ALA A 1 341 ? -18.614 -8.546 10.723 1.00 90.56 341 ALA A C 1
ATOM 2647 O O . ALA A 1 341 ? -19.815 -8.432 10.477 1.00 90.56 341 ALA A O 1
ATOM 2648 N N . HIS A 1 342 ? -18.177 -9.196 11.809 1.00 92.38 342 HIS A N 1
ATOM 2649 C CA . HIS A 1 342 ? -19.090 -9.827 12.760 1.00 92.38 342 HIS A CA 1
ATOM 2650 C C . HIS A 1 342 ? -20.039 -8.818 13.420 1.00 92.38 342 HIS A C 1
ATOM 2652 O O . HIS A 1 342 ? -21.248 -9.038 13.476 1.00 92.38 342 HIS A O 1
ATOM 2658 N N . LEU A 1 343 ? -19.511 -7.700 13.927 1.00 91.81 343 LEU A N 1
ATOM 2659 C CA . LEU A 1 343 ? -20.311 -6.680 14.603 1.00 91.81 343 LEU A CA 1
ATOM 2660 C C . LEU A 1 343 ? -21.290 -5.973 13.662 1.00 91.81 343 LEU A C 1
ATOM 2662 O O . LEU A 1 343 ? -22.337 -5.522 14.131 1.00 91.81 343 LEU A O 1
ATOM 2666 N N . ASP A 1 344 ? -20.973 -5.837 12.377 1.00 88.88 344 ASP A N 1
ATOM 2667 C CA . ASP A 1 344 ? -21.808 -5.198 11.357 1.00 88.88 344 ASP A CA 1
ATOM 2668 C C . ASP A 1 344 ? -23.009 -6.057 10.954 1.00 88.88 344 ASP A C 1
ATOM 2670 O O . ASP A 1 344 ? -24.097 -5.511 10.755 1.00 88.88 344 ASP A O 1
ATOM 2674 N N . GLU A 1 345 ? -22.877 -7.385 10.980 1.00 91.69 345 GLU A N 1
ATOM 2675 C CA . GLU A 1 345 ? -23.997 -8.315 10.777 1.00 91.69 345 GLU A CA 1
ATOM 2676 C C . GLU A 1 345 ? -25.049 -8.255 11.900 1.00 91.69 345 GLU A C 1
ATOM 2678 O O . GLU A 1 345 ? -26.207 -8.648 11.717 1.00 91.69 345 GLU A O 1
ATOM 2683 N N . LEU A 1 346 ? -24.679 -7.745 13.078 1.00 93.06 346 LEU A N 1
ATOM 2684 C CA . LEU A 1 346 ? -25.588 -7.658 14.216 1.00 93.06 346 LEU A CA 1
ATOM 2685 C C . LEU A 1 346 ? -26.562 -6.479 14.084 1.00 93.06 346 LEU A C 1
ATOM 2687 O O . LEU A 1 346 ? -26.175 -5.310 14.001 1.00 93.06 346 LEU A O 1
ATOM 2691 N N . ASP A 1 347 ? -27.857 -6.753 14.248 1.00 91.62 347 ASP A N 1
ATOM 2692 C CA . ASP A 1 347 ? -28.873 -5.718 14.488 1.00 91.62 347 ASP A CA 1
ATOM 2693 C C . ASP A 1 347 ? -28.824 -5.237 15.956 1.00 91.62 347 ASP A C 1
ATOM 2695 O O . ASP A 1 347 ? -29.748 -5.442 16.754 1.00 91.62 347 ASP A O 1
ATOM 2699 N N . CYS A 1 348 ? -27.708 -4.616 16.345 1.00 92.94 348 CYS A N 1
ATOM 2700 C CA . CYS A 1 348 ? -27.478 -4.137 17.709 1.00 92.94 348 CYS A CA 1
ATOM 2701 C C . CYS A 1 348 ? -27.753 -2.632 17.879 1.00 92.94 348 CYS A C 1
ATOM 2703 O O . CYS A 1 348 ? -28.078 -2.190 18.983 1.00 92.94 348 CYS A O 1
ATOM 2705 N N . VAL A 1 349 ? -27.703 -1.832 16.809 1.00 94.50 349 VAL A N 1
ATOM 2706 C CA . VAL A 1 349 ? -27.963 -0.383 16.857 1.00 94.50 349 VAL A CA 1
ATOM 2707 C C . VAL A 1 349 ? -29.393 -0.082 16.418 1.00 94.50 349 VAL A C 1
ATOM 2709 O O . VAL A 1 349 ? -29.722 -0.089 15.239 1.00 94.50 349 VAL A O 1
ATOM 2712 N N . LYS A 1 350 ? -30.265 0.233 17.380 1.00 91.12 350 LYS A N 1
ATOM 2713 C CA . LYS A 1 350 ? -31.708 0.429 17.139 1.00 91.12 350 LYS A CA 1
ATOM 2714 C C . LYS A 1 350 ? -32.061 1.786 16.552 1.00 91.12 350 LYS A C 1
ATOM 2716 O O . LYS A 1 350 ? -33.122 1.945 15.952 1.00 91.12 350 LYS A O 1
ATOM 2721 N N . LYS A 1 351 ? -31.218 2.789 16.789 1.00 92.81 351 LYS A N 1
ATOM 2722 C CA . LYS A 1 351 ? -31.410 4.143 16.273 1.00 92.81 351 LYS A CA 1
ATOM 2723 C C . LYS A 1 351 ? -30.103 4.918 16.307 1.00 92.81 351 LYS A C 1
ATOM 2725 O O . LYS A 1 351 ? -29.394 4.881 17.309 1.00 92.81 351 LYS A O 1
ATOM 2730 N N . LEU A 1 352 ? -29.867 5.719 15.273 1.00 94.06 352 LEU A N 1
ATOM 2731 C CA . LEU A 1 352 ? -28.757 6.664 15.232 1.00 94.06 352 LEU A CA 1
ATOM 2732 C C . LEU A 1 352 ? -29.172 8.025 15.838 1.00 94.06 352 LEU A C 1
ATOM 2734 O O . LEU A 1 352 ? -30.258 8.542 15.534 1.00 94.06 352 LEU A O 1
ATOM 2738 N N . PRO A 1 353 ? -28.357 8.632 16.720 1.00 94.06 353 PRO A N 1
ATOM 2739 C CA . PRO A 1 353 ? -28.617 9.966 17.242 1.00 94.06 353 PRO A CA 1
ATOM 2740 C C . PRO A 1 353 ? -28.545 11.009 16.122 1.00 94.06 353 PRO A C 1
ATOM 2742 O O . PRO A 1 353 ? -27.491 11.243 15.540 1.00 94.06 353 PRO A O 1
ATOM 2745 N N . GLY A 1 354 ? -29.651 11.709 15.855 1.00 91.31 354 GLY A N 1
ATOM 2746 C CA . GLY A 1 354 ? -29.699 12.688 14.762 1.00 91.31 354 GLY A CA 1
ATOM 2747 C C . GLY A 1 354 ? -28.714 13.858 14.907 1.00 91.31 354 GLY A C 1
ATOM 2748 O O . GLY A 1 354 ? -28.321 14.442 13.904 1.00 91.31 354 GLY A O 1
ATOM 2749 N N . SER A 1 355 ? -28.299 14.217 16.130 1.00 89.25 355 SER A N 1
ATOM 2750 C CA . SER A 1 355 ? -27.214 15.189 16.334 1.00 89.25 355 SER A CA 1
ATOM 2751 C C . SER A 1 355 ? -25.853 14.622 15.937 1.00 89.25 355 SER A C 1
ATOM 2753 O O . SER A 1 355 ? -25.104 15.323 15.277 1.00 89.25 355 SER A O 1
ATOM 2755 N N . ALA A 1 356 ? -25.571 13.354 16.259 1.00 90.25 356 ALA A N 1
ATOM 2756 C CA . ALA A 1 356 ? -24.326 12.697 15.865 1.00 90.25 356 ALA A CA 1
ATOM 2757 C C . ALA A 1 356 ? -24.196 12.618 14.338 1.00 90.25 356 ALA A C 1
ATOM 2759 O O . ALA A 1 356 ? -23.154 12.984 13.810 1.00 90.25 356 ALA A O 1
ATOM 2760 N N . ILE A 1 357 ? -25.280 12.241 13.645 1.00 91.94 357 ILE A N 1
ATOM 2761 C CA . ILE A 1 357 ? -25.341 12.199 12.174 1.00 91.94 357 ILE A CA 1
ATOM 2762 C C . ILE A 1 357 ? -25.066 13.577 11.566 1.00 91.94 357 ILE A C 1
ATOM 2764 O O . ILE A 1 357 ? -24.196 13.712 10.717 1.00 91.94 357 ILE A O 1
ATOM 2768 N N . ARG A 1 358 ? -25.769 14.625 12.018 1.00 89.94 358 ARG A N 1
ATOM 2769 C CA . ARG A 1 358 ? -25.560 15.984 11.485 1.00 89.94 358 ARG A CA 1
ATOM 2770 C C . ARG A 1 358 ? -24.149 16.504 11.721 1.00 89.94 358 ARG A C 1
ATOM 2772 O O . ARG A 1 358 ? -23.625 17.212 10.867 1.00 89.94 358 ARG A O 1
ATOM 2779 N N . ASP A 1 359 ? -23.584 16.218 12.888 1.00 85.62 359 ASP A N 1
ATOM 2780 C CA . ASP A 1 359 ? -22.233 16.660 13.201 1.00 85.62 359 ASP A CA 1
ATOM 2781 C C . ASP A 1 359 ? -21.221 15.906 12.323 1.00 85.62 359 ASP A C 1
ATOM 2783 O O . ASP A 1 359 ? -20.299 16.533 11.822 1.00 85.62 359 ASP A O 1
ATOM 2787 N N . GLU A 1 360 ? -21.421 14.607 12.073 1.00 86.69 360 GLU A N 1
ATOM 2788 C CA . GLU A 1 360 ? -20.537 13.782 11.232 1.00 86.69 360 GLU A CA 1
ATOM 2789 C C . GLU A 1 360 ? -20.618 14.129 9.741 1.00 86.69 360 GLU A C 1
ATOM 2791 O O . GLU A 1 360 ? -19.578 14.210 9.098 1.00 86.69 360 GLU A O 1
ATOM 2796 N N . ILE A 1 361 ? -21.804 14.452 9.208 1.00 89.75 361 ILE A N 1
ATOM 2797 C CA . ILE A 1 361 ? -21.943 14.957 7.827 1.00 89.75 361 ILE A CA 1
ATOM 2798 C C . ILE A 1 361 ? -21.037 16.172 7.616 1.00 89.75 361 ILE A C 1
ATOM 2800 O O . ILE A 1 361 ? -20.178 16.157 6.743 1.00 89.75 361 ILE A O 1
ATOM 2804 N N . LYS A 1 362 ? -21.145 17.186 8.484 1.00 87.88 362 LYS A N 1
ATOM 2805 C CA . LYS A 1 362 ? -20.322 18.403 8.375 1.00 87.88 362 LYS A CA 1
ATOM 2806 C C . LYS A 1 362 ? -18.824 18.112 8.437 1.00 87.88 362 LYS A C 1
ATOM 2808 O O . LYS A 1 362 ? -18.028 18.864 7.880 1.00 87.88 362 LYS A O 1
ATOM 2813 N N . ARG A 1 363 ? -18.429 17.069 9.171 1.00 81.25 363 ARG A N 1
ATOM 2814 C CA . ARG A 1 363 ? -17.026 16.669 9.294 1.00 81.25 363 ARG A CA 1
ATOM 2815 C C . ARG A 1 363 ? -16.516 16.035 8.022 1.00 81.25 363 ARG A C 1
ATOM 2817 O O . ARG A 1 363 ? -15.468 16.455 7.546 1.00 81.25 363 ARG A O 1
ATOM 2824 N N . GLN A 1 364 ? -17.251 15.063 7.497 1.00 85.56 364 GLN A N 1
ATOM 2825 C CA . GLN A 1 364 ? -16.848 14.363 6.288 1.00 85.56 364 GLN A CA 1
ATOM 2826 C C . GLN A 1 364 ? -16.898 15.280 5.064 1.00 85.56 364 GLN A C 1
ATOM 2828 O O . GLN A 1 364 ? -15.991 15.213 4.248 1.00 85.56 364 GLN A O 1
ATOM 2833 N N . GLU A 1 365 ? -17.853 16.213 4.986 1.00 87.94 365 GLU A N 1
ATOM 2834 C CA . GLU A 1 365 ? -17.880 17.246 3.937 1.00 87.94 365 GLU A CA 1
ATOM 2835 C C . GLU A 1 365 ? -16.624 18.126 3.980 1.00 87.94 365 GLU A C 1
ATOM 2837 O O . GLU A 1 365 ? -15.893 18.220 2.998 1.00 87.94 365 GLU A O 1
ATOM 2842 N N . LYS A 1 366 ? -16.295 18.694 5.148 1.00 86.00 366 LYS A N 1
ATOM 2843 C CA . LYS A 1 366 ? -15.077 19.504 5.312 1.00 86.00 366 LYS A CA 1
ATOM 2844 C C . LYS A 1 366 ? -13.799 18.693 5.085 1.00 86.00 366 LYS A C 1
ATOM 2846 O O . LYS A 1 366 ? -12.765 19.224 4.686 1.00 86.00 366 LYS A O 1
ATOM 2851 N N . GLN A 1 367 ? -13.819 17.408 5.422 1.00 80.88 367 GLN A N 1
ATOM 2852 C CA . GLN A 1 367 ? -12.692 16.532 5.155 1.00 80.88 367 GLN A CA 1
ATOM 2853 C C . GLN A 1 367 ? -12.523 16.288 3.662 1.00 80.88 367 GLN A C 1
ATOM 2855 O O . GLN A 1 367 ? -11.399 16.397 3.192 1.00 80.88 367 GLN A O 1
ATOM 2860 N N . LEU A 1 368 ? -13.606 16.017 2.940 1.00 85.81 368 LEU A N 1
ATOM 2861 C CA . LEU A 1 368 ? -13.578 15.826 1.498 1.00 85.81 368 LEU A CA 1
ATOM 2862 C C . LEU A 1 368 ? -13.011 17.062 0.785 1.00 85.81 368 LEU A C 1
ATOM 2864 O O . LEU A 1 368 ? -12.131 16.918 -0.056 1.00 85.81 368 LEU A O 1
ATOM 2868 N N . GLU A 1 369 ? -13.426 18.266 1.191 1.00 87.69 369 GLU A N 1
ATOM 2869 C CA . GLU A 1 369 ? -12.864 19.529 0.683 1.00 87.69 369 GLU A CA 1
ATOM 2870 C C . GLU A 1 369 ? -11.344 19.613 0.896 1.00 87.69 369 GLU A C 1
ATOM 2872 O O . GLU A 1 369 ? -10.600 19.919 -0.030 1.00 87.69 369 GLU A O 1
ATOM 2877 N N . ARG A 1 370 ? -10.856 19.282 2.097 1.00 82.06 370 ARG A N 1
ATOM 2878 C CA . ARG A 1 370 ? -9.413 19.321 2.390 1.00 82.06 370 ARG A CA 1
ATOM 2879 C C . ARG A 1 370 ? -8.621 18.234 1.680 1.00 82.06 370 ARG A C 1
ATOM 2881 O O . ARG A 1 370 ? -7.472 18.472 1.334 1.00 82.06 370 ARG A O 1
ATOM 2888 N N . GLN A 1 371 ? -9.204 17.051 1.498 1.00 82.19 371 GLN A N 1
ATOM 2889 C CA . GLN A 1 371 ? -8.574 15.984 0.723 1.00 82.19 371 GLN A CA 1
ATOM 2890 C C . GLN A 1 371 ? -8.449 16.413 -0.741 1.00 82.19 371 GLN A C 1
ATOM 2892 O O . GLN A 1 371 ? -7.379 16.279 -1.318 1.00 82.19 371 GLN A O 1
ATOM 2897 N N . TYR A 1 372 ? -9.489 17.030 -1.305 1.00 85.00 372 TYR A N 1
ATOM 2898 C CA . TYR A 1 372 ? -9.422 17.617 -2.640 1.00 85.00 372 TYR A CA 1
ATOM 2899 C C . TYR A 1 372 ? -8.322 18.686 -2.758 1.00 85.00 372 TYR A C 1
ATOM 2901 O O . TYR A 1 372 ? -7.556 18.661 -3.716 1.00 85.00 372 TYR A O 1
ATOM 2909 N N . GLU A 1 373 ? -8.200 19.592 -1.782 1.00 84.44 373 GLU A N 1
ATOM 2910 C CA . GLU A 1 373 ? -7.128 20.601 -1.762 1.00 84.44 373 GLU A CA 1
ATOM 2911 C C . GLU A 1 373 ? -5.734 19.961 -1.678 1.00 84.44 373 GLU A C 1
ATOM 2913 O O . GLU A 1 373 ? -4.848 20.309 -2.456 1.00 84.44 373 GLU A O 1
ATOM 2918 N N . TYR A 1 374 ? -5.547 19.006 -0.763 1.00 78.44 374 TYR A N 1
ATOM 2919 C CA . TYR A 1 374 ? -4.273 18.320 -0.549 1.00 78.44 374 TYR A CA 1
ATOM 2920 C C . TYR A 1 374 ? -3.837 17.519 -1.779 1.00 78.44 374 TYR A C 1
ATOM 2922 O O . TYR A 1 374 ? -2.752 17.740 -2.316 1.00 78.44 374 TYR A O 1
ATOM 2930 N N . TYR A 1 375 ? -4.703 16.630 -2.273 1.00 75.12 375 TYR A N 1
ATOM 2931 C CA . TYR A 1 375 ? -4.401 15.835 -3.458 1.00 75.12 375 TYR A CA 1
ATOM 2932 C C . TYR A 1 375 ? -4.301 16.698 -4.713 1.00 75.12 375 TYR A C 1
ATOM 2934 O O . TYR A 1 375 ? -3.497 16.386 -5.582 1.00 75.12 375 TYR A O 1
ATOM 2942 N N . GLY A 1 376 ? -5.053 17.797 -4.806 1.00 74.88 376 GLY A N 1
ATOM 2943 C CA . GLY A 1 376 ? -4.939 18.740 -5.914 1.00 74.88 376 GLY A CA 1
ATOM 2944 C C . GLY A 1 376 ? -3.528 19.309 -6.053 1.00 74.88 376 GLY A C 1
ATOM 2945 O O . GLY A 1 376 ? -2.973 19.271 -7.149 1.00 74.88 376 GLY A O 1
ATOM 2946 N N . VAL A 1 377 ? -2.921 19.746 -4.942 1.00 76.38 377 VAL A N 1
ATOM 2947 C CA . VAL A 1 377 ? -1.519 20.203 -4.920 1.00 76.38 377 VAL A CA 1
ATOM 2948 C C . VAL A 1 377 ? -0.568 19.064 -5.285 1.00 76.38 377 VAL A C 1
ATOM 2950 O O . VAL A 1 377 ? 0.278 19.247 -6.153 1.00 76.38 377 VAL A O 1
ATOM 2953 N N . LEU A 1 378 ? -0.742 17.874 -4.700 1.00 72.69 378 LEU A N 1
ATOM 2954 C CA . LEU A 1 378 ? 0.110 16.719 -5.012 1.00 72.69 378 LEU A CA 1
ATOM 2955 C C . LEU A 1 378 ? 0.064 16.328 -6.497 1.00 72.69 378 LEU A C 1
ATOM 2957 O O . LEU A 1 378 ? 1.097 16.018 -7.089 1.00 72.69 378 LEU A O 1
ATOM 2961 N N . PHE A 1 379 ? -1.122 16.332 -7.114 1.00 68.31 379 PHE A N 1
ATOM 2962 C CA . PHE A 1 379 ? -1.268 16.032 -8.538 1.00 68.31 379 PHE A CA 1
ATOM 2963 C C . PHE A 1 379 ? -0.637 17.123 -9.410 1.00 68.31 379 PHE A C 1
ATOM 2965 O O . PHE A 1 379 ? 0.034 16.797 -10.387 1.00 68.31 379 PHE A O 1
ATOM 2972 N N . GLU A 1 380 ? -0.787 18.400 -9.053 1.00 71.44 380 GLU A N 1
ATOM 2973 C CA . GLU A 1 380 ? -0.125 19.501 -9.761 1.00 71.44 380 GLU A CA 1
ATOM 2974 C C . GLU A 1 380 ? 1.401 19.441 -9.642 1.00 71.44 380 GLU A C 1
ATOM 2976 O O . GLU A 1 380 ? 2.093 19.633 -10.639 1.00 71.44 380 GLU A O 1
ATOM 2981 N N . GLU A 1 381 ? 1.940 19.122 -8.467 1.00 65.00 381 GLU A N 1
ATOM 2982 C CA . GLU A 1 381 ? 3.385 18.977 -8.263 1.00 65.00 381 GLU A CA 1
ATOM 2983 C C . GLU A 1 381 ? 3.957 17.784 -9.034 1.00 65.00 381 GLU A C 1
ATOM 2985 O O . GLU A 1 381 ? 5.018 17.898 -9.649 1.00 65.00 381 GLU A O 1
ATOM 2990 N N . LYS A 1 382 ? 3.252 16.646 -9.035 1.00 61.28 382 LYS A N 1
ATOM 2991 C CA . LYS A 1 382 ? 3.731 15.406 -9.660 1.00 61.28 382 LYS A CA 1
ATOM 2992 C C . LYS A 1 382 ? 3.486 15.340 -11.169 1.00 61.28 382 LYS A C 1
ATOM 2994 O O . LYS A 1 382 ? 4.310 14.787 -11.891 1.00 61.28 382 LYS A O 1
ATOM 2999 N N . TYR A 1 383 ? 2.363 15.871 -11.648 1.00 56.94 383 TYR A N 1
ATOM 3000 C CA . TYR A 1 383 ? 1.904 15.712 -13.035 1.00 56.94 383 TYR A CA 1
ATOM 3001 C C . TYR A 1 383 ? 1.649 17.044 -13.758 1.00 56.94 383 TYR A C 1
ATOM 3003 O O . TYR A 1 383 ? 1.251 17.043 -14.921 1.00 56.94 383 TYR A O 1
ATOM 3011 N N . GLY A 1 384 ? 1.854 18.190 -13.101 1.00 66.56 384 GLY A N 1
ATOM 3012 C CA . GLY A 1 384 ? 1.644 19.519 -13.685 1.00 66.56 384 GLY A CA 1
ATOM 3013 C C . GLY A 1 384 ? 0.176 19.942 -13.820 1.00 66.56 384 GLY A C 1
ATOM 3014 O O . GLY A 1 384 ? -0.095 21.036 -14.317 1.00 66.56 384 GLY A O 1
ATOM 3015 N N . VAL A 1 385 ? -0.776 19.098 -13.408 1.00 69.94 385 VAL A N 1
ATOM 3016 C CA . VAL A 1 385 ? -2.218 19.355 -13.515 1.00 69.94 385 VAL A CA 1
ATOM 3017 C C . VAL A 1 385 ? -3.002 18.586 -12.449 1.00 69.94 385 VAL A C 1
ATOM 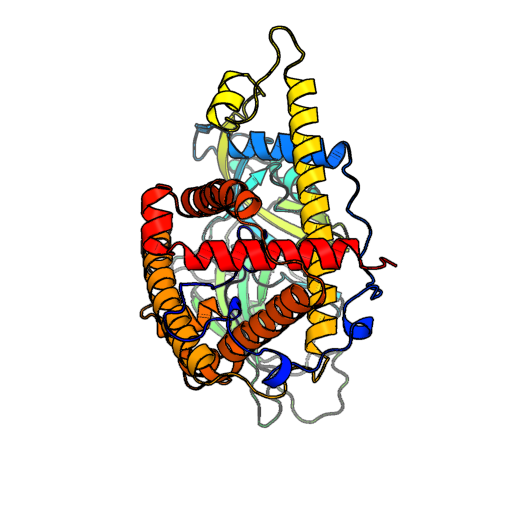3019 O O . VAL A 1 385 ? -2.711 17.423 -12.179 1.00 69.94 385 VAL A O 1
ATOM 3022 N N . ASN A 1 386 ? -4.038 19.209 -11.879 1.00 74.50 386 ASN A N 1
ATOM 3023 C CA . ASN A 1 386 ? -5.049 18.503 -11.095 1.00 74.50 386 ASN A CA 1
ATOM 3024 C C . ASN A 1 386 ? -6.075 17.854 -12.049 1.00 74.50 386 ASN A C 1
ATOM 3026 O O . ASN A 1 386 ? -6.749 18.579 -12.788 1.00 74.50 386 ASN A O 1
ATOM 3030 N N . PRO A 1 387 ? -6.225 16.516 -12.055 1.00 74.88 387 PRO A N 1
ATOM 3031 C CA . PRO A 1 387 ? -7.133 15.831 -12.974 1.00 74.88 387 PRO A CA 1
ATOM 3032 C C . PRO A 1 387 ? -8.620 16.007 -12.624 1.00 74.88 387 PRO A C 1
ATOM 3034 O O . PRO A 1 387 ? -9.471 15.630 -13.428 1.00 74.88 387 PRO A O 1
ATOM 3037 N N . TYR A 1 388 ? -8.952 16.561 -11.453 1.00 81.06 388 TYR A N 1
ATOM 3038 C CA . TYR A 1 388 ? -10.329 16.725 -10.985 1.00 81.06 388 TYR A CA 1
ATOM 3039 C C . TYR A 1 388 ? -10.761 18.192 -11.053 1.00 81.06 388 TYR A C 1
ATOM 3041 O O . TYR A 1 388 ? -10.153 19.055 -10.424 1.00 81.06 388 TYR A O 1
ATOM 3049 N N . ALA A 1 389 ? -11.853 18.488 -11.764 1.00 83.62 389 ALA A N 1
ATOM 3050 C CA . ALA A 1 389 ? -12.330 19.864 -11.928 1.00 83.62 389 ALA A CA 1
ATOM 3051 C C . ALA A 1 389 ? -13.144 20.378 -10.725 1.00 83.62 389 ALA A C 1
ATOM 3053 O O . ALA A 1 389 ? -13.453 21.570 -10.641 1.00 83.62 389 ALA A O 1
ATOM 3054 N N . SER A 1 390 ? -13.549 19.490 -9.811 1.00 88.88 390 SER A N 1
ATOM 3055 C CA . SER A 1 390 ? -14.340 19.836 -8.628 1.00 88.88 390 SER A CA 1
ATOM 3056 C C . SER A 1 390 ? -14.205 18.802 -7.506 1.00 88.88 390 SER A C 1
ATOM 3058 O O . SER A 1 390 ? -13.850 17.649 -7.751 1.00 88.88 390 SER A O 1
ATOM 3060 N N . VAL A 1 391 ? -14.585 19.203 -6.284 1.00 88.25 391 VAL A N 1
ATOM 3061 C CA . VAL A 1 391 ? -14.716 18.311 -5.113 1.00 88.25 391 VAL A CA 1
ATOM 3062 C C . VAL A 1 391 ? -15.651 17.131 -5.403 1.00 88.25 391 VAL A C 1
ATOM 3064 O O . VAL A 1 391 ? -15.422 16.038 -4.902 1.00 88.25 391 VAL A O 1
ATOM 3067 N N . GLU A 1 392 ? -16.677 17.335 -6.233 1.00 89.31 392 GLU A N 1
ATOM 3068 C CA . GLU A 1 392 ? -17.627 16.291 -6.626 1.00 89.31 392 GLU A CA 1
ATOM 3069 C C . GLU A 1 392 ? -16.946 15.200 -7.463 1.00 89.31 392 GLU A C 1
ATOM 3071 O O . GLU A 1 392 ? -17.038 14.019 -7.143 1.00 89.31 392 GLU A O 1
ATOM 3076 N N . GLU A 1 393 ? -16.210 15.589 -8.511 1.00 84.19 393 GLU A N 1
ATOM 3077 C CA . GLU A 1 393 ? -15.474 14.640 -9.359 1.00 84.19 393 GLU A CA 1
ATOM 3078 C C . GLU A 1 393 ? -14.385 13.908 -8.581 1.00 84.19 393 GLU A C 1
ATOM 3080 O O . GLU A 1 393 ? -14.248 12.691 -8.714 1.00 84.19 393 GLU A O 1
ATOM 3085 N N . PHE A 1 394 ? -13.659 14.639 -7.732 1.00 85.56 394 PHE A N 1
ATOM 3086 C CA . PHE A 1 394 ? -12.714 14.039 -6.803 1.00 85.56 394 PHE A CA 1
ATOM 3087 C C . PHE A 1 394 ? -13.413 13.064 -5.858 1.00 85.56 394 PHE A C 1
ATOM 3089 O O . PHE A 1 394 ? -12.911 11.972 -5.653 1.00 85.56 394 PHE A O 1
ATOM 3096 N N . GLY A 1 395 ? -14.583 13.410 -5.320 1.00 83.88 395 GLY A N 1
ATOM 3097 C CA . GLY A 1 395 ? -15.354 12.559 -4.418 1.00 83.88 395 GLY A CA 1
ATOM 3098 C C . GLY A 1 395 ? -15.790 11.239 -5.051 1.00 83.88 395 GLY A C 1
ATOM 3099 O O . GLY A 1 395 ? -15.617 10.194 -4.429 1.00 83.88 395 GLY A O 1
ATOM 3100 N N . TYR A 1 396 ? -16.283 11.265 -6.293 1.00 81.69 396 TYR A N 1
ATOM 3101 C CA . TYR A 1 396 ? -16.589 10.041 -7.044 1.00 81.69 396 TYR A CA 1
ATOM 3102 C C . TYR A 1 396 ? -15.354 9.155 -7.216 1.00 81.69 396 TYR A C 1
ATOM 3104 O O . TYR A 1 396 ? -15.437 7.949 -7.006 1.00 81.69 396 TYR A O 1
ATOM 3112 N N . ALA A 1 397 ? -14.206 9.743 -7.561 1.00 78.25 397 ALA A N 1
ATOM 3113 C CA . ALA A 1 397 ? -12.969 8.989 -7.728 1.00 78.25 397 ALA A CA 1
ATOM 3114 C C . ALA A 1 397 ? -12.426 8.458 -6.390 1.00 78.25 397 ALA A C 1
ATOM 3116 O O . ALA A 1 397 ? -12.053 7.295 -6.289 1.00 78.25 397 ALA A O 1
ATOM 3117 N N . TYR A 1 398 ? -12.420 9.298 -5.357 1.00 79.81 398 TYR A N 1
ATOM 3118 C CA . TYR A 1 398 ? -11.853 9.020 -4.039 1.00 79.81 398 TYR A CA 1
ATOM 3119 C C . TYR A 1 398 ? -12.616 7.929 -3.283 1.00 79.81 398 TYR A C 1
ATOM 3121 O O . TYR A 1 398 ? -12.007 7.124 -2.587 1.00 79.81 398 TYR A O 1
ATOM 3129 N N . TYR A 1 399 ? -13.943 7.899 -3.414 1.00 78.19 399 TYR A N 1
ATOM 3130 C CA . TYR A 1 399 ? -14.790 6.865 -2.812 1.00 78.19 399 TYR A CA 1
ATOM 3131 C C . TYR A 1 399 ? -15.129 5.721 -3.777 1.00 78.19 399 TYR A C 1
ATOM 3133 O O . TYR A 1 399 ? -15.955 4.881 -3.429 1.00 78.19 399 TYR A O 1
ATOM 3141 N N . GLU A 1 400 ? -14.522 5.701 -4.969 1.00 80.38 400 GLU A N 1
ATOM 3142 C CA . GLU A 1 400 ? -14.756 4.693 -6.013 1.00 80.38 400 GLU A CA 1
ATOM 3143 C C . GLU A 1 400 ? -16.247 4.499 -6.350 1.00 80.38 400 GLU A C 1
ATOM 3145 O O . GLU A 1 400 ? -16.731 3.386 -6.545 1.00 80.38 400 GLU A O 1
ATOM 3150 N N . LEU A 1 401 ? -16.997 5.600 -6.402 1.00 78.44 401 LEU A N 1
ATOM 3151 C CA . LEU A 1 401 ? -18.435 5.578 -6.649 1.00 78.44 401 LEU A CA 1
ATOM 3152 C C . LEU A 1 401 ? -18.723 5.550 -8.149 1.00 78.44 401 LEU A C 1
ATOM 3154 O O . LEU A 1 401 ? -18.140 6.309 -8.931 1.00 78.44 401 LEU A O 1
ATOM 3158 N N . GLU A 1 402 ? -19.713 4.758 -8.553 1.00 77.44 402 GLU A N 1
ATOM 3159 C CA . GLU A 1 402 ? -20.302 4.894 -9.879 1.00 77.44 402 GLU A CA 1
ATOM 3160 C C . GLU A 1 402 ? -21.338 6.026 -9.877 1.00 77.44 402 GLU A C 1
ATOM 3162 O O . GLU A 1 402 ? -22.160 6.149 -8.968 1.00 77.44 402 GLU A O 1
ATOM 3167 N N . LYS A 1 403 ? -21.357 6.849 -10.936 1.00 72.50 403 LYS A N 1
ATOM 3168 C CA . LYS A 1 403 ? -22.324 7.963 -11.086 1.00 72.50 403 LYS A CA 1
ATOM 3169 C C . LYS A 1 403 ? -23.791 7.513 -11.144 1.00 72.50 403 LYS A C 1
ATOM 3171 O O . LYS A 1 403 ? -24.689 8.348 -11.184 1.00 72.50 403 LYS A O 1
ATOM 3176 N N . THR A 1 404 ? -24.035 6.211 -11.235 1.00 75.75 404 THR A N 1
ATOM 3177 C CA . THR A 1 404 ? -25.365 5.598 -11.241 1.00 75.75 404 THR A CA 1
ATOM 3178 C C . THR A 1 404 ? -25.861 5.214 -9.853 1.00 75.75 404 THR A C 1
ATOM 3180 O O . THR A 1 404 ? -27.071 5.060 -9.692 1.00 75.75 404 THR A O 1
ATOM 3183 N N . ASP A 1 405 ? -24.966 5.073 -8.874 1.00 78.06 405 ASP A N 1
ATOM 3184 C CA . ASP A 1 405 ? -25.307 4.540 -7.550 1.00 78.06 405 ASP A CA 1
ATOM 3185 C C . ASP A 1 405 ? -25.867 5.615 -6.616 1.00 78.06 405 ASP A C 1
ATOM 3187 O O . ASP A 1 405 ? -26.732 5.332 -5.788 1.00 78.06 405 ASP A O 1
ATOM 3191 N N . TYR A 1 406 ? -25.407 6.856 -6.784 1.00 84.56 406 TYR A N 1
ATOM 3192 C CA . TYR A 1 406 ? -25.811 8.019 -5.998 1.00 84.56 406 TYR A CA 1
ATOM 3193 C C . TYR A 1 406 ? -25.974 9.231 -6.917 1.00 84.56 406 TYR A C 1
ATOM 3195 O O . TYR A 1 406 ? -25.331 9.323 -7.960 1.00 84.56 406 TYR A O 1
ATOM 3203 N N . ALA A 1 407 ? -26.836 10.174 -6.543 1.00 86.06 407 ALA A N 1
ATOM 3204 C CA . ALA A 1 407 ? -27.001 11.427 -7.271 1.00 86.06 407 ALA A CA 1
ATOM 3205 C C . ALA A 1 407 ? -25.773 12.339 -7.120 1.00 86.06 407 ALA A C 1
ATOM 3207 O O . ALA A 1 407 ? -25.398 13.036 -8.065 1.00 86.06 407 ALA A O 1
ATOM 3208 N N . ASP A 1 408 ? -25.161 12.337 -5.935 1.00 87.69 408 ASP A N 1
ATOM 3209 C CA . ASP A 1 408 ? -23.935 13.064 -5.610 1.00 87.69 408 ASP A CA 1
ATOM 3210 C C . ASP A 1 408 ? -23.156 12.379 -4.474 1.00 87.69 408 ASP A C 1
ATOM 3212 O O . ASP A 1 408 ? -23.695 11.557 -3.724 1.00 87.69 408 ASP A O 1
ATOM 3216 N N . VAL A 1 409 ? -21.881 12.739 -4.314 1.00 87.62 409 VAL A N 1
ATOM 3217 C CA . VAL A 1 409 ? -21.029 12.220 -3.233 1.00 87.62 409 VAL A CA 1
ATOM 3218 C C . VAL A 1 409 ? -21.618 12.525 -1.853 1.00 87.62 409 VAL A C 1
ATOM 3220 O O . VAL A 1 409 ? -21.479 11.732 -0.923 1.00 87.62 409 VAL A O 1
ATOM 3223 N N . HIS A 1 410 ? -22.332 13.642 -1.694 1.00 88.88 410 HIS A N 1
ATOM 3224 C CA . HIS A 1 410 ? -22.939 14.005 -0.418 1.00 88.88 410 HIS A CA 1
ATOM 3225 C C . HIS A 1 410 ? -24.116 13.085 -0.049 1.00 88.88 410 HIS A C 1
ATOM 3227 O O . HIS A 1 410 ? -24.394 12.907 1.139 1.00 88.88 410 HIS A O 1
ATOM 3233 N N . GLU A 1 411 ? -24.821 12.497 -1.015 1.00 90.62 411 GLU A N 1
ATOM 3234 C CA . GLU A 1 411 ? -25.833 11.464 -0.792 1.00 90.62 411 GLU A CA 1
ATOM 3235 C C . GLU A 1 411 ? -25.185 10.196 -0.247 1.00 90.62 411 GLU A C 1
ATOM 3237 O O . GLU A 1 411 ? -25.596 9.736 0.818 1.00 90.62 411 GLU A O 1
ATOM 3242 N N . TYR A 1 412 ? -24.095 9.731 -0.864 1.00 89.50 412 TYR A N 1
ATOM 3243 C CA . TYR A 1 412 ? -23.291 8.632 -0.324 1.00 89.50 412 TYR A CA 1
ATOM 3244 C C . TYR A 1 412 ? -22.827 8.911 1.117 1.00 89.50 412 TYR A C 1
ATOM 3246 O O . TYR A 1 412 ? -22.988 8.066 2.008 1.00 89.50 412 TYR A O 1
ATOM 3254 N N . LEU A 1 413 ? -22.324 10.125 1.392 1.00 89.31 413 LEU A N 1
ATOM 3255 C CA . LEU A 1 413 ? -21.936 10.516 2.750 1.00 89.31 413 LEU A CA 1
ATOM 3256 C C . LEU A 1 413 ? -23.117 10.406 3.725 1.00 89.31 413 LEU A C 1
ATOM 3258 O O . LEU A 1 413 ? -22.958 9.872 4.823 1.00 89.31 413 LEU A O 1
ATOM 3262 N N . ARG A 1 414 ? -24.303 10.894 3.342 1.00 90.75 414 ARG A N 1
ATOM 3263 C CA . ARG A 1 414 ? -25.502 10.905 4.197 1.00 90.75 414 ARG A CA 1
ATOM 3264 C C . ARG A 1 414 ? -26.094 9.518 4.435 1.00 90.75 414 ARG A C 1
ATOM 3266 O O . ARG A 1 414 ? -26.585 9.276 5.540 1.00 90.75 414 ARG A O 1
ATOM 3273 N N . GLU A 1 415 ? -26.105 8.659 3.423 1.00 89.00 415 GLU A N 1
ATOM 3274 C CA . GLU A 1 415 ? -26.852 7.398 3.442 1.00 89.00 415 GLU A CA 1
ATOM 3275 C C . GLU A 1 415 ? -26.008 6.192 3.854 1.00 89.00 415 GLU A C 1
ATOM 3277 O O . GLU A 1 415 ? -26.543 5.265 4.463 1.00 89.00 415 GLU A O 1
ATOM 3282 N N . VAL A 1 416 ? -24.696 6.225 3.602 1.00 87.69 416 VAL A N 1
ATOM 3283 C CA . VAL A 1 416 ? -23.817 5.066 3.808 1.00 87.69 416 VAL A CA 1
ATOM 3284 C C . VAL A 1 416 ? -22.678 5.384 4.770 1.00 87.69 416 VAL A C 1
ATOM 3286 O O . VAL A 1 416 ? -22.631 4.830 5.873 1.00 87.69 416 VAL A O 1
ATOM 3289 N N . SER A 1 417 ? -21.793 6.316 4.404 1.00 87.38 417 SER A N 1
ATOM 3290 C CA . SER A 1 417 ? -20.557 6.563 5.160 1.00 87.38 417 SER A CA 1
ATOM 3291 C C . SER A 1 417 ? -20.827 7.067 6.585 1.00 87.38 417 SER A C 1
ATOM 3293 O O . SER A 1 417 ? -20.401 6.457 7.571 1.00 87.38 417 SER A O 1
ATOM 3295 N N . VAL A 1 418 ? -21.590 8.156 6.738 1.00 90.88 418 VAL A N 1
ATOM 3296 C CA . VAL A 1 418 ? -21.864 8.751 8.055 1.00 90.88 418 VAL A CA 1
ATOM 3297 C C . VAL A 1 418 ? -22.653 7.809 8.974 1.00 90.88 418 VAL A C 1
ATOM 3299 O O . VAL A 1 418 ? -22.276 7.679 10.147 1.00 90.88 418 VAL A O 1
ATOM 3302 N N . PRO A 1 419 ? -23.736 7.147 8.521 1.00 90.00 419 PRO A N 1
ATOM 3303 C CA . PRO A 1 419 ? -24.435 6.169 9.346 1.00 90.00 419 PRO A CA 1
ATOM 3304 C C . PRO A 1 419 ? -23.526 5.054 9.864 1.00 90.00 419 PRO A C 1
ATOM 3306 O O . PRO A 1 419 ? -23.619 4.728 11.051 1.00 90.00 419 PRO A O 1
ATOM 3309 N N . SER A 1 420 ? -22.626 4.533 9.021 1.00 87.38 420 SER A N 1
ATOM 3310 C CA . SER A 1 420 ? -21.647 3.511 9.407 1.00 87.38 420 SER A CA 1
ATOM 3311 C C . SER A 1 420 ? -20.700 4.015 10.504 1.00 87.38 420 SER A C 1
ATOM 3313 O O . SER A 1 420 ? -20.621 3.427 11.584 1.00 87.38 420 SER A O 1
ATOM 3315 N N . VAL A 1 421 ? -20.090 5.190 10.318 1.00 87.88 421 VAL A N 1
ATOM 3316 C CA . VAL A 1 421 ? -19.175 5.782 11.312 1.00 87.88 421 VAL A CA 1
ATOM 3317 C C . VAL A 1 421 ? -19.873 6.038 12.654 1.00 87.88 421 VAL A C 1
ATOM 3319 O O . VAL A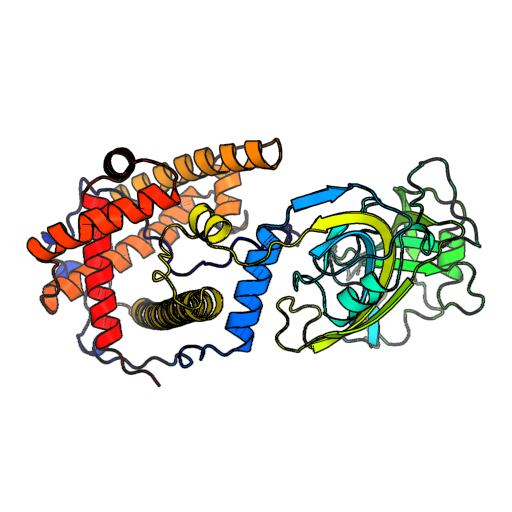 1 421 ? -19.346 5.710 13.720 1.00 87.88 421 VAL A O 1
ATOM 3322 N N . VAL A 1 422 ? -21.091 6.590 12.644 1.00 91.38 422 VAL A N 1
ATOM 3323 C CA . VAL A 1 422 ? -21.848 6.830 13.886 1.00 91.38 422 VAL A CA 1
ATOM 3324 C C . VAL A 1 422 ? -22.244 5.512 14.560 1.00 91.38 422 VAL A C 1
ATOM 3326 O O . VAL A 1 422 ? -22.210 5.431 15.792 1.00 91.38 422 VAL A O 1
ATOM 3329 N N . ARG A 1 423 ? -22.591 4.475 13.788 1.00 93.19 423 ARG A N 1
ATOM 3330 C CA . ARG A 1 423 ? -22.871 3.123 14.298 1.00 93.19 423 ARG A CA 1
ATOM 3331 C C . ARG A 1 423 ? -21.652 2.552 15.027 1.00 93.19 423 ARG A C 1
ATOM 3333 O O . ARG A 1 423 ? -21.786 2.163 16.188 1.00 93.19 423 ARG A O 1
ATOM 3340 N N . GLN A 1 424 ? -20.477 2.578 14.398 1.00 91.31 424 GLN A N 1
ATOM 3341 C CA . GLN A 1 424 ? -19.227 2.086 14.987 1.00 91.31 424 GLN A CA 1
ATOM 3342 C C . GLN A 1 424 ? -18.884 2.823 16.288 1.00 91.31 424 GLN A C 1
ATOM 3344 O O . GLN A 1 424 ? -18.646 2.186 17.316 1.00 91.31 424 GLN A O 1
ATOM 3349 N N . LYS A 1 425 ? -18.974 4.163 16.306 1.00 91.31 425 LYS A N 1
ATOM 3350 C CA . LYS A 1 425 ? -18.759 4.963 17.528 1.00 91.31 425 LYS A CA 1
ATOM 3351 C C . LYS A 1 425 ? -19.706 4.567 18.658 1.00 91.31 425 LYS A C 1
ATOM 3353 O O . LYS A 1 425 ? -19.284 4.443 19.806 1.00 91.31 425 LYS A O 1
ATOM 3358 N N . LEU A 1 426 ? -20.991 4.363 18.364 1.00 94.50 426 LEU A N 1
ATOM 3359 C CA . LEU A 1 426 ? -21.955 3.937 19.381 1.00 94.50 426 LEU A CA 1
ATOM 3360 C C . LEU A 1 426 ? -21.574 2.586 19.992 1.00 94.50 426 LEU A C 1
ATOM 3362 O O . LEU A 1 426 ? -21.651 2.446 21.211 1.00 94.50 426 LEU A O 1
ATOM 3366 N N . ILE A 1 427 ? -21.164 1.622 19.165 1.00 95.50 427 ILE A N 1
ATOM 3367 C CA . ILE A 1 427 ? -20.747 0.287 19.610 1.00 95.50 427 ILE A CA 1
ATOM 3368 C C . ILE A 1 427 ? -19.486 0.378 20.472 1.00 95.50 427 ILE A C 1
ATOM 3370 O O . ILE A 1 427 ? -19.495 -0.104 21.605 1.00 95.50 427 ILE A O 1
ATOM 3374 N N . VAL A 1 428 ? -18.447 1.064 19.992 1.00 94.69 428 VAL A N 1
ATOM 3375 C CA . VAL A 1 428 ? -17.169 1.240 20.702 1.00 94.69 428 VAL A CA 1
ATOM 3376 C C . VAL A 1 428 ? -17.383 1.846 22.080 1.00 94.69 428 VAL A C 1
ATOM 3378 O O . VAL A 1 428 ? -16.960 1.278 23.087 1.00 94.69 428 VAL A O 1
ATOM 3381 N N . TYR A 1 429 ? -18.096 2.971 22.157 1.00 95.00 429 TYR A N 1
ATOM 3382 C CA . TYR A 1 429 ? -18.329 3.630 23.438 1.00 95.00 429 TYR A CA 1
ATOM 3383 C C . TYR A 1 429 ? -19.280 2.835 24.343 1.00 95.00 429 TYR A C 1
ATOM 3385 O O . TYR A 1 429 ? -19.140 2.888 25.564 1.00 95.00 429 TYR A O 1
ATOM 3393 N N . PHE A 1 430 ? -20.215 2.059 23.781 1.00 96.38 430 PHE A N 1
ATOM 3394 C CA . PHE A 1 430 ? -21.065 1.162 24.564 1.00 96.38 430 PHE A CA 1
ATOM 3395 C C . PHE A 1 430 ? -20.251 0.033 25.208 1.00 96.38 430 PHE A C 1
ATOM 3397 O O . PHE A 1 430 ? -20.444 -0.261 26.390 1.00 96.38 430 PHE A O 1
ATOM 3404 N N . ILE A 1 431 ? -19.331 -0.579 24.458 1.00 96.69 431 ILE A N 1
ATOM 3405 C CA . ILE A 1 431 ? -18.415 -1.606 24.971 1.00 96.69 431 ILE A CA 1
ATOM 3406 C C . ILE A 1 431 ? -17.486 -0.991 26.023 1.00 96.69 431 ILE A C 1
ATOM 3408 O O . ILE A 1 431 ? -17.366 -1.539 27.119 1.00 96.69 431 ILE A O 1
ATOM 3412 N N . ALA A 1 432 ? -16.912 0.187 25.751 1.00 95.88 432 ALA A N 1
ATOM 3413 C CA . ALA A 1 432 ? -16.064 0.905 26.702 1.00 95.88 432 ALA A CA 1
ATOM 3414 C C . ALA A 1 432 ? -16.780 1.183 28.035 1.00 95.88 432 ALA A C 1
ATOM 3416 O O . ALA A 1 432 ? -16.215 0.945 29.104 1.00 95.88 432 ALA A O 1
ATOM 3417 N N . ASP A 1 433 ? -18.036 1.641 27.984 1.00 95.19 433 ASP A N 1
ATOM 3418 C CA . ASP A 1 433 ? -18.891 1.844 29.159 1.00 95.19 433 ASP A CA 1
ATOM 3419 C C . ASP A 1 433 ? -19.139 0.542 29.927 1.00 95.19 433 ASP A C 1
ATOM 3421 O O . ASP A 1 433 ? -19.125 0.529 31.161 1.00 95.19 433 ASP A O 1
ATOM 3425 N N . ARG A 1 434 ? -19.424 -0.544 29.204 1.00 95.69 434 ARG A N 1
ATOM 3426 C CA . ARG A 1 434 ? -19.848 -1.818 29.788 1.00 95.69 434 ARG A CA 1
ATOM 3427 C C . ARG A 1 434 ? -18.702 -2.588 30.432 1.00 95.69 434 ARG A C 1
ATOM 3429 O O . ARG A 1 434 ? -18.897 -3.135 31.515 1.00 95.69 434 ARG A O 1
ATOM 3436 N N . GLU A 1 435 ? -17.548 -2.634 29.778 1.00 96.31 435 GLU A N 1
ATOM 3437 C CA . GLU A 1 435 ? -16.374 -3.381 30.243 1.00 96.31 435 GLU A CA 1
ATOM 3438 C C . GLU A 1 435 ? -15.436 -2.524 31.111 1.00 96.31 435 GLU A C 1
ATOM 3440 O O . GLU A 1 435 ? -14.507 -3.043 31.725 1.00 96.31 435 GLU A O 1
ATOM 3445 N N . GLY A 1 436 ? -15.678 -1.211 31.201 1.00 95.06 436 GLY A N 1
ATOM 3446 C CA . GLY A 1 436 ? -14.800 -0.290 31.926 1.00 95.06 436 GLY A CA 1
ATOM 3447 C C . GLY A 1 436 ? -13.513 0.038 31.165 1.00 95.06 436 GLY A C 1
ATOM 3448 O O . GLY A 1 436 ? -12.511 0.394 31.778 1.00 95.06 436 GLY A O 1
ATOM 3449 N N . TRP A 1 437 ? -13.533 -0.051 29.833 1.00 95.50 437 TRP A N 1
ATOM 3450 C CA . TRP A 1 437 ? -12.383 0.199 28.954 1.00 95.50 437 TRP A CA 1
ATOM 3451 C C . TRP A 1 437 ? -12.268 1.647 28.486 1.00 95.50 437 TRP A C 1
ATOM 3453 O O . TRP A 1 437 ? -11.721 1.930 27.419 1.00 95.50 437 TRP A O 1
ATOM 3463 N N . LYS A 1 438 ? -12.767 2.591 29.282 1.00 93.56 438 LYS A N 1
ATOM 3464 C CA . LYS A 1 438 ? -12.510 4.003 29.008 1.00 93.56 438 LYS A CA 1
ATOM 3465 C C . LYS A 1 438 ? -11.025 4.296 29.141 1.00 93.56 438 LYS A C 1
ATOM 3467 O O . LYS A 1 438 ? -10.380 3.785 30.061 1.00 93.56 438 LYS A O 1
ATOM 3472 N N . ALA A 1 439 ? -10.488 5.106 28.239 1.00 90.62 439 ALA A N 1
ATOM 3473 C CA . ALA A 1 439 ? -9.133 5.601 28.398 1.00 90.62 439 ALA A CA 1
ATOM 3474 C C . ALA A 1 439 ? -9.053 6.492 29.652 1.00 90.62 439 ALA A C 1
ATOM 3476 O O . ALA A 1 439 ? -9.908 7.353 29.891 1.00 90.62 439 ALA A O 1
ATOM 3477 N N . THR A 1 440 ? -8.071 6.220 30.506 1.00 92.12 440 THR A N 1
ATOM 3478 C CA . THR A 1 440 ? -7.797 7.009 31.703 1.00 92.12 440 THR A CA 1
ATOM 3479 C C . THR A 1 440 ? -7.121 8.315 31.315 1.00 92.12 440 THR A C 1
ATOM 3481 O O . THR A 1 440 ? -6.664 8.508 30.187 1.00 92.12 440 THR A O 1
ATOM 3484 N N . LYS A 1 441 ? -7.045 9.246 32.266 1.00 93.00 441 LYS A N 1
ATOM 3485 C CA . LYS A 1 441 ? -6.350 10.510 32.040 1.00 93.00 441 LYS A CA 1
ATOM 3486 C C . LYS A 1 441 ? -4.871 10.273 31.711 1.00 93.00 441 LYS A C 1
ATOM 3488 O O . LYS A 1 441 ? -4.366 10.882 30.777 1.00 93.00 441 LYS A O 1
ATOM 3493 N N . GLU A 1 442 ? -4.221 9.380 32.448 1.00 93.94 442 GLU A N 1
ATOM 3494 C CA . GLU A 1 442 ? -2.810 9.034 32.274 1.00 93.94 442 GLU A CA 1
ATOM 3495 C C . GLU A 1 442 ? -2.543 8.384 30.907 1.00 93.94 442 GLU A C 1
ATOM 3497 O O . GLU A 1 442 ? -1.549 8.701 30.255 1.00 93.94 442 GLU A O 1
ATOM 3502 N N . GLU A 1 443 ? -3.448 7.520 30.434 1.00 92.75 443 GLU A N 1
ATOM 3503 C CA . GLU A 1 443 ? -3.357 6.931 29.092 1.00 92.75 443 GLU A CA 1
ATOM 3504 C C . GLU A 1 443 ? -3.508 8.003 28.008 1.00 92.75 443 GLU A C 1
ATOM 3506 O O . GLU A 1 443 ? -2.697 8.052 27.089 1.00 92.75 443 GLU A O 1
ATOM 3511 N N . TYR A 1 444 ? -4.475 8.920 28.135 1.00 92.06 444 TYR A N 1
ATOM 3512 C CA . TYR A 1 444 ? -4.602 10.036 27.192 1.00 92.06 444 TYR A CA 1
ATOM 3513 C C . TYR A 1 444 ? -3.352 10.920 27.164 1.00 92.06 444 TYR A C 1
ATOM 3515 O O . TYR A 1 444 ? -2.908 11.301 26.088 1.00 92.06 444 TYR A O 1
ATOM 3523 N N . GLU A 1 445 ? -2.776 11.249 28.322 1.00 93.00 445 GLU A N 1
ATOM 3524 C CA . GLU A 1 445 ? -1.553 12.062 28.401 1.00 93.00 445 GLU A CA 1
ATOM 3525 C C . GLU A 1 445 ? -0.340 11.358 27.770 1.00 93.00 445 GLU A C 1
ATOM 3527 O O . GLU A 1 445 ? 0.545 12.029 27.242 1.00 93.00 445 GLU A O 1
ATOM 3532 N N . THR A 1 446 ? -0.322 10.023 27.777 1.00 94.19 446 THR A N 1
ATOM 3533 C CA . THR A 1 446 ? 0.751 9.207 27.188 1.00 94.19 446 THR A CA 1
ATOM 3534 C C . THR A 1 446 ? 0.582 9.012 25.680 1.00 94.19 446 THR A C 1
ATOM 3536 O O . THR A 1 446 ? 1.556 9.088 24.933 1.00 94.19 446 THR A O 1
ATOM 3539 N N . GLU A 1 447 ? -0.643 8.760 25.219 1.00 90.94 447 GLU A N 1
ATOM 3540 C CA . GLU A 1 447 ? -0.922 8.397 23.825 1.00 90.94 447 GLU A CA 1
ATOM 3541 C C . GLU A 1 447 ? -1.168 9.608 22.920 1.00 90.94 447 GLU A C 1
ATOM 3543 O O . GLU A 1 447 ? -0.861 9.559 21.730 1.00 90.94 447 GLU A O 1
ATOM 3548 N N . LEU A 1 448 ? -1.669 10.723 23.463 1.00 91.56 448 LEU A N 1
ATOM 3549 C CA . LEU A 1 448 ? -1.979 11.913 22.669 1.00 91.56 448 LEU A CA 1
ATOM 3550 C C . LEU A 1 448 ? -0.768 12.455 21.892 1.00 91.56 448 LEU A C 1
ATOM 3552 O O . LEU A 1 448 ? -0.922 12.678 20.693 1.00 91.56 448 LEU A O 1
ATOM 3556 N N . PRO A 1 449 ? 0.430 12.636 22.485 1.00 92.06 449 PRO A N 1
ATOM 3557 C CA . PRO A 1 449 ? 1.579 13.135 21.733 1.00 92.06 449 PRO A CA 1
ATOM 3558 C C . PRO A 1 449 ? 1.996 12.199 20.593 1.00 92.06 449 PRO A C 1
ATOM 3560 O O . PRO A 1 449 ? 2.368 12.685 19.531 1.00 92.06 449 PRO A O 1
ATOM 3563 N N . LYS A 1 450 ? 1.888 10.876 20.790 1.00 88.94 450 LYS A N 1
ATOM 3564 C CA . LYS A 1 450 ? 2.225 9.870 19.771 1.00 88.94 450 LYS A CA 1
ATOM 3565 C C . LYS A 1 450 ? 1.264 9.942 18.589 1.00 88.94 450 LYS A C 1
ATOM 3567 O O . LYS A 1 450 ? 1.695 9.990 17.446 1.00 88.94 450 LYS A O 1
ATOM 3572 N N . GLN A 1 451 ? -0.035 10.010 18.880 1.00 86.50 451 GLN A N 1
ATOM 3573 C CA . GLN A 1 451 ? -1.065 10.140 17.853 1.00 86.50 451 GLN A CA 1
ATOM 3574 C C . GLN A 1 451 ? -0.918 11.457 17.088 1.00 86.50 451 GLN A C 1
ATOM 3576 O O . GLN A 1 451 ? -0.971 11.470 15.869 1.00 86.50 451 GLN A O 1
ATOM 3581 N N . VAL A 1 452 ? -0.669 12.571 17.775 1.00 88.69 452 VAL A N 1
ATOM 3582 C CA . VAL A 1 452 ? -0.472 13.863 17.103 1.00 88.69 452 VAL A CA 1
ATOM 3583 C C . VAL A 1 452 ? 0.776 13.846 16.217 1.00 88.69 452 VAL A C 1
ATOM 3585 O O . VAL A 1 452 ? 0.711 14.341 15.096 1.00 88.69 452 VAL A O 1
ATOM 3588 N N . ALA A 1 453 ? 1.887 13.274 16.694 1.00 86.44 453 ALA A N 1
ATOM 3589 C CA . ALA A 1 453 ? 3.124 13.163 15.923 1.00 86.44 453 ALA A CA 1
ATOM 3590 C C . ALA A 1 453 ? 2.932 12.327 14.651 1.00 86.44 453 ALA A C 1
ATOM 3592 O O . ALA A 1 453 ? 3.314 12.781 13.580 1.00 86.44 453 ALA A O 1
ATOM 3593 N N . TYR A 1 454 ? 2.250 11.184 14.755 1.00 81.94 454 TYR A N 1
ATOM 3594 C CA . TYR A 1 454 ? 1.948 10.322 13.611 1.00 81.94 454 TYR A CA 1
ATOM 3595 C C . TYR A 1 454 ? 1.197 11.066 12.493 1.00 81.94 454 TYR A C 1
ATOM 3597 O O . TYR A 1 454 ? 1.599 11.033 11.335 1.00 81.94 454 TYR A O 1
ATOM 3605 N N . TYR A 1 455 ? 0.126 11.797 12.826 1.00 78.25 455 TYR A N 1
ATOM 3606 C CA . TYR A 1 455 ? -0.628 12.554 11.814 1.00 78.25 455 TYR A CA 1
ATOM 3607 C C . TYR A 1 455 ? 0.151 13.757 11.276 1.00 78.25 455 TYR A C 1
ATOM 3609 O O . TYR A 1 455 ? -0.041 14.143 10.127 1.00 78.25 455 TYR A O 1
ATOM 3617 N N . ALA A 1 456 ? 0.995 14.369 12.106 1.00 79.12 456 ALA A N 1
ATOM 3618 C CA . ALA A 1 456 ? 1.837 15.482 11.693 1.00 79.12 456 ALA A CA 1
ATOM 3619 C C . ALA A 1 456 ? 2.865 15.036 10.641 1.00 79.12 456 ALA A C 1
ATOM 3621 O O . ALA A 1 456 ? 2.997 15.682 9.606 1.00 79.12 456 ALA A O 1
ATOM 3622 N N . GLU A 1 457 ? 3.516 13.896 10.873 1.00 75.81 457 GLU A N 1
ATOM 3623 C CA . GLU A 1 457 ? 4.476 13.283 9.953 1.00 75.81 457 GLU A CA 1
ATOM 3624 C C . GLU A 1 457 ? 3.825 12.882 8.625 1.00 75.81 457 GLU A C 1
ATOM 3626 O O . GLU A 1 457 ? 4.293 13.304 7.570 1.00 75.81 457 GLU A O 1
ATOM 3631 N N . MET A 1 458 ? 2.687 12.179 8.677 1.00 71.88 458 MET A N 1
ATOM 3632 C CA . MET A 1 458 ? 1.927 11.759 7.489 1.00 71.88 458 MET A CA 1
ATOM 3633 C C . MET A 1 458 ? 1.538 12.918 6.561 1.00 71.88 458 MET A C 1
ATOM 3635 O O . MET A 1 458 ? 1.385 12.724 5.358 1.00 71.88 458 MET A O 1
ATOM 3639 N N . GLU A 1 459 ? 1.341 14.119 7.108 1.00 70.62 459 GLU A N 1
ATOM 3640 C CA . GLU A 1 459 ? 0.956 15.303 6.337 1.00 70.62 459 GLU A CA 1
ATOM 3641 C C . GLU A 1 459 ? 2.103 16.294 6.104 1.00 70.62 459 GLU A C 1
ATOM 3643 O O . GLU A 1 459 ? 1.884 17.330 5.476 1.00 70.62 459 GLU A O 1
ATOM 3648 N N . GLY A 1 460 ? 3.306 16.018 6.616 1.00 75.38 460 GLY A N 1
ATOM 3649 C CA . GLY A 1 460 ? 4.437 16.944 6.537 1.00 75.38 460 GLY A CA 1
ATOM 3650 C C . GLY A 1 460 ? 4.208 18.273 7.273 1.00 75.38 460 GLY A C 1
ATOM 3651 O O . GLY A 1 460 ? 4.735 19.305 6.860 1.00 75.38 460 GLY A O 1
ATOM 3652 N N . ILE A 1 461 ? 3.413 18.272 8.349 1.00 83.19 461 ILE A N 1
ATOM 3653 C CA . ILE A 1 461 ? 3.106 19.455 9.172 1.00 83.19 461 ILE A CA 1
ATOM 3654 C C . ILE A 1 461 ? 3.669 19.313 10.589 1.00 83.19 461 ILE A C 1
ATOM 3656 O O . ILE A 1 461 ? 4.135 18.258 11.007 1.00 83.19 461 ILE A O 1
ATOM 3660 N N . THR A 1 462 ? 3.621 20.381 11.381 1.00 91.75 462 THR A N 1
ATOM 3661 C CA . THR A 1 462 ? 4.003 20.322 12.796 1.00 91.75 462 THR A CA 1
ATOM 3662 C C . THR A 1 462 ? 2.905 19.701 13.664 1.00 91.75 462 THR A C 1
ATOM 3664 O O . THR A 1 462 ? 1.711 19.795 13.377 1.00 91.75 462 THR A O 1
ATOM 3667 N N . ALA A 1 463 ? 3.286 19.152 14.822 1.00 90.88 463 ALA A N 1
ATOM 3668 C CA . ALA A 1 463 ? 2.335 18.654 15.821 1.00 90.88 463 ALA A CA 1
ATOM 3669 C C . ALA A 1 463 ? 1.307 19.716 16.274 1.00 90.88 463 ALA A C 1
ATOM 3671 O O . ALA A 1 463 ? 0.158 19.393 16.580 1.00 90.88 463 ALA A O 1
ATOM 3672 N N . ALA A 1 464 ? 1.704 20.994 16.318 1.00 92.56 464 ALA A N 1
ATOM 3673 C CA . ALA A 1 464 ? 0.804 22.091 16.666 1.00 92.56 464 ALA A CA 1
ATOM 3674 C C . ALA A 1 464 ? -0.246 22.334 15.570 1.00 92.56 464 ALA A C 1
ATOM 3676 O O . ALA A 1 464 ? -1.427 22.479 15.886 1.00 92.56 464 ALA A O 1
ATOM 3677 N N . GLU A 1 465 ? 0.166 22.314 14.301 1.00 90.06 465 GLU A N 1
ATOM 3678 C CA . GLU A 1 465 ? -0.735 22.434 13.150 1.00 90.06 465 GLU A CA 1
ATOM 3679 C C . GLU A 1 465 ? -1.681 21.235 13.057 1.00 90.06 465 GLU A C 1
ATOM 3681 O O . GLU A 1 465 ? -2.877 21.421 12.846 1.00 90.06 465 GLU A O 1
ATOM 3686 N N . ALA A 1 466 ? -1.192 20.017 13.313 1.00 86.12 466 ALA A N 1
ATOM 3687 C CA . ALA A 1 466 ? -2.040 18.830 13.401 1.00 86.12 466 ALA A CA 1
ATOM 3688 C C . ALA A 1 466 ? -3.095 18.981 14.513 1.00 86.12 466 ALA A C 1
ATOM 3690 O O . ALA A 1 466 ? -4.286 18.746 14.291 1.00 86.12 466 ALA A O 1
ATOM 3691 N N . MET A 1 467 ? -2.699 19.451 15.702 1.00 87.50 467 MET A N 1
ATOM 3692 C CA . MET A 1 467 ? -3.636 19.713 16.799 1.00 87.50 467 MET A CA 1
ATOM 3693 C C . MET A 1 467 ? -4.675 20.784 16.442 1.00 87.50 467 MET A C 1
ATOM 3695 O O . MET A 1 467 ? -5.848 20.629 16.780 1.00 87.50 467 MET A O 1
ATOM 3699 N N . GLU A 1 468 ? -4.279 21.857 15.757 1.00 87.69 468 GLU A N 1
ATOM 3700 C CA . GLU A 1 468 ? -5.194 22.906 15.297 1.00 87.69 468 GLU A CA 1
ATOM 3701 C C . GLU A 1 468 ? -6.168 22.388 14.226 1.00 87.69 468 GLU A C 1
ATOM 3703 O O . GLU A 1 468 ? -7.372 22.653 14.289 1.00 87.69 468 GLU A O 1
ATOM 3708 N N . LYS A 1 469 ? -5.662 21.607 13.267 1.00 81.69 469 LYS A N 1
ATOM 3709 C CA . LYS A 1 469 ? -6.418 21.074 12.129 1.00 81.69 469 LYS A CA 1
ATOM 3710 C C . LYS A 1 469 ? -7.463 20.038 12.547 1.00 81.69 469 LYS A C 1
ATOM 3712 O O . LYS A 1 469 ? -8.598 20.078 12.052 1.00 81.69 469 LYS A O 1
ATOM 3717 N N . TYR A 1 470 ? -7.085 19.121 13.436 1.00 78.56 470 TYR A N 1
ATOM 3718 C CA . TYR A 1 470 ? -7.906 17.975 13.840 1.00 78.56 470 TYR A CA 1
ATOM 3719 C C . TYR A 1 470 ? -8.676 18.212 15.146 1.00 78.56 470 TYR A C 1
ATOM 3721 O O . TYR A 1 470 ? -9.835 17.802 15.281 1.00 78.56 470 TYR A O 1
ATOM 3729 N N . GLY A 1 471 ? -8.073 18.952 16.079 1.00 82.56 471 GLY A N 1
ATOM 3730 C CA . GLY A 1 471 ? -8.615 19.233 17.405 1.00 82.56 471 GLY A CA 1
ATOM 3731 C C . GLY A 1 471 ? -8.434 18.078 18.393 1.00 82.56 471 GLY A C 1
ATOM 3732 O O . GLY A 1 471 ? -8.453 16.906 18.036 1.00 82.56 471 GLY A O 1
ATOM 3733 N N . GLU A 1 472 ? -8.335 18.394 19.684 1.00 84.75 472 GLU A N 1
ATOM 3734 C CA . GLU A 1 472 ? -8.067 17.403 20.742 1.00 84.75 472 GLU A CA 1
ATOM 3735 C C . GLU A 1 472 ? -9.101 16.263 20.799 1.00 84.75 472 GLU A C 1
ATOM 3737 O O . GLU A 1 472 ? -8.756 15.108 21.042 1.00 84.75 472 G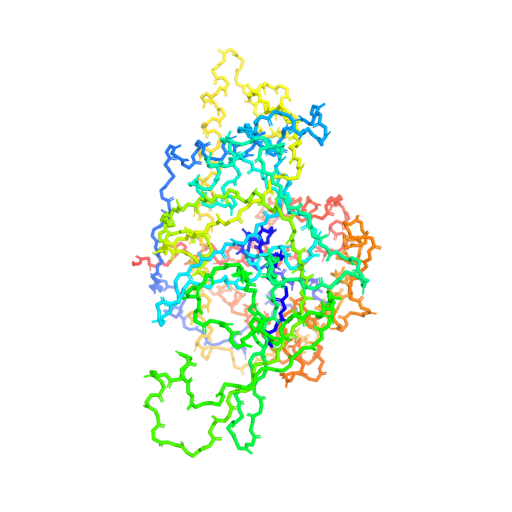LU A O 1
ATOM 3742 N N . GLN A 1 473 ? -10.378 16.568 20.549 1.00 81.06 473 GLN A N 1
ATOM 3743 C CA . GLN A 1 473 ? -11.448 15.566 20.561 1.00 81.06 473 GLN A CA 1
ATOM 3744 C C . GLN A 1 473 ? -11.234 14.480 19.495 1.00 81.06 473 GLN A C 1
ATOM 3746 O O . GLN A 1 473 ? -11.576 13.333 19.763 1.00 81.06 473 GLN A O 1
ATOM 3751 N N . PHE A 1 474 ? -10.645 14.813 18.338 1.00 81.06 474 PHE A N 1
ATOM 3752 C CA . PHE A 1 474 ? -10.312 13.832 17.298 1.00 81.06 474 PHE A CA 1
ATOM 3753 C C . PHE A 1 474 ? -9.391 12.755 17.852 1.00 81.06 474 PHE A C 1
ATOM 3755 O O . PHE A 1 474 ? -9.716 11.568 17.848 1.00 81.06 474 PHE A O 1
ATOM 3762 N N . PHE A 1 475 ? -8.279 13.193 18.437 1.00 85.88 475 PHE A N 1
ATOM 3763 C CA . PHE A 1 475 ? -7.284 12.285 18.984 1.00 85.88 475 PHE A CA 1
ATOM 3764 C C . PHE A 1 475 ? -7.822 11.514 20.191 1.00 85.88 475 PHE A C 1
ATOM 3766 O O . PHE A 1 475 ? -7.501 10.343 20.363 1.00 85.88 475 PHE A O 1
ATOM 3773 N N . ARG A 1 476 ? -8.694 12.122 21.008 1.00 86.25 476 ARG A N 1
ATOM 3774 C CA . ARG A 1 476 ? -9.365 11.412 22.108 1.00 86.25 476 ARG A CA 1
ATOM 3775 C C . ARG A 1 476 ? -10.273 10.289 21.612 1.00 86.25 476 ARG A C 1
ATOM 3777 O O . ARG A 1 476 ? -10.232 9.200 22.180 1.00 86.25 476 ARG A O 1
ATOM 3784 N N . GLU A 1 477 ? -11.075 10.537 20.576 1.00 84.75 477 GLU A N 1
ATOM 3785 C CA . GLU A 1 477 ? -11.925 9.501 19.977 1.00 84.75 477 GLU A CA 1
ATOM 3786 C C . GLU A 1 477 ? -11.067 8.376 19.370 1.00 84.75 477 GLU A C 1
ATOM 3788 O O . GLU A 1 477 ? -11.368 7.207 19.605 1.00 84.75 477 GLU A O 1
ATOM 3793 N N . ALA A 1 478 ? -9.959 8.708 18.696 1.00 84.56 478 ALA A N 1
ATOM 3794 C CA . ALA A 1 478 ? -9.018 7.724 18.150 1.00 84.56 478 ALA A CA 1
ATOM 3795 C C . ALA A 1 478 ? -8.359 6.861 19.245 1.00 84.56 478 ALA A C 1
ATOM 3797 O O . ALA A 1 478 ? -8.355 5.636 19.151 1.00 84.56 478 ALA A O 1
ATOM 3798 N N . ILE A 1 479 ? -7.876 7.470 20.334 1.00 89.06 479 ILE A N 1
ATOM 3799 C CA . ILE A 1 479 ? -7.281 6.743 21.472 1.00 89.06 479 ILE A CA 1
ATOM 3800 C C . ILE A 1 479 ? -8.309 5.807 22.120 1.00 89.06 479 ILE A C 1
ATOM 3802 O O . ILE A 1 479 ? -8.000 4.656 22.431 1.00 89.06 479 ILE A O 1
ATOM 3806 N N . GLN A 1 480 ? -9.544 6.279 22.313 1.00 90.69 480 GLN A N 1
ATOM 3807 C CA . GLN A 1 480 ? -10.610 5.461 22.888 1.00 90.69 480 GLN A CA 1
ATOM 3808 C C . GLN A 1 480 ? -10.989 4.286 21.979 1.00 90.69 480 GLN A C 1
ATOM 3810 O O . GLN A 1 480 ? -11.247 3.188 22.479 1.00 90.69 480 GLN A O 1
ATOM 3815 N N . TYR A 1 481 ? -11.037 4.520 20.669 1.00 90.06 481 TYR A N 1
ATOM 3816 C CA . TYR A 1 481 ? -11.299 3.494 19.670 1.00 90.06 481 TYR A CA 1
ATOM 3817 C C . TYR A 1 481 ? -10.211 2.419 19.686 1.00 90.06 481 TYR A C 1
ATOM 3819 O O . TYR A 1 481 ? -10.524 1.249 19.909 1.00 90.06 481 TYR A O 1
ATOM 3827 N N . ASN A 1 482 ? -8.944 2.830 19.574 1.00 88.56 482 ASN A N 1
ATOM 3828 C CA . ASN A 1 482 ? -7.796 1.926 19.572 1.00 88.56 482 ASN A CA 1
ATOM 3829 C C . ASN A 1 482 ? -7.770 1.071 20.840 1.00 88.56 482 ASN A C 1
ATOM 3831 O O . ASN A 1 482 ? -7.653 -0.145 20.759 1.00 88.56 482 ASN A O 1
ATOM 3835 N N . LYS A 1 483 ? -7.999 1.674 22.014 1.00 91.38 483 LYS A N 1
ATOM 3836 C CA . LYS A 1 483 ? -8.061 0.932 23.280 1.00 91.38 483 LYS A CA 1
ATOM 3837 C C . LYS A 1 483 ? -9.134 -0.163 23.277 1.00 91.38 483 LYS A C 1
ATOM 3839 O O . LYS A 1 483 ? -8.895 -1.259 23.779 1.00 91.38 483 LYS A O 1
ATOM 3844 N N . VAL A 1 484 ? -10.330 0.129 22.763 1.00 94.00 484 VAL A N 1
ATOM 3845 C CA . VAL A 1 484 ? -11.412 -0.867 22.708 1.00 94.00 484 VAL A CA 1
ATOM 3846 C C . VAL A 1 484 ? -11.064 -1.980 21.732 1.00 94.00 484 VAL A C 1
ATOM 3848 O O . VAL A 1 484 ? -11.217 -3.138 22.106 1.00 94.00 484 VAL A O 1
ATOM 3851 N N . LEU A 1 485 ? -10.573 -1.657 20.532 1.00 91.31 485 LEU A N 1
ATOM 3852 C CA . LEU A 1 485 ? -10.203 -2.681 19.557 1.00 91.31 485 LEU A CA 1
ATOM 3853 C C . LEU A 1 485 ? -9.049 -3.553 20.033 1.00 91.31 485 LEU A C 1
ATOM 3855 O O . LEU A 1 485 ? -9.182 -4.768 19.974 1.00 91.31 485 LEU A O 1
ATOM 3859 N N . THR A 1 486 ? -7.990 -2.977 20.608 1.00 91.19 486 THR A N 1
ATOM 3860 C CA . THR A 1 486 ? -6.897 -3.757 21.206 1.00 91.19 486 THR A CA 1
ATOM 3861 C C . THR A 1 486 ? -7.432 -4.758 22.234 1.00 91.19 486 THR A C 1
ATOM 3863 O O . THR A 1 486 ? -7.120 -5.943 22.161 1.00 91.19 486 THR A O 1
ATOM 3866 N N . ASN A 1 487 ? -8.329 -4.327 23.127 1.00 94.56 487 ASN A N 1
ATOM 3867 C CA . ASN A 1 487 ? -8.934 -5.227 24.112 1.00 94.56 487 ASN A CA 1
ATOM 3868 C C . ASN A 1 487 ? -9.856 -6.290 23.484 1.00 94.56 487 ASN A C 1
ATOM 3870 O O . ASN A 1 487 ? -9.975 -7.392 24.022 1.00 94.56 487 ASN A O 1
ATOM 3874 N N . LEU A 1 488 ? -10.544 -5.979 22.378 1.00 94.38 488 LEU A N 1
ATOM 3875 C CA . LEU A 1 488 ? -11.357 -6.958 21.648 1.00 94.38 488 LEU A CA 1
ATOM 3876 C C . LEU A 1 488 ? -10.482 -7.984 20.927 1.00 94.38 488 LEU A C 1
ATOM 3878 O O . LEU A 1 488 ? -10.776 -9.174 21.015 1.00 94.38 488 LEU A O 1
ATOM 3882 N N . VAL A 1 489 ? -9.399 -7.552 20.278 1.00 91.25 489 VAL A N 1
ATOM 3883 C CA . VAL A 1 489 ? -8.403 -8.425 19.641 1.00 91.25 489 VAL A CA 1
ATOM 3884 C C . VAL A 1 489 ? -7.816 -9.384 20.678 1.00 91.25 489 VAL A C 1
ATOM 3886 O O . VAL A 1 489 ? -7.868 -10.594 20.482 1.00 91.25 489 VAL A O 1
ATOM 3889 N N . GLU A 1 490 ? -7.376 -8.879 21.836 1.00 92.06 490 GLU A N 1
ATOM 3890 C CA . GLU A 1 490 ? -6.862 -9.710 22.938 1.00 92.06 490 GLU A CA 1
ATOM 3891 C C . GLU A 1 490 ? -7.900 -10.701 23.492 1.00 92.06 490 GLU A C 1
ATOM 3893 O O . GLU A 1 490 ? -7.554 -11.793 23.948 1.00 92.06 490 GLU A O 1
ATOM 3898 N N . ALA A 1 491 ? -9.182 -10.331 23.474 1.00 93.62 491 ALA A N 1
ATOM 3899 C CA . ALA A 1 491 ? -10.269 -11.194 23.923 1.00 93.62 491 ALA A CA 1
ATOM 3900 C C . ALA A 1 491 ? -10.735 -12.197 22.853 1.00 93.62 491 ALA A C 1
ATOM 3902 O O . ALA A 1 491 ? -11.513 -13.097 23.179 1.00 93.62 491 ALA A O 1
ATOM 3903 N N . THR A 1 492 ? -10.313 -12.046 21.598 1.00 93.88 492 THR A N 1
ATOM 3904 C CA . THR A 1 492 ? -10.782 -12.840 20.458 1.00 93.88 492 THR A CA 1
ATOM 3905 C C . THR A 1 492 ? -10.054 -14.180 20.377 1.00 93.88 492 THR A C 1
ATOM 3907 O O . THR A 1 492 ? -8.869 -14.305 20.671 1.00 93.88 492 THR A O 1
ATOM 3910 N N . LYS A 1 493 ? -10.781 -15.229 19.986 1.00 93.25 493 LYS A N 1
ATOM 3911 C CA . LYS A 1 493 ? -10.218 -16.557 19.727 1.00 93.25 493 LYS A CA 1
ATOM 3912 C C . LYS A 1 493 ? -9.873 -16.666 18.248 1.00 93.25 493 LYS A C 1
ATOM 3914 O O . LYS A 1 493 ? -10.764 -16.579 17.408 1.00 93.25 493 LYS A O 1
ATOM 3919 N N . ILE A 1 494 ? -8.605 -16.887 17.942 1.00 89.50 494 ILE A N 1
ATOM 3920 C CA . ILE A 1 494 ? -8.136 -17.056 16.565 1.00 89.50 494 ILE A CA 1
ATOM 3921 C C . ILE A 1 494 ? -8.159 -18.549 16.222 1.00 89.50 494 ILE A C 1
ATOM 3923 O O . ILE A 1 494 ? -7.761 -19.378 17.048 1.00 89.50 494 ILE A O 1
ATOM 3927 N N . LYS A 1 495 ? -8.696 -18.883 15.046 1.00 84.19 495 LYS A N 1
ATOM 3928 C CA . LYS A 1 495 ? -8.812 -20.250 14.530 1.00 84.19 495 LYS A CA 1
ATOM 3929 C C . LYS A 1 495 ? -8.061 -20.435 13.222 1.00 84.19 495 LYS A C 1
ATOM 3931 O O . LYS A 1 495 ? -8.342 -19.642 12.291 1.00 84.19 495 LYS A O 1
#

pLDDT: mean 77.77, std 18.99, range [22.36, 96.94]

Mean predicted aligned error: 13.64 Å

Solvent-accessible surface area (backbone atoms only — not comparable to full-atom values): 28327 Å² total; per-residue (Å²): 130,85,78,82,68,88,68,62,86,84,63,83,77,82,71,68,87,76,77,92,41,60,59,62,92,74,50,55,72,90,80,46,75,49,77,79,28,42,60,73,63,65,73,74,60,52,58,38,76,43,77,57,78,76,55,64,82,81,46,74,67,56,44,52,50,52,53,50,50,55,30,55,76,62,40,43,83,74,46,77,67,41,33,81,55,57,44,50,79,50,16,35,38,28,27,34,33,42,35,27,31,64,47,98,86,72,46,78,41,37,56,85,86,41,50,34,51,54,72,69,50,68,47,80,43,54,30,84,64,74,83,59,59,68,54,51,46,56,54,50,39,76,41,24,17,76,75,24,35,73,57,65,38,76,54,72,82,49,55,40,49,67,74,24,35,38,24,30,37,36,37,57,38,54,50,66,95,86,50,81,63,72,79,53,72,37,60,41,85,44,66,49,62,53,92,85,53,86,45,62,70,56,49,61,72,45,48,64,42,26,39,71,38,74,48,78,47,73,71,75,90,73,77,74,89,71,84,79,74,90,60,100,69,84,83,69,58,49,38,36,34,31,32,33,42,16,38,32,74,88,60,34,64,48,78,39,67,39,76,36,55,71,82,43,89,54,75,92,49,33,55,32,57,37,39,37,40,31,19,40,68,23,31,31,39,40,49,61,58,76,97,42,72,70,56,38,52,71,78,37,71,89,61,77,80,62,93,90,57,59,64,67,60,54,48,48,53,50,47,45,52,50,51,47,50,48,31,49,50,52,39,50,46,51,48,52,49,48,52,46,55,57,53,67,74,48,92,26,68,81,52,80,59,68,55,46,48,57,50,43,46,59,41,54,53,56,44,49,50,49,49,43,54,53,51,36,51,53,32,29,74,75,67,74,45,52,92,51,96,40,61,58,59,38,39,30,62,74,69,68,52,58,83,84,80,39,97,43,56,68,50,44,38,65,72,49,54,34,52,49,55,54,49,52,52,53,50,49,47,43,50,20,67,72,74,64,48,60,71,47,72,68,53,47,69,63,46,48,62,55,55,35,43,54,57,6,60,79,68,77,49,50,48,66,55,36,43,70,76,42,32,69,55,18,55,51,53,51,53,39,46,52,51,41,49,53,55,40,59,74,43,40,40,81,88